Protein AF-0000000080181798 (afdb_homodimer)

Solvent-accessible surface area (backbone atoms only — not comparable to full-atom values): 26969 Å² total; per-residue (Å²): 112,66,68,59,41,30,53,43,13,28,50,15,7,36,54,10,22,51,52,22,46,53,48,36,58,69,64,39,41,64,47,48,50,52,30,44,51,50,39,53,52,48,51,52,51,36,46,74,71,65,51,63,73,79,65,82,65,72,80,55,85,72,70,76,31,74,64,53,54,46,46,54,42,33,52,48,19,26,52,51,13,32,53,46,27,52,53,45,54,55,47,51,72,70,58,66,90,62,58,50,45,64,49,30,42,52,48,26,52,50,45,40,40,24,59,40,50,56,31,34,73,72,57,58,74,65,55,62,70,40,60,54,81,88,45,44,65,60,52,51,47,53,48,50,48,42,25,51,51,35,40,52,40,47,54,49,23,54,55,44,16,58,58,30,21,74,74,60,35,61,69,54,9,42,49,51,18,52,49,49,36,53,53,50,51,50,52,51,53,68,71,47,84,84,85,85,50,72,46,63,58,39,58,47,97,89,63,46,39,74,40,72,37,53,57,28,66,53,54,41,50,45,41,52,45,51,51,51,29,52,48,45,25,33,53,34,26,14,62,52,28,11,63,54,48,36,51,54,57,54,51,49,53,52,53,54,52,55,55,55,67,73,98,113,66,69,59,42,28,53,42,12,28,51,14,7,36,54,9,22,51,51,22,47,54,49,36,58,70,63,39,42,65,47,49,50,53,30,45,53,49,39,54,52,49,52,53,51,36,48,73,71,66,51,63,74,78,63,83,67,73,78,55,87,72,69,75,30,76,64,51,51,45,46,54,42,34,52,51,19,27,51,51,13,32,53,48,27,50,51,46,54,56,47,51,72,69,58,66,90,60,59,49,46,64,48,30,42,52,49,27,52,49,45,41,40,25,60,40,50,55,32,36,71,73,56,57,73,66,54,64,69,41,60,54,81,88,45,44,65,59,52,52,49,53,47,49,48,41,24,52,51,34,40,52,40,48,55,50,23,54,56,44,15,59,58,30,20,76,73,59,35,61,70,53,10,42,49,51,19,51,48,50,35,51,52,51,50,51,52,49,53,70,72,46,84,84,83,87,50,72,47,62,57,39,58,46,98,86,64,46,41,74,40,73,36,50,57,29,65,53,54,41,50,46,41,52,45,53,52,50,29,51,47,46,24,32,54,35,26,14,61,51,27,12,63,55,47,37,52,54,55,53,50,48,53,51,54,52,50,56,54,56,69,72,98

Radius of gyration: 26.3 Å; Cα contacts (8 Å, |Δi|>4): 593; chains: 2; bounding box: 59×84×54 Å

Structure (mmCIF, N/CA/C/O backbone):
data_AF-0000000080181798-model_v1
#
loop_
_entity.id
_entity.type
_entity.pdbx_description
1 polymer 'Uncharacterized protein'
#
loop_
_atom_site.group_PDB
_atom_site.id
_atom_site.type_symbol
_atom_site.label_atom_id
_atom_site.label_alt_id
_atom_site.label_comp_id
_atom_site.label_asym_id
_atom_site.label_entity_id
_atom_site.label_seq_id
_atom_site.pdbx_PDB_ins_code
_atom_site.Cartn_x
_atom_site.Cartn_y
_atom_site.Cartn_z
_atom_site.occupancy
_atom_site.B_iso_or_equiv
_atom_site.auth_seq_id
_atom_site.auth_comp_id
_atom_site.auth_asym_id
_atom_site.auth_atom_id
_atom_site.pdbx_PDB_model_num
ATOM 1 N N . MET A 1 1 ? -26.859 19.219 13.906 1 88.38 1 MET A N 1
ATOM 2 C CA . MET A 1 1 ? -25.578 19.219 13.211 1 88.38 1 MET A CA 1
ATOM 3 C C . MET A 1 1 ? -25.109 17.797 12.906 1 88.38 1 MET A C 1
ATOM 5 O O . MET A 1 1 ? -24.797 17.484 11.766 1 88.38 1 MET A O 1
ATOM 9 N N . GLU A 1 2 ? -25.359 16.828 13.797 1 89.69 2 GLU A N 1
ATOM 10 C CA . GLU A 1 2 ? -24.859 15.461 13.648 1 89.69 2 GLU A CA 1
ATOM 11 C C . GLU A 1 2 ? -25.609 14.727 12.539 1 89.69 2 GLU A C 1
ATOM 13 O O . GLU A 1 2 ? -24.984 14.062 11.703 1 89.69 2 GLU A O 1
ATOM 18 N N . LYS A 1 3 ? -26.859 14.867 12.516 1 92.56 3 LYS A N 1
ATOM 19 C CA . LYS A 1 3 ? -27.641 14.203 11.477 1 92.56 3 LYS A CA 1
ATOM 20 C C . LYS A 1 3 ? -27.266 14.711 10.086 1 92.56 3 LYS A C 1
ATOM 22 O O . LYS A 1 3 ? -27.234 13.938 9.125 1 92.56 3 LYS A O 1
ATOM 27 N N . ARG A 1 4 ? -27.031 15.93 10.008 1 94.88 4 ARG A N 1
ATOM 28 C CA . ARG A 1 4 ? -26.656 16.531 8.734 1 94.88 4 ARG A CA 1
ATOM 29 C C . ARG A 1 4 ? -25.266 16.062 8.305 1 94.88 4 ARG A C 1
ATOM 31 O O . ARG A 1 4 ? -25 15.867 7.113 1 94.88 4 ARG A O 1
ATOM 38 N N . LEU A 1 5 ? -24.438 15.914 9.258 1 95.31 5 LEU A N 1
ATOM 39 C CA . LEU A 1 5 ? -23.109 15.398 8.953 1 95.31 5 LEU A CA 1
ATOM 40 C C . LEU A 1 5 ? -23.188 13.945 8.5 1 95.31 5 LEU A C 1
ATOM 42 O O . LEU A 1 5 ? -22.469 13.539 7.586 1 95.31 5 LEU A O 1
ATOM 46 N N . ILE A 1 6 ? -24.062 13.234 9.109 1 96.12 6 ILE A N 1
ATOM 47 C CA . ILE A 1 6 ? -24.219 11.836 8.742 1 96.12 6 ILE A CA 1
ATOM 48 C C . ILE A 1 6 ? -24.766 11.734 7.316 1 96.12 6 ILE A C 1
ATOM 50 O O . ILE A 1 6 ? -24.344 10.875 6.539 1 96.12 6 ILE A O 1
ATOM 54 N N . ALA A 1 7 ? -25.688 12.586 6.973 1 97 7 ALA A N 1
ATOM 55 C CA . ALA A 1 7 ? -26.203 12.617 5.609 1 97 7 ALA A CA 1
ATOM 56 C C . ALA A 1 7 ? -25.094 12.906 4.602 1 97 7 ALA A C 1
ATOM 58 O O . ALA A 1 7 ? -25.094 12.344 3.504 1 97 7 ALA A O 1
ATOM 59 N N . ARG A 1 8 ? -24.219 13.758 4.965 1 97.25 8 ARG A N 1
ATOM 60 C CA . ARG A 1 8 ? -23.078 14.062 4.102 1 97.25 8 ARG A CA 1
ATOM 61 C C . ARG A 1 8 ? -22.125 12.883 4.016 1 97.25 8 ARG A C 1
ATOM 63 O O . ARG A 1 8 ? -21.484 12.664 2.982 1 97.25 8 ARG A O 1
ATOM 70 N N . GLY A 1 9 ? -22 12.18 5.098 1 98.12 9 GLY A N 1
ATOM 71 C CA . GLY A 1 9 ? -21.234 10.945 5.066 1 98.12 9 GLY A CA 1
ATOM 72 C C . GLY A 1 9 ? -21.828 9.898 4.148 1 98.12 9 GLY A C 1
ATOM 73 O O . GLY A 1 9 ? -21.094 9.211 3.422 1 98.12 9 GLY A O 1
ATOM 74 N N . LEU A 1 10 ? -23.125 9.812 4.199 1 97.94 10 LEU A N 1
ATOM 75 C CA . LEU A 1 10 ? -23.812 8.898 3.305 1 97.94 10 LEU A CA 1
ATOM 76 C C . LEU A 1 10 ? -23.547 9.25 1.845 1 97.94 10 LEU A C 1
ATOM 78 O O . LEU A 1 10 ? -23.297 8.367 1.023 1 97.94 10 LEU A O 1
ATOM 82 N N . LEU A 1 11 ? -23.609 10.5 1.577 1 98 11 LEU A N 1
ATOM 83 C CA . LEU A 1 11 ? -23.359 10.961 0.218 1 98 11 LEU A CA 1
ATOM 84 C C . LEU A 1 11 ? -21.922 10.648 -0.201 1 98 11 LEU A C 1
ATOM 86 O O . LEU A 1 11 ? -21.688 10.156 -1.31 1 98 11 LEU A O 1
ATOM 90 N N . ALA A 1 12 ? -21 10.922 0.672 1 98.62 12 ALA A N 1
ATOM 91 C CA . ALA A 1 12 ? -19.594 10.625 0.392 1 98.62 12 ALA A CA 1
ATOM 92 C C . ALA A 1 12 ? -19.391 9.133 0.162 1 98.62 12 ALA A C 1
ATOM 94 O O . ALA A 1 12 ? -18.641 8.734 -0.739 1 98.62 12 ALA A O 1
ATOM 95 N N . GLY A 1 13 ? -20.047 8.375 0.962 1 98.5 13 GLY A N 1
ATOM 96 C CA . GLY A 1 13 ? -19.984 6.93 0.798 1 98.5 13 GLY A CA 1
ATOM 97 C C . GLY A 1 13 ? -20.562 6.453 -0.518 1 98.5 13 GLY A C 1
ATOM 98 O O . GLY A 1 13 ? -20.016 5.559 -1.16 1 98.5 13 GLY A O 1
ATOM 99 N N . ALA A 1 14 ? -21.656 7.051 -0.91 1 98.06 14 ALA A N 1
ATOM 100 C CA . ALA A 1 14 ? -22.281 6.703 -2.182 1 98.06 14 ALA A CA 1
ATOM 101 C C . ALA A 1 14 ? -21.375 7.039 -3.355 1 98.06 14 ALA A C 1
ATOM 103 O O . ALA A 1 14 ? -21.188 6.219 -4.258 1 98.06 14 ALA A O 1
ATOM 104 N N . VAL A 1 15 ? -20.812 8.195 -3.338 1 98.31 15 VAL A N 1
ATOM 105 C CA . VAL A 1 15 ? -19.891 8.617 -4.398 1 98.31 15 VAL A CA 1
ATOM 106 C C . VAL A 1 15 ? -18.688 7.695 -4.434 1 98.31 15 VAL A C 1
ATOM 108 O O . VAL A 1 15 ? -18.266 7.258 -5.504 1 98.31 15 VAL A O 1
ATOM 111 N N . GLY A 1 16 ? -18.172 7.41 -3.254 1 98.56 16 GLY A N 1
ATOM 112 C CA . GLY A 1 16 ? -17.047 6.504 -3.172 1 98.56 16 GLY A CA 1
ATOM 113 C C . GLY A 1 16 ? -17.359 5.117 -3.701 1 98.56 16 GLY A C 1
ATOM 114 O O . GLY A 1 16 ? -16.531 4.516 -4.398 1 98.56 16 GLY A O 1
ATOM 115 N N . ALA A 1 17 ? -18.484 4.664 -3.361 1 97.88 17 ALA A N 1
ATOM 116 C CA . ALA A 1 17 ? -18.891 3.336 -3.809 1 97.88 17 ALA A CA 1
ATOM 117 C C . ALA A 1 17 ? -19.031 3.285 -5.328 1 97.88 17 ALA A C 1
ATOM 119 O O . ALA A 1 17 ? -18.609 2.318 -5.961 1 97.88 17 ALA A O 1
ATOM 120 N N . VAL A 1 18 ? -19.625 4.262 -5.906 1 97.62 18 VAL A N 1
ATOM 121 C CA . VAL A 1 18 ? -19.812 4.309 -7.352 1 97.62 18 VAL A CA 1
ATOM 122 C C . VAL A 1 18 ? -18.453 4.359 -8.047 1 97.62 18 VAL A C 1
ATOM 124 O O . VAL A 1 18 ? -18.203 3.613 -9 1 97.62 18 VAL A O 1
ATOM 127 N N . LEU A 1 19 ? -17.547 5.172 -7.574 1 97.69 19 LEU A N 1
ATOM 128 C CA . LEU A 1 19 ? -16.234 5.289 -8.188 1 97.69 19 LEU A CA 1
ATOM 129 C C . LEU A 1 19 ? -15.445 3.994 -8.039 1 97.69 19 LEU A C 1
ATOM 131 O O . LEU A 1 19 ? -14.766 3.559 -8.969 1 97.69 19 LEU A O 1
ATOM 135 N N . ALA A 1 20 ? -15.516 3.436 -6.887 1 97.38 20 ALA A N 1
ATOM 136 C CA . ALA A 1 20 ? -14.836 2.162 -6.652 1 97.38 20 ALA A CA 1
ATOM 137 C C . ALA A 1 20 ? -15.398 1.068 -7.555 1 97.38 20 ALA A C 1
ATOM 139 O O . ALA A 1 20 ? -14.648 0.231 -8.062 1 97.38 20 ALA A O 1
ATOM 140 N N . PHE A 1 21 ? -16.672 1.105 -7.734 1 96 21 PHE A N 1
ATOM 141 C CA . PHE A 1 21 ? -17.328 0.133 -8.602 1 96 21 PHE A CA 1
ATOM 142 C C . PHE A 1 21 ? -16.891 0.3 -10.047 1 96 21 PHE A C 1
ATOM 144 O O . PHE A 1 21 ? -16.562 -0.682 -10.719 1 96 21 PHE A O 1
ATOM 151 N N . VAL A 1 22 ? -16.938 1.495 -10.5 1 96.38 22 VAL A N 1
ATOM 152 C CA . VAL A 1 22 ? -16.516 1.779 -11.867 1 96.38 22 VAL A CA 1
ATOM 153 C C . VAL A 1 22 ? -15.062 1.37 -12.055 1 96.38 22 VAL A C 1
ATOM 155 O O . VAL A 1 22 ? -14.703 0.75 -13.062 1 96.38 22 VAL A O 1
ATOM 158 N N . PHE A 1 23 ? -14.234 1.687 -11.109 1 96.06 23 PHE A N 1
ATOM 159 C CA . PHE A 1 23 ? -12.828 1.301 -11.156 1 96.06 23 PHE A CA 1
ATOM 160 C C . PHE A 1 23 ? -12.688 -0.215 -11.234 1 96.06 23 PHE A C 1
ATOM 162 O O . PHE A 1 23 ? -11.922 -0.733 -12.055 1 96.06 23 PHE A O 1
ATOM 169 N N . SER A 1 24 ? -13.391 -0.873 -10.352 1 95.06 24 SER A N 1
ATOM 170 C CA . SER A 1 24 ? -13.328 -2.33 -10.312 1 95.06 24 SER A CA 1
ATOM 171 C C . SER A 1 24 ? -13.812 -2.943 -11.617 1 95.06 24 SER A C 1
ATOM 173 O O . SER A 1 24 ? -13.219 -3.904 -12.117 1 95.06 24 SER A O 1
ATOM 175 N N . ARG A 1 25 ? -14.836 -2.424 -12.203 1 94 25 ARG A N 1
ATOM 176 C CA . ARG A 1 25 ? -15.391 -2.936 -13.453 1 94 25 ARG A CA 1
ATOM 177 C C . ARG A 1 25 ? -14.398 -2.76 -14.602 1 94 25 ARG A C 1
ATOM 179 O O . ARG A 1 25 ? -14.266 -3.641 -15.453 1 94 25 ARG A O 1
ATOM 186 N N . LEU A 1 26 ? -13.734 -1.708 -14.562 1 94.31 26 LEU A N 1
ATOM 187 C CA . LEU A 1 26 ? -12.82 -1.408 -15.664 1 94.31 26 LEU A CA 1
ATOM 188 C C . LEU A 1 26 ? -11.5 -2.154 -15.5 1 94.31 26 LEU A C 1
ATOM 190 O O . LEU A 1 26 ? -10.938 -2.656 -16.469 1 94.31 26 LEU A O 1
ATOM 194 N N . CYS A 1 27 ? -11.047 -2.256 -14.266 1 95.12 27 CYS A N 1
ATOM 195 C CA . CYS A 1 27 ? -9.688 -2.748 -14.062 1 95.12 27 CYS A CA 1
ATOM 196 C C . CYS A 1 27 ? -9.703 -4.188 -13.555 1 95.12 27 CYS A C 1
ATOM 198 O O . CYS A 1 27 ? -8.852 -4.992 -13.945 1 95.12 27 CYS A O 1
ATOM 200 N N . ALA A 1 28 ? -10.641 -4.57 -12.766 1 93.31 28 ALA A N 1
ATOM 201 C CA . ALA A 1 28 ? -10.609 -5.863 -12.094 1 93.31 28 ALA A CA 1
ATOM 202 C C . ALA A 1 28 ? -11.367 -6.918 -12.898 1 93.31 28 ALA A C 1
ATOM 204 O O . ALA A 1 28 ? -11.07 -8.109 -12.797 1 93.31 28 ALA A O 1
ATOM 205 N N . GLU A 1 29 ? -12.289 -6.562 -13.711 1 93.31 29 GLU A N 1
ATOM 206 C CA . GLU A 1 29 ? -13.148 -7.496 -14.43 1 93.31 29 GLU A CA 1
ATOM 207 C C . GLU A 1 29 ? -12.336 -8.414 -15.328 1 93.31 29 GLU A C 1
ATOM 209 O O . GLU A 1 29 ? -12.562 -9.633 -15.359 1 93.31 29 GLU A O 1
ATOM 214 N N . PRO A 1 30 ? -11.43 -7.84 -16.047 1 95.12 30 PRO A N 1
ATOM 215 C CA . PRO A 1 30 ? -10.641 -8.734 -16.891 1 95.12 30 PRO A CA 1
ATOM 216 C C . PRO A 1 30 ? -9.883 -9.789 -16.078 1 95.12 30 PRO A C 1
ATOM 218 O O . PRO A 1 30 ? -9.734 -10.93 -16.531 1 95.12 30 PRO A O 1
ATOM 221 N N . VAL A 1 31 ? -9.398 -9.453 -14.969 1 96.19 31 VAL A N 1
ATOM 222 C CA . VAL A 1 31 ? -8.68 -10.375 -14.102 1 96.19 31 VAL A CA 1
ATOM 223 C C . VAL A 1 31 ? -9.641 -11.414 -13.539 1 96.19 31 VAL A C 1
ATOM 225 O O . VAL A 1 31 ? -9.312 -12.602 -13.469 1 96.19 31 VAL A O 1
ATOM 228 N N . ILE A 1 32 ? -10.789 -10.953 -13.172 1 94.69 32 ILE A N 1
ATOM 229 C CA . ILE A 1 32 ? -11.836 -11.844 -12.688 1 94.69 32 ILE A CA 1
ATOM 230 C C . ILE A 1 32 ? -12.203 -12.852 -13.781 1 94.69 32 ILE A C 1
ATOM 232 O O . ILE A 1 32 ? -12.398 -14.039 -13.5 1 94.69 32 ILE A O 1
ATOM 236 N N . GLY A 1 33 ? -12.266 -12.406 -15.008 1 95.12 33 GLY A N 1
ATOM 237 C CA . GLY A 1 33 ? -12.539 -13.289 -16.141 1 95.12 33 GLY A CA 1
ATOM 238 C C . GLY A 1 33 ? -11.5 -14.383 -16.297 1 95.12 33 GLY A C 1
ATOM 239 O O . GLY A 1 33 ? -11.844 -15.531 -16.594 1 95.12 33 GLY A O 1
ATOM 240 N N . ARG A 1 34 ? -10.305 -14.07 -16.078 1 95.94 34 ARG A N 1
ATOM 241 C CA . ARG A 1 34 ? -9.234 -15.062 -16.172 1 95.94 34 ARG A CA 1
ATOM 242 C C . ARG A 1 34 ? -9.344 -16.094 -15.062 1 95.94 34 ARG A C 1
ATOM 244 O O . ARG A 1 34 ? -9.047 -17.266 -15.273 1 95.94 34 ARG A O 1
ATOM 251 N N . ALA A 1 35 ? -9.703 -15.656 -13.898 1 95.19 35 ALA A N 1
ATOM 252 C CA . ALA A 1 35 ? -9.898 -16.578 -12.789 1 95.19 35 ALA A CA 1
ATOM 253 C C . ALA A 1 35 ? -11.047 -17.547 -13.078 1 95.19 35 ALA A C 1
ATOM 255 O O . ALA A 1 35 ? -10.953 -18.734 -12.781 1 95.19 35 ALA A O 1
ATOM 256 N N . ILE A 1 36 ? -12.094 -17 -13.617 1 93.31 36 ILE A N 1
ATOM 257 C CA . ILE A 1 36 ? -13.258 -17.812 -13.953 1 93.31 36 ILE A CA 1
ATOM 258 C C . ILE A 1 36 ? -12.883 -18.828 -15.039 1 93.31 36 ILE A C 1
ATOM 260 O O . ILE A 1 36 ? -13.281 -20 -14.969 1 93.31 36 ILE A O 1
ATOM 264 N N . ALA A 1 37 ? -12.188 -18.391 -16.031 1 94.19 37 ALA A N 1
ATOM 265 C CA . ALA A 1 37 ? -11.719 -19.297 -17.078 1 94.19 37 ALA A CA 1
ATOM 266 C C . ALA A 1 37 ? -10.891 -20.438 -16.5 1 94.19 37 ALA A C 1
ATOM 268 O O . ALA A 1 37 ? -11.023 -21.594 -16.938 1 94.19 37 ALA A O 1
ATOM 269 N N . PHE A 1 38 ? -10.023 -20.141 -15.578 1 94.88 38 PHE A N 1
ATOM 270 C CA . PHE A 1 38 ? -9.258 -21.172 -14.875 1 94.88 38 PHE A CA 1
ATOM 271 C C . PHE A 1 38 ? -10.188 -22.156 -14.188 1 94.88 38 PHE A C 1
ATOM 273 O O . PHE A 1 38 ? -9.992 -23.375 -14.273 1 94.88 38 PHE A O 1
ATOM 280 N N . GLU A 1 39 ? -11.117 -21.609 -13.461 1 93 39 GLU A N 1
ATOM 281 C CA . GLU A 1 39 ? -12.062 -22.438 -12.727 1 93 39 GLU A CA 1
ATOM 282 C C . GLU A 1 39 ? -12.812 -23.391 -13.656 1 93 39 GLU A C 1
ATOM 284 O O . GLU A 1 39 ? -12.984 -24.578 -13.344 1 93 39 GLU A O 1
ATOM 289 N N . ASP A 1 40 ? -13.25 -22.859 -14.758 1 92.12 40 ASP A N 1
ATOM 290 C CA . ASP A 1 40 ? -13.969 -23.656 -15.75 1 92.12 40 ASP A CA 1
ATOM 291 C C . ASP A 1 40 ? -13.094 -24.797 -16.281 1 92.12 40 ASP A C 1
ATOM 293 O O . ASP A 1 40 ? -13.547 -25.938 -16.391 1 92.12 40 ASP A O 1
ATOM 297 N N . GLY A 1 41 ? -11.922 -24.438 -16.594 1 91.56 41 GLY A N 1
ATOM 298 C CA . GLY A 1 41 ? -10.992 -25.453 -17.078 1 91.56 41 GLY A CA 1
ATOM 299 C C . GLY A 1 41 ? -10.703 -26.531 -16.047 1 91.56 41 GLY A C 1
ATOM 300 O O . GLY A 1 41 ? -10.594 -27.719 -16.406 1 91.56 41 GLY A O 1
ATOM 301 N N . ARG A 1 42 ? -10.57 -26.172 -14.867 1 91 42 ARG A N 1
ATOM 302 C CA . ARG A 1 42 ? -10.289 -27.125 -13.797 1 91 42 ARG A CA 1
ATOM 303 C C . ARG A 1 42 ? -11.469 -28.062 -13.594 1 91 42 ARG A C 1
ATOM 305 O O . ARG A 1 42 ? -11.281 -29.266 -13.391 1 91 42 ARG A O 1
ATOM 312 N N . THR A 1 43 ? -12.617 -27.484 -13.547 1 89.69 43 THR A N 1
ATOM 313 C CA . THR A 1 43 ? -13.828 -28.297 -13.398 1 89.69 43 THR A CA 1
ATOM 314 C C . THR A 1 43 ? -13.922 -29.344 -14.492 1 89.69 43 THR A C 1
ATOM 316 O O . THR A 1 43 ? -14.258 -30.5 -14.219 1 89.69 43 THR A O 1
ATOM 319 N N . GLU A 1 44 ? -13.617 -28.984 -15.656 1 88.62 44 GLU A N 1
ATOM 320 C CA . GLU A 1 44 ? -13.633 -29.922 -16.781 1 88.62 44 GLU A CA 1
ATOM 321 C C . GLU A 1 44 ? -12.602 -31.031 -16.594 1 88.62 44 GLU A C 1
ATOM 323 O O . GLU A 1 44 ? -12.891 -32.188 -16.844 1 88.62 44 GLU A O 1
ATOM 328 N N . ALA A 1 45 ? -11.516 -30.656 -16.141 1 87.56 45 ALA A N 1
ATOM 329 C CA . ALA A 1 45 ? -10.453 -31.625 -15.906 1 87.56 45 ALA A CA 1
ATOM 330 C C . ALA A 1 45 ? -10.828 -32.594 -14.789 1 87.56 45 ALA A C 1
ATOM 332 O O . ALA A 1 45 ? -10.523 -33.781 -14.867 1 87.56 45 ALA A O 1
ATOM 333 N N . GLU A 1 46 ? -11.375 -32.125 -13.75 1 86.81 46 GLU A N 1
ATOM 334 C CA . GLU A 1 46 ? -11.805 -32.969 -12.633 1 86.81 46 GLU A CA 1
ATOM 335 C C . GLU A 1 46 ? -12.891 -33.938 -13.062 1 86.81 46 GLU A C 1
ATOM 337 O O . GLU A 1 46 ? -12.906 -35.094 -12.617 1 86.81 46 GLU A O 1
ATOM 342 N N . GLN A 1 47 ? -13.766 -33.469 -13.859 1 82.88 47 GLN A N 1
ATOM 343 C CA . GLN A 1 47 ? -14.828 -34.312 -14.375 1 82.88 47 GLN A CA 1
ATOM 344 C C . GLN A 1 47 ? -14.266 -35.438 -15.258 1 82.88 47 GLN A C 1
ATOM 346 O O . GLN A 1 47 ? -14.742 -36.562 -15.211 1 82.88 47 GLN A O 1
ATOM 351 N N . ALA A 1 48 ? -13.375 -35.156 -15.984 1 82.25 48 ALA A N 1
ATOM 352 C CA . ALA A 1 48 ? -12.742 -36.125 -16.859 1 82.25 48 ALA A CA 1
ATOM 353 C C . ALA A 1 48 ? -12.062 -37.219 -16.047 1 82.25 48 ALA A C 1
ATOM 355 O O . ALA A 1 48 ? -11.938 -38.375 -16.516 1 82.25 48 ALA A O 1
ATOM 356 N N . GLN A 1 49 ? -11.586 -36.906 -14.898 1 75.81 49 GLN A N 1
ATOM 357 C CA . GLN A 1 49 ? -10.938 -37.875 -14.031 1 75.81 49 GLN A CA 1
ATOM 358 C C . GLN A 1 49 ? -11.953 -38.594 -13.141 1 75.81 49 GLN A C 1
ATOM 360 O O . GLN A 1 49 ? -11.594 -39.469 -12.344 1 75.81 49 GLN A O 1
ATOM 365 N N . GLY A 1 50 ? -13.289 -38.375 -13.383 1 68.19 50 GLY A N 1
ATOM 366 C CA . GLY A 1 50 ? -14.336 -39 -12.594 1 68.19 50 GLY A CA 1
ATOM 367 C C . GLY A 1 50 ? -14.469 -38.406 -11.203 1 68.19 50 GLY A C 1
ATOM 368 O O . GLY A 1 50 ? -15.055 -39.031 -10.32 1 68.19 50 GLY A O 1
ATOM 369 N N . LEU A 1 51 ? -13.695 -37.469 -10.883 1 59.34 51 LEU A N 1
ATOM 370 C CA . LEU A 1 51 ? -13.734 -36.812 -9.578 1 59.34 51 LEU A CA 1
ATOM 371 C C . LEU A 1 51 ? -14.93 -35.875 -9.469 1 59.34 51 LEU A C 1
ATOM 373 O O . LEU A 1 51 ? -14.984 -34.875 -10.156 1 59.34 51 LEU A O 1
ATOM 377 N N . HIS A 1 52 ? -16.109 -36.531 -9.727 1 49.53 52 HIS A N 1
ATOM 378 C CA . HIS A 1 52 ? -17.344 -35.75 -9.805 1 49.53 52 HIS A CA 1
ATOM 379 C C . HIS A 1 52 ? -17.578 -34.969 -8.523 1 49.53 52 HIS A C 1
ATOM 381 O O . HIS A 1 52 ? -18.328 -35.406 -7.641 1 49.53 52 HIS A O 1
ATOM 387 N N . GLU A 1 53 ? -16.766 -34.5 -7.77 1 45.5 53 GLU A N 1
ATOM 388 C CA . GLU A 1 53 ? -17.422 -33.844 -6.648 1 45.5 53 GLU A CA 1
ATOM 389 C C . GLU A 1 53 ? -18.359 -32.719 -7.129 1 45.5 53 GLU A C 1
ATOM 391 O O . GLU A 1 53 ? -18.062 -32.031 -8.086 1 45.5 53 GLU A O 1
ATOM 396 N N . HIS A 1 54 ? -19.703 -33 -7.062 1 39.75 54 HIS A N 1
ATOM 397 C CA . HIS A 1 54 ? -20.844 -32.125 -7.289 1 39.75 54 HIS A CA 1
ATOM 398 C C . HIS A 1 54 ? -20.578 -30.734 -6.766 1 39.75 54 HIS A C 1
ATOM 400 O O . HIS A 1 54 ? -21.5 -30.016 -6.391 1 39.75 54 HIS A O 1
ATOM 406 N N . GLY A 1 55 ? -19.391 -30.375 -6.414 1 38.53 55 GLY A N 1
ATOM 407 C CA . GLY A 1 55 ? -19.484 -29.172 -5.594 1 38.53 55 GLY A CA 1
ATOM 408 C C . GLY A 1 55 ? -20.406 -28.109 -6.176 1 38.53 55 GLY A C 1
ATOM 409 O O . GLY A 1 55 ? -20.875 -28.25 -7.305 1 38.53 55 GLY A O 1
ATOM 410 N N . ALA A 1 56 ? -20.469 -26.891 -5.531 1 38.56 56 ALA A N 1
ATOM 411 C CA . ALA A 1 56 ? -21.344 -25.719 -5.453 1 38.56 56 ALA A CA 1
ATOM 412 C C . ALA A 1 56 ? -21.438 -25.016 -6.797 1 38.56 56 ALA A C 1
ATOM 414 O O . ALA A 1 56 ? -20.469 -24.406 -7.254 1 38.56 56 ALA A O 1
ATOM 415 N N . GLU A 1 57 ? -22 -25.641 -7.93 1 38.44 57 GLU A N 1
ATOM 416 C CA . GLU A 1 57 ? -22.562 -24.938 -9.078 1 38.44 57 GLU A CA 1
ATOM 417 C C . GLU A 1 57 ? -23.031 -23.531 -8.695 1 38.44 57 GLU A C 1
ATOM 419 O O . GLU A 1 57 ? -23.578 -22.812 -9.523 1 38.44 57 GLU A O 1
ATOM 424 N N . LEU A 1 58 ? -23.328 -23.469 -7.352 1 35.59 58 LEU A N 1
ATOM 425 C CA . LEU A 1 58 ? -24.203 -22.359 -6.961 1 35.59 58 LEU A CA 1
ATOM 426 C C . LEU A 1 58 ? -23.703 -21.047 -7.539 1 35.59 58 LEU A C 1
ATOM 428 O O . LEU A 1 58 ? -24.438 -20.062 -7.594 1 35.59 58 LEU A O 1
ATOM 432 N N . PHE A 1 59 ? -22.375 -20.766 -7.246 1 40.19 59 PHE A N 1
ATOM 433 C CA . PHE A 1 59 ? -22.109 -19.375 -7.598 1 40.19 59 PHE A CA 1
ATOM 434 C C . PHE A 1 59 ? -22.141 -19.188 -9.109 1 40.19 59 PHE A C 1
ATOM 436 O O . PHE A 1 59 ? -21.141 -19.391 -9.789 1 40.19 59 PHE A O 1
ATOM 443 N N . SER A 1 60 ? -22.906 -20.062 -9.914 1 35.06 60 SER A N 1
ATOM 444 C CA . SER A 1 60 ? -23.188 -19.797 -11.328 1 35.06 60 SER A CA 1
ATOM 445 C C . SER A 1 60 ? -22.891 -18.344 -11.68 1 35.06 60 SER A C 1
ATOM 447 O O . SER A 1 60 ? -22.938 -17.469 -10.82 1 35.06 60 SER A O 1
ATOM 449 N N . ARG A 1 61 ? -22.203 -18.078 -12.797 1 39.34 61 ARG A N 1
ATOM 450 C CA . ARG A 1 61 ? -21.594 -16.984 -13.547 1 39.34 61 ARG A CA 1
ATOM 451 C C . ARG A 1 61 ? -22.453 -15.719 -13.469 1 39.34 61 ARG A C 1
ATOM 453 O O . ARG A 1 61 ? -21.922 -14.609 -13.352 1 39.34 61 ARG A O 1
ATOM 460 N N . GLY A 1 62 ? -23.656 -15.922 -14.188 1 37.31 62 GLY A N 1
ATOM 461 C CA . GLY A 1 62 ? -24.516 -14.883 -14.75 1 37.31 62 GLY A CA 1
ATOM 462 C C . GLY A 1 62 ? -25.062 -13.938 -13.703 1 37.31 62 GLY A C 1
ATOM 463 O O . GLY A 1 62 ? -25.406 -12.789 -14.008 1 37.31 62 GLY A O 1
ATOM 464 N N . VAL A 1 63 ? -25.906 -14.492 -12.672 1 38.25 63 VAL A N 1
ATOM 465 C CA . VAL A 1 63 ? -26.953 -13.781 -11.961 1 38.25 63 VAL A CA 1
ATOM 466 C C . VAL A 1 63 ? -26.344 -12.648 -11.133 1 38.25 63 VAL A C 1
ATOM 468 O O . VAL A 1 63 ? -27.062 -11.945 -10.414 1 38.25 63 VAL A O 1
ATOM 471 N N . GLN A 1 64 ? -25.344 -12.875 -10.258 1 43.75 64 GLN A N 1
ATOM 472 C CA . GLN A 1 64 ? -25.219 -11.625 -9.508 1 43.75 64 GLN A CA 1
ATOM 473 C C . GLN A 1 64 ? -25.016 -10.438 -10.453 1 43.75 64 GLN A C 1
ATOM 475 O O . GLN A 1 64 ? -23.922 -10.266 -11.008 1 43.75 64 GLN A O 1
ATOM 480 N N . SER A 1 65 ? -25.938 -10.219 -11.227 1 46.97 65 SER A N 1
ATOM 481 C CA . SER A 1 65 ? -26.188 -9.148 -12.188 1 46.97 65 SER A CA 1
ATOM 482 C C . SER A 1 65 ? -25.422 -7.883 -11.812 1 46.97 65 SER A C 1
ATOM 484 O O . SER A 1 65 ? -25.156 -7.641 -10.641 1 46.97 65 SER A O 1
ATOM 486 N N . GLY A 1 66 ? -24.781 -7.328 -12.766 1 53.22 66 GLY A N 1
ATOM 487 C CA . GLY A 1 66 ? -24.172 -6.012 -12.719 1 53.22 66 GLY A CA 1
ATOM 488 C C . GLY A 1 66 ? -24.859 -5.066 -11.75 1 53.22 66 GLY A C 1
ATOM 489 O O . GLY A 1 66 ? -24.203 -4.422 -10.93 1 53.22 66 GLY A O 1
ATOM 490 N N . ALA A 1 67 ? -26.219 -5.27 -11.758 1 59 67 ALA A N 1
ATOM 491 C CA . ALA A 1 67 ? -27 -4.344 -10.945 1 59 67 ALA A CA 1
ATOM 492 C C . ALA A 1 67 ? -26.969 -4.746 -9.469 1 59 67 ALA A C 1
ATOM 494 O O . ALA A 1 67 ? -26.891 -3.891 -8.586 1 59 67 ALA A O 1
ATOM 495 N N . GLY A 1 68 ? -27 -6.137 -9.25 1 60.06 68 GLY A N 1
ATOM 496 C CA . GLY A 1 68 ? -26.969 -6.594 -7.871 1 60.06 68 GLY A CA 1
ATOM 497 C C . GLY A 1 68 ? -25.641 -6.309 -7.191 1 60.06 68 GLY A C 1
ATOM 498 O O . GLY A 1 68 ? -25.609 -5.816 -6.062 1 60.06 68 GLY A O 1
ATOM 499 N N . LEU A 1 69 ? -24.625 -6.652 -7.832 1 68.12 69 LEU A N 1
ATOM 500 C CA . LEU A 1 69 ? -23.297 -6.352 -7.312 1 68.12 69 LEU A CA 1
ATOM 501 C C . LEU A 1 69 ? -23.125 -4.848 -7.109 1 68.12 69 LEU A C 1
ATOM 503 O O . LEU A 1 69 ? -22.578 -4.414 -6.094 1 68.12 69 LEU A O 1
ATOM 507 N N . GLY A 1 70 ? -23.672 -4.219 -8.023 1 76.88 70 GLY A N 1
ATOM 508 C CA . GLY A 1 70 ? -23.625 -2.771 -7.895 1 76.88 70 GLY A CA 1
ATOM 509 C C . GLY A 1 70 ? -24.391 -2.252 -6.691 1 76.88 70 GLY A C 1
ATOM 510 O O . GLY A 1 70 ? -23.922 -1.354 -5.988 1 76.88 70 GLY A O 1
ATOM 511 N N . PHE A 1 71 ? -25.5 -2.887 -6.41 1 82.12 71 PHE A N 1
ATOM 512 C CA . PHE A 1 71 ? -26.312 -2.469 -5.273 1 82.12 71 PHE A CA 1
ATOM 513 C C . PHE A 1 71 ? -25.625 -2.812 -3.959 1 82.12 71 PHE A C 1
ATOM 515 O O . PHE A 1 71 ? -25.656 -2.021 -3.016 1 82.12 71 PHE A O 1
ATOM 522 N N . GLY A 1 72 ? -25.062 -3.982 -3.914 1 86.06 72 GLY A N 1
ATOM 523 C CA . GLY A 1 72 ? -24.328 -4.359 -2.721 1 86.06 72 GLY A CA 1
ATOM 524 C C . GLY A 1 72 ? -23.172 -3.424 -2.416 1 86.06 72 GLY A C 1
ATOM 525 O O . GLY A 1 72 ? -22.969 -3.027 -1.267 1 86.06 72 GLY A O 1
ATOM 526 N N . VAL A 1 73 ? -22.516 -3.07 -3.432 1 89.5 73 VAL A N 1
ATOM 527 C CA . VAL A 1 73 ? -21.391 -2.16 -3.289 1 89.5 73 VAL A CA 1
ATOM 528 C C . VAL A 1 73 ? -21.875 -0.792 -2.824 1 89.5 73 VAL A C 1
ATOM 530 O O . VAL A 1 73 ? -21.234 -0.144 -1.994 1 89.5 73 VAL A O 1
ATOM 533 N N . LEU A 1 74 ? -22.984 -0.44 -3.359 1 91.31 74 LEU A N 1
ATOM 534 C CA . LEU A 1 74 ? -23.547 0.849 -2.971 1 91.31 74 LEU A CA 1
ATOM 535 C C . LEU A 1 74 ? -23.938 0.849 -1.499 1 91.31 74 LEU A C 1
ATOM 537 O O . LEU A 1 74 ? -23.641 1.796 -0.769 1 91.31 74 LEU A O 1
ATOM 541 N N . ILE A 1 75 ? -24.578 -0.174 -1.066 1 93 75 ILE A N 1
ATOM 542 C CA . ILE A 1 75 ? -25 -0.278 0.326 1 93 75 ILE A CA 1
ATOM 543 C C . ILE A 1 75 ? -23.781 -0.284 1.238 1 93 75 ILE A C 1
ATOM 545 O O . ILE A 1 75 ? -23.781 0.36 2.291 1 93 75 ILE A O 1
ATOM 549 N N . PHE A 1 76 ? -22.859 -0.959 0.836 1 93.12 76 PHE A N 1
ATOM 550 C CA . PHE A 1 76 ? -21.625 -0.996 1.6 1 93.12 76 PHE A CA 1
ATOM 551 C C . PHE A 1 76 ? -21.016 0.396 1.707 1 93.12 76 PHE A C 1
ATOM 553 O O . PHE A 1 76 ? -20.594 0.814 2.789 1 93.12 76 PHE A O 1
ATOM 560 N N . GLY A 1 77 ? -20.922 1.051 0.604 1 96.06 77 GLY A N 1
ATOM 561 C CA . GLY A 1 77 ? -20.391 2.406 0.608 1 96.06 77 GLY A CA 1
ATOM 562 C C . GLY A 1 77 ? -21.172 3.35 1.497 1 96.06 77 GLY A C 1
ATOM 563 O O . GLY A 1 77 ? -20.594 4.164 2.215 1 96.06 77 GLY A O 1
ATOM 564 N N . LEU A 1 78 ? -22.453 3.227 1.427 1 96.31 78 LEU A N 1
ATOM 565 C CA . LEU A 1 78 ? -23.312 4.043 2.275 1 96.31 78 LEU A CA 1
ATOM 566 C C . LEU A 1 78 ? -23.047 3.766 3.75 1 96.31 78 LEU A C 1
ATOM 568 O O . LEU A 1 78 ? -22.922 4.695 4.551 1 96.31 78 LEU A O 1
ATOM 572 N N . ALA A 1 79 ? -22.953 2.498 4.055 1 96.75 79 ALA A N 1
ATOM 573 C CA . ALA A 1 79 ? -22.688 2.109 5.438 1 96.75 79 ALA A CA 1
ATOM 574 C C . ALA A 1 79 ? -21.344 2.645 5.91 1 96.75 79 ALA A C 1
ATOM 576 O O . ALA A 1 79 ? -21.234 3.207 7.004 1 96.75 79 ALA A O 1
ATOM 577 N N . MET A 1 80 ? -20.359 2.533 5.09 1 97.31 80 MET A N 1
ATOM 578 C CA . MET A 1 80 ? -19.031 3.014 5.449 1 97.31 80 MET A CA 1
ATOM 579 C C . MET A 1 80 ? -19.016 4.535 5.566 1 97.31 80 MET A C 1
ATOM 581 O O . MET A 1 80 ? -18.359 5.086 6.441 1 97.31 80 MET A O 1
ATOM 585 N N . GLY A 1 81 ? -19.703 5.152 4.645 1 98.31 81 GLY A N 1
ATOM 586 C CA . GLY A 1 81 ? -19.812 6.602 4.727 1 98.31 81 GLY A CA 1
ATOM 587 C C . GLY A 1 81 ? -20.484 7.074 6.004 1 98.31 81 GLY A C 1
ATOM 588 O O . GLY A 1 81 ? -20.047 8.055 6.613 1 98.31 81 GLY A O 1
ATOM 589 N N . ALA A 1 82 ? -21.547 6.387 6.375 1 97.62 82 ALA A N 1
ATOM 590 C CA . ALA A 1 82 ? -22.25 6.727 7.613 1 97.62 82 ALA A CA 1
ATOM 591 C C . ALA A 1 82 ? -21.344 6.527 8.828 1 97.62 82 ALA A C 1
ATOM 593 O O . ALA A 1 82 ? -21.266 7.395 9.695 1 97.62 82 ALA A O 1
ATOM 594 N N . LEU A 1 83 ? -20.719 5.43 8.867 1 97.38 83 LEU A N 1
ATOM 595 C CA . LEU A 1 83 ? -19.797 5.141 9.969 1 97.38 83 LEU A CA 1
ATOM 596 C C . LEU A 1 83 ? -18.656 6.156 10.008 1 97.38 83 LEU A C 1
ATOM 598 O O . LEU A 1 83 ? -18.219 6.566 11.086 1 97.38 83 LEU A O 1
ATOM 602 N N . PHE A 1 84 ? -18.234 6.559 8.883 1 98.44 84 PHE A N 1
ATOM 603 C CA . PHE A 1 84 ? -17.188 7.566 8.789 1 98.44 84 PHE A CA 1
ATOM 604 C C . PHE A 1 84 ? -17.641 8.891 9.383 1 98.44 84 PHE A C 1
ATOM 606 O O . PHE A 1 84 ? -16.906 9.539 10.117 1 98.44 84 PHE A O 1
ATOM 613 N N . ALA A 1 85 ? -18.797 9.258 9.039 1 98.12 85 ALA A N 1
ATOM 614 C CA . ALA A 1 85 ? -19.359 10.508 9.555 1 98.12 85 ALA A CA 1
ATOM 615 C C . ALA A 1 85 ? -19.484 10.469 11.078 1 98.12 85 ALA A C 1
ATOM 617 O O . ALA A 1 85 ? -19.172 11.445 11.758 1 98.12 85 ALA A O 1
ATOM 618 N N . VAL A 1 86 ? -19.906 9.352 11.555 1 97.12 86 VAL A N 1
ATOM 619 C CA . VAL A 1 86 ? -20.016 9.203 13 1 97.12 86 VAL A CA 1
ATOM 620 C C . VAL A 1 86 ? -18.641 9.32 13.641 1 97.12 86 VAL A C 1
ATOM 622 O O . VAL A 1 86 ? -18.469 10.039 14.625 1 97.12 86 VAL A O 1
ATOM 625 N N . ALA A 1 87 ? -17.688 8.633 13.102 1 97.06 87 ALA A N 1
ATOM 626 C CA . ALA A 1 87 ? -16.328 8.719 13.609 1 97.06 87 ALA A CA 1
ATOM 627 C C . ALA A 1 87 ? -15.805 10.156 13.547 1 97.06 87 ALA A C 1
ATOM 629 O O . ALA A 1 87 ? -15.102 10.602 14.453 1 97.06 87 ALA A O 1
ATOM 630 N N . PHE A 1 88 ? -16.172 10.836 12.539 1 97.38 88 PHE A N 1
ATOM 631 C CA . PHE A 1 88 ? -15.75 12.227 12.383 1 97.38 88 PHE A CA 1
ATOM 632 C C . PHE A 1 88 ? -16.359 13.102 13.484 1 97.38 88 PHE A C 1
ATOM 634 O O . PHE A 1 88 ? -15.656 13.93 14.078 1 97.38 88 PHE A O 1
ATOM 641 N N . VAL A 1 89 ? -17.609 12.914 13.734 1 95.31 89 VAL A N 1
ATOM 642 C CA . VAL A 1 89 ? -18.297 13.703 14.758 1 95.31 89 VAL A CA 1
ATOM 643 C C . VAL A 1 89 ? -17.625 13.492 16.109 1 95.31 89 VAL A C 1
ATOM 645 O O . VAL A 1 89 ? -17.359 14.453 16.844 1 95.31 89 VAL A O 1
ATOM 648 N N . VAL A 1 90 ? -17.297 12.281 16.391 1 93.88 90 VAL A N 1
ATOM 649 C CA . VAL A 1 90 ? -16.672 11.953 17.656 1 93.88 90 VAL A CA 1
ATOM 650 C C . VAL A 1 90 ? -15.266 12.555 17.719 1 93.88 90 VAL A C 1
ATOM 652 O O . VAL A 1 90 ? -14.891 13.188 18.703 1 93.88 90 VAL A O 1
ATOM 655 N N . ALA A 1 91 ? -14.539 12.383 16.641 1 93.75 91 ALA A N 1
ATOM 656 C CA . ALA A 1 91 ? -13.172 12.883 16.594 1 93.75 91 ALA A CA 1
ATOM 657 C C . ALA A 1 91 ? -13.141 14.414 16.656 1 93.75 91 ALA A C 1
ATOM 659 O O . ALA A 1 91 ? -12.281 15 17.312 1 93.75 91 ALA A O 1
ATOM 660 N N . TYR A 1 92 ? -14.023 15 15.938 1 92.31 92 TYR A N 1
ATOM 661 C CA . TYR A 1 92 ? -14.094 16.453 15.883 1 92.31 92 TYR A CA 1
ATOM 662 C C . TYR A 1 92 ? -14.43 17.031 17.25 1 92.31 92 TYR A C 1
ATOM 664 O O . TYR A 1 92 ? -13.891 18.078 17.641 1 92.31 92 TYR A O 1
ATOM 672 N N . GLY A 1 93 ? -15.273 16.422 17.953 1 89.94 93 GLY A N 1
ATOM 673 C CA . GLY A 1 93 ? -15.617 16.875 19.297 1 89.94 93 GLY A CA 1
ATOM 674 C C . GLY A 1 93 ? -14.461 16.781 20.266 1 89.94 93 GLY A C 1
ATOM 675 O O . GLY A 1 93 ? -14.352 17.594 21.188 1 89.94 93 GLY A O 1
ATOM 676 N N . ARG A 1 94 ? -13.547 15.875 19.969 1 87.06 94 ARG A N 1
ATOM 677 C CA . ARG A 1 94 ? -12.43 15.641 20.875 1 87.06 94 ARG A CA 1
ATOM 678 C C . ARG A 1 94 ? -11.211 16.453 20.469 1 87.06 94 ARG A C 1
ATOM 680 O O . ARG A 1 94 ? -10.32 16.688 21.281 1 87.06 94 ARG A O 1
ATOM 687 N N . ALA A 1 95 ? -11.055 16.766 19.188 1 83.25 95 ALA A N 1
ATOM 688 C CA . ALA A 1 95 ? -9.836 17.375 18.641 1 83.25 95 ALA A CA 1
ATOM 689 C C . ALA A 1 95 ? -9.789 18.875 18.922 1 83.25 95 ALA A C 1
ATOM 691 O O . ALA A 1 95 ? -8.711 19.469 18.922 1 83.25 95 ALA A O 1
ATOM 692 N N . GLY A 1 96 ? -10.789 19.5 19.391 1 75.69 96 GLY A N 1
ATOM 693 C CA . GLY A 1 96 ? -10.773 20.906 19.734 1 75.69 96 GLY A CA 1
ATOM 694 C C . GLY A 1 96 ? -10.719 21.812 18.516 1 75.69 96 GLY A C 1
ATOM 695 O O . GLY A 1 96 ? -11.664 21.859 17.719 1 75.69 96 GLY A O 1
ATOM 696 N N . ASN A 1 97 ? -9.414 22.312 18.141 1 82.44 97 ASN A N 1
ATOM 697 C CA . ASN A 1 97 ? -9.219 23.375 17.141 1 82.44 97 ASN A CA 1
ATOM 698 C C . ASN A 1 97 ? -8.656 22.812 15.844 1 82.44 97 ASN A C 1
ATOM 700 O O . ASN A 1 97 ? -7.723 23.375 15.273 1 82.44 97 ASN A O 1
ATOM 704 N N . VAL A 1 98 ? -9.258 21.719 15.406 1 87.25 98 VAL A N 1
ATOM 705 C CA . VAL A 1 98 ? -8.742 21.156 14.172 1 87.25 98 VAL A CA 1
ATOM 706 C C . VAL A 1 98 ? -9.695 21.484 13.016 1 87.25 98 VAL A C 1
ATOM 708 O O . VAL A 1 98 ? -10.914 21.469 13.188 1 87.25 98 VAL A O 1
ATOM 711 N N . ALA A 1 99 ? -9.062 21.812 11.883 1 92.62 99 ALA A N 1
ATOM 712 C CA . ALA A 1 99 ? -9.859 22.109 10.695 1 92.62 99 ALA A CA 1
ATOM 713 C C . ALA A 1 99 ? -10.516 20.844 10.156 1 92.62 99 ALA A C 1
ATOM 715 O O . ALA A 1 99 ? -9.914 19.766 10.18 1 92.62 99 ALA A O 1
ATOM 716 N N . PRO A 1 100 ? -11.711 20.953 9.68 1 93.62 100 PRO A N 1
ATOM 717 C CA . PRO A 1 100 ? -12.484 19.781 9.242 1 93.62 100 PRO A CA 1
ATOM 718 C C . PRO A 1 100 ? -11.812 19.031 8.094 1 93.62 100 PRO A C 1
ATOM 720 O O . PRO A 1 100 ? -11.844 17.797 8.047 1 93.62 100 PRO A O 1
ATOM 723 N N . ARG A 1 101 ? -11.219 19.719 7.191 1 94.75 101 ARG A N 1
ATOM 724 C CA . ARG A 1 101 ? -10.695 19.078 5.984 1 94.75 101 ARG A CA 1
ATOM 725 C C . ARG A 1 101 ? -9.516 18.172 6.312 1 94.75 101 ARG A C 1
ATOM 727 O O . ARG A 1 101 ? -9.531 16.984 5.98 1 94.75 101 ARG A O 1
ATOM 734 N N . PRO A 1 102 ? -8.523 18.688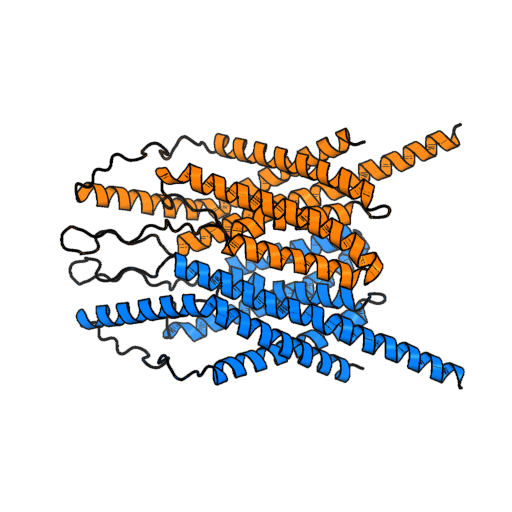 7.062 1 93.62 102 PRO A N 1
ATOM 735 C CA . PRO A 1 102 ? -7.438 17.781 7.43 1 93.62 102 PRO A CA 1
ATOM 736 C C . PRO A 1 102 ? -7.898 16.641 8.336 1 93.62 102 PRO A C 1
ATOM 738 O O . PRO A 1 102 ? -7.355 15.539 8.273 1 93.62 102 PRO A O 1
ATOM 741 N N . LEU A 1 103 ? -8.812 16.938 9.172 1 95.94 103 LEU A N 1
ATOM 742 C CA . LEU A 1 103 ? -9.328 15.883 10.031 1 95.94 103 LEU A CA 1
ATOM 743 C C . LEU A 1 103 ? -9.984 14.781 9.211 1 95.94 103 LEU A C 1
ATOM 745 O O . LEU A 1 103 ? -9.758 13.594 9.461 1 95.94 103 LEU A O 1
ATOM 749 N N . SER A 1 104 ? -10.82 15.203 8.273 1 97.94 104 SER A N 1
ATOM 750 C CA . SER A 1 104 ? -11.477 14.234 7.406 1 97.94 104 SER A CA 1
ATOM 751 C C . SER A 1 104 ? -10.461 13.383 6.656 1 97.94 104 SER A C 1
ATOM 753 O O . SER A 1 104 ? -10.594 12.156 6.59 1 97.94 104 SER A O 1
ATOM 755 N N . ALA A 1 105 ? -9.477 14.016 6.113 1 96.62 105 ALA A N 1
ATOM 756 C CA . ALA A 1 105 ? -8.453 13.305 5.344 1 96.62 105 ALA A CA 1
ATOM 757 C C . ALA A 1 105 ? -7.695 12.32 6.223 1 96.62 105 ALA A C 1
ATOM 759 O O . ALA A 1 105 ? -7.469 11.172 5.828 1 96.62 105 ALA A O 1
ATOM 760 N N . SER A 1 106 ? -7.273 12.758 7.418 1 96.06 106 SER A N 1
ATOM 761 C CA . SER A 1 106 ? -6.523 11.891 8.32 1 96.06 106 SER A CA 1
ATOM 762 C C . SER A 1 106 ? -7.387 1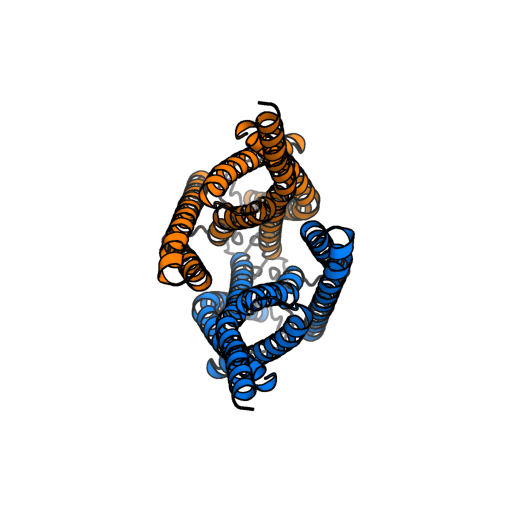0.734 8.82 1 96.06 106 SER A C 1
ATOM 764 O O . SER A 1 106 ? -6.902 9.617 8.977 1 96.06 106 SER A O 1
ATOM 766 N N . LEU A 1 107 ? -8.633 11.039 9.07 1 97.75 107 LEU A N 1
ATOM 767 C CA . LEU A 1 107 ? -9.547 10.008 9.539 1 97.75 107 LEU A CA 1
ATOM 768 C C . LEU A 1 107 ? -9.773 8.953 8.461 1 97.75 107 LEU A C 1
ATOM 770 O O . LEU A 1 107 ? -9.805 7.758 8.758 1 97.75 107 LEU A O 1
ATOM 774 N N . ALA A 1 108 ? -9.969 9.398 7.262 1 98.62 108 ALA A N 1
ATOM 775 C CA . ALA A 1 108 ? -10.148 8.461 6.156 1 98.62 108 ALA A CA 1
ATOM 776 C C . ALA A 1 108 ? -8.906 7.594 5.965 1 98.62 108 ALA A C 1
ATOM 778 O O . ALA A 1 108 ? -9.016 6.391 5.707 1 98.62 108 ALA A O 1
ATOM 779 N N . ALA A 1 109 ? -7.73 8.195 6.07 1 97.81 109 ALA A N 1
ATOM 780 C CA . ALA A 1 109 ? -6.48 7.449 5.977 1 97.81 109 ALA A CA 1
ATOM 781 C C . ALA A 1 109 ? -6.383 6.406 7.086 1 97.81 109 ALA A C 1
ATOM 783 O O . ALA A 1 109 ? -6.027 5.254 6.836 1 97.81 109 ALA A O 1
ATOM 784 N N . GLY A 1 110 ? -6.672 6.836 8.297 1 97.88 110 GLY A N 1
ATOM 785 C CA . GLY A 1 110 ? -6.66 5.914 9.422 1 97.88 110 GLY A CA 1
ATOM 786 C C . GLY A 1 110 ? -7.664 4.785 9.273 1 97.88 110 GLY A C 1
ATOM 787 O O . GLY A 1 110 ? -7.363 3.633 9.594 1 97.88 110 GLY A O 1
ATOM 788 N N . ALA A 1 111 ? -8.844 5.191 8.812 1 98.25 111 ALA A N 1
ATOM 789 C CA . ALA A 1 111 ? -9.883 4.188 8.617 1 98.25 111 ALA A CA 1
ATOM 790 C C . ALA A 1 111 ? -9.477 3.184 7.539 1 98.25 111 ALA A C 1
ATOM 792 O O . ALA A 1 111 ? -9.695 1.979 7.691 1 98.25 111 ALA A O 1
ATOM 793 N N . PHE A 1 112 ? -8.969 3.678 6.449 1 98.62 112 PHE A N 1
ATOM 794 C CA . PHE A 1 112 ? -8.484 2.787 5.402 1 98.62 112 PHE A CA 1
ATOM 795 C C . PHE A 1 112 ? -7.473 1.793 5.965 1 98.62 112 PHE A C 1
ATOM 797 O O . PHE A 1 112 ? -7.543 0.598 5.672 1 98.62 112 PHE A O 1
ATOM 804 N N . VAL A 1 113 ? -6.484 2.27 6.781 1 98.62 113 VAL A N 1
ATOM 805 C CA . VAL A 1 113 ? -5.434 1.429 7.344 1 98.62 113 VAL A CA 1
ATOM 806 C C . VAL A 1 113 ? -6.047 0.396 8.289 1 98.62 113 VAL A C 1
ATOM 808 O O . VAL A 1 113 ? -5.816 -0.806 8.133 1 98.62 113 VAL A O 1
ATOM 811 N N . ALA A 1 114 ? -6.867 0.826 9.172 1 98.56 114 ALA A N 1
ATOM 812 C CA . ALA A 1 114 ? -7.355 -0.033 10.25 1 98.56 114 ALA A CA 1
ATOM 813 C C . ALA A 1 114 ? -8.43 -0.991 9.742 1 98.56 114 ALA A C 1
ATOM 815 O O . ALA A 1 114 ? -8.492 -2.146 10.164 1 98.56 114 ALA A O 1
ATOM 816 N N . VAL A 1 115 ? -9.25 -0.498 8.836 1 98.12 115 VAL A N 1
ATOM 817 C CA . VAL A 1 115 ? -10.414 -1.274 8.43 1 98.12 115 VAL A CA 1
ATOM 818 C C . VAL A 1 115 ? -10.047 -2.186 7.258 1 98.12 115 VAL A C 1
ATOM 820 O O . VAL A 1 115 ? -10.609 -3.271 7.109 1 98.12 115 VAL A O 1
ATOM 823 N N . TYR A 1 116 ? -9.07 -1.738 6.488 1 98.25 116 TYR A N 1
ATOM 824 C CA . TYR A 1 116 ? -8.891 -2.518 5.27 1 98.25 116 TYR A CA 1
ATOM 825 C C . TYR A 1 116 ? -7.438 -2.941 5.102 1 98.25 116 TYR A C 1
ATOM 827 O O . TYR A 1 116 ? -7.141 -4.133 4.98 1 98.25 116 TYR A O 1
ATOM 835 N N . LEU A 1 117 ? -6.484 -2.047 5.148 1 98.56 117 LEU A N 1
ATOM 836 C CA . LEU A 1 117 ? -5.105 -2.34 4.781 1 98.56 117 LEU A CA 1
ATOM 837 C C . LEU A 1 117 ? -4.516 -3.412 5.691 1 98.56 117 LEU A C 1
ATOM 839 O O . LEU A 1 117 ? -3.947 -4.395 5.211 1 98.56 117 LEU A O 1
ATOM 843 N N . VAL A 1 118 ? -4.645 -3.225 6.984 1 98.62 118 VAL A N 1
ATOM 844 C CA . VAL A 1 118 ? -4.043 -4.148 7.941 1 98.62 118 VAL A CA 1
ATOM 845 C C . VAL A 1 118 ? -4.719 -5.516 7.832 1 98.62 118 VAL A C 1
ATOM 847 O O . VAL A 1 118 ? -4.043 -6.539 7.695 1 98.62 118 VAL A O 1
ATOM 850 N N . PRO A 1 119 ? -6.027 -5.609 7.82 1 98.38 119 PRO A N 1
ATOM 851 C CA . PRO A 1 119 ? -6.664 -6.91 7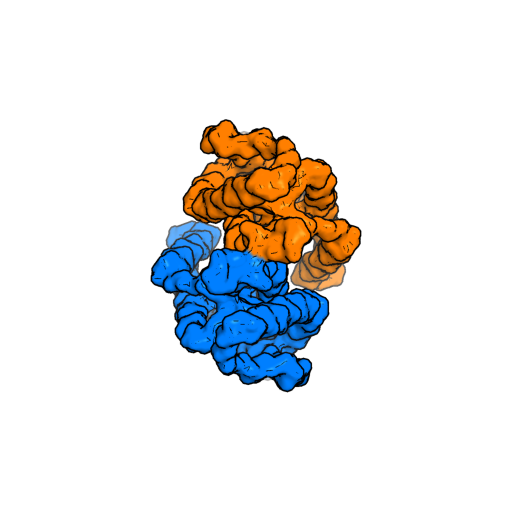.598 1 98.38 119 PRO A CA 1
ATOM 852 C C . PRO A 1 119 ? -6.309 -7.52 6.242 1 98.38 119 PRO A C 1
ATOM 854 O O . PRO A 1 119 ? -6.184 -8.742 6.121 1 98.38 119 PRO A O 1
ATOM 857 N N . PHE A 1 120 ? -6.18 -6.715 5.25 1 97.88 120 PHE A N 1
ATOM 858 C CA . PHE A 1 120 ? -5.812 -7.152 3.908 1 97.88 120 PHE A CA 1
ATOM 859 C C . PHE A 1 120 ? -4.461 -7.859 3.922 1 97.88 120 PHE A C 1
ATOM 861 O O . PHE A 1 120 ? -4.266 -8.852 3.217 1 97.88 120 PHE A O 1
ATOM 868 N N . VAL A 1 121 ? -3.523 -7.316 4.684 1 97.94 121 VAL A N 1
ATOM 869 C CA . VAL A 1 121 ? -2.18 -7.883 4.738 1 97.94 121 VAL A CA 1
ATOM 870 C C . VAL A 1 121 ? -2.24 -9.312 5.281 1 97.94 121 VAL A C 1
ATOM 872 O O . VAL A 1 121 ? -1.547 -10.203 4.781 1 97.94 121 VAL A O 1
ATOM 875 N N . LYS A 1 122 ? -3.035 -9.539 6.254 1 97.12 122 LYS A N 1
ATOM 876 C CA . LYS A 1 122 ? -3.143 -10.867 6.852 1 97.12 122 LYS A CA 1
ATOM 877 C C . LYS A 1 122 ? -4.043 -11.773 6.016 1 97.12 122 LYS A C 1
ATOM 879 O O . LYS A 1 122 ? -3.719 -12.945 5.793 1 97.12 122 LYS A O 1
ATOM 884 N N . TYR A 1 123 ? -5.191 -11.242 5.605 1 96.94 123 TYR A N 1
ATOM 885 C CA . TYR A 1 123 ? -6.191 -12.016 4.875 1 96.94 123 TYR A CA 1
ATOM 886 C C . TYR A 1 123 ? -6.59 -11.312 3.584 1 96.94 123 TYR A C 1
ATOM 888 O O . TYR A 1 123 ? -7.684 -10.742 3.49 1 96.94 123 TYR A O 1
ATOM 896 N N . PRO A 1 124 ? -5.723 -11.375 2.586 1 96.38 124 PRO A N 1
ATOM 897 C CA . PRO A 1 124 ? -6.094 -10.75 1.313 1 96.38 124 PRO A CA 1
ATOM 898 C C . PRO A 1 124 ? -7.27 -11.445 0.633 1 96.38 124 PRO A C 1
ATOM 900 O O . PRO A 1 124 ? -7.508 -12.633 0.87 1 96.38 124 PRO A O 1
ATOM 903 N N . PRO A 1 125 ? -8.008 -10.695 -0.164 1 94.56 125 PRO A N 1
ATOM 904 C CA . PRO A 1 125 ? -9.133 -11.305 -0.866 1 94.56 125 PRO A CA 1
ATOM 905 C C . PRO A 1 125 ? -8.695 -12.312 -1.926 1 94.56 125 PRO A C 1
ATOM 907 O O . PRO A 1 125 ? -7.602 -12.203 -2.477 1 94.56 125 PRO A O 1
ATOM 910 N N . ASN A 1 126 ? -9.57 -13.227 -2.182 1 94.69 126 ASN A N 1
ATOM 911 C CA . ASN A 1 126 ? -9.336 -14.266 -3.178 1 94.69 126 ASN A CA 1
ATOM 912 C C . ASN A 1 126 ? -10.227 -14.078 -4.398 1 94.69 126 ASN A C 1
ATOM 914 O O . ASN A 1 126 ? -11.406 -13.75 -4.266 1 94.69 126 ASN A O 1
ATOM 918 N N . PRO A 1 127 ? -9.625 -14.195 -5.539 1 93.88 127 PRO A N 1
ATOM 919 C CA . PRO A 1 127 ? -10.469 -14.234 -6.734 1 93.88 127 PRO A CA 1
ATOM 920 C C . PRO A 1 127 ? -11.344 -15.492 -6.793 1 93.88 127 PRO A C 1
ATOM 922 O O . PRO A 1 127 ? -11.172 -16.406 -5.984 1 93.88 127 PRO A O 1
ATOM 925 N N . PRO A 1 128 ? -12.234 -15.352 -7.754 1 88.56 128 PRO A N 1
ATOM 926 C CA . PRO A 1 128 ? -12.961 -16.609 -7.98 1 88.56 128 PRO A CA 1
ATOM 927 C C . PRO A 1 128 ? -12.023 -17.781 -8.242 1 88.56 128 PRO A C 1
ATOM 929 O O . PRO A 1 128 ? -10.922 -17.609 -8.766 1 88.56 128 PRO A O 1
ATOM 932 N N . ALA A 1 129 ? -12.43 -18.984 -7.883 1 87.88 129 ALA A N 1
ATOM 933 C CA . ALA A 1 129 ? -11.688 -20.234 -8.07 1 87.88 129 ALA A CA 1
ATOM 934 C C . ALA A 1 129 ? -10.742 -20.5 -6.898 1 87.88 129 ALA A C 1
ATOM 936 O O . ALA A 1 129 ? -10.211 -21.594 -6.762 1 87.88 129 ALA A O 1
ATOM 937 N N . VAL A 1 130 ? -10.469 -19.406 -6.156 1 88.06 130 VAL A N 1
ATOM 938 C CA . VAL A 1 130 ? -9.602 -19.578 -4.992 1 88.06 130 VAL A CA 1
ATOM 939 C C . VAL A 1 130 ? -10.438 -19.578 -3.719 1 88.06 130 VAL A C 1
ATOM 941 O O . VAL A 1 130 ? -11.164 -18.625 -3.439 1 88.06 130 VAL A O 1
ATOM 944 N N . GLY A 1 131 ? -10.289 -20.641 -2.934 1 82.5 131 GLY A N 1
ATOM 945 C CA . GLY A 1 131 ? -11.062 -20.797 -1.713 1 82.5 131 GLY A CA 1
ATOM 946 C C . GLY A 1 131 ? -12.039 -21.969 -1.777 1 82.5 131 GLY A C 1
ATOM 947 O O . GLY A 1 131 ? -12.469 -22.359 -2.861 1 82.5 131 GLY A O 1
ATOM 948 N N . GLN A 1 132 ? -12.297 -22.469 -0.577 1 81.62 132 GLN A N 1
ATOM 949 C CA . GLN A 1 132 ? -13.219 -23.594 -0.452 1 81.62 132 GLN A CA 1
ATOM 950 C C . GLN A 1 132 ? -14.531 -23.156 0.195 1 81.62 132 GLN A C 1
ATOM 952 O O . GLN A 1 132 ? -14.531 -22.328 1.109 1 81.62 132 GLN A O 1
ATOM 957 N N . SER A 1 133 ? -15.539 -23.656 -0.32 1 80.44 133 SER A N 1
ATOM 958 C CA . SER A 1 133 ? -16.859 -23.312 0.182 1 80.44 133 SER A CA 1
ATOM 959 C C . SER A 1 133 ? -17.047 -23.734 1.635 1 80.44 133 SER A C 1
ATOM 961 O O . SER A 1 133 ? -17.703 -23.062 2.416 1 80.44 133 SER A O 1
ATOM 963 N N . ASP A 1 134 ? -16.422 -24.734 1.991 1 81.88 134 ASP A N 1
ATOM 964 C CA . ASP A 1 134 ? -16.609 -25.297 3.322 1 81.88 134 ASP A CA 1
ATOM 965 C C . ASP A 1 134 ? -15.93 -24.438 4.387 1 81.88 134 ASP A C 1
ATOM 967 O O . ASP A 1 134 ? -16.266 -24.516 5.57 1 81.88 134 ASP A O 1
ATOM 971 N N . THR A 1 135 ? -15.008 -23.609 3.92 1 84.75 135 THR A N 1
ATOM 972 C CA . THR A 1 135 ? -14.234 -22.844 4.895 1 84.75 135 THR A CA 1
ATOM 973 C C . THR A 1 135 ? -14.625 -21.375 4.855 1 84.75 135 THR A C 1
ATOM 975 O O . THR A 1 135 ? -14.039 -20.547 5.566 1 84.75 135 THR A O 1
ATOM 978 N N . ILE A 1 136 ? -15.57 -21.078 4.125 1 83.88 136 ILE A N 1
ATOM 979 C CA . ILE A 1 136 ? -15.914 -19.688 3.883 1 83.88 136 ILE A CA 1
ATOM 980 C C . ILE A 1 136 ? -16.312 -19.016 5.195 1 83.88 136 ILE A C 1
ATOM 982 O O . ILE A 1 136 ? -15.93 -17.875 5.469 1 83.88 136 ILE A O 1
ATOM 986 N N . ALA A 1 137 ? -17.109 -19.656 5.977 1 86.56 137 ALA A N 1
ATOM 987 C CA . ALA A 1 137 ? -17.578 -19.094 7.234 1 86.56 137 ALA A CA 1
ATOM 988 C C . ALA A 1 137 ? -16.422 -18.828 8.188 1 86.56 137 ALA A C 1
ATOM 990 O O . ALA A 1 137 ? -16.359 -17.75 8.805 1 86.56 137 ALA A O 1
ATOM 991 N N . GLU A 1 138 ? -15.617 -19.781 8.281 1 89.81 138 GLU A N 1
ATOM 992 C CA . GLU A 1 138 ? -14.461 -19.656 9.164 1 89.81 138 GLU A CA 1
ATOM 993 C C . GLU A 1 138 ? -13.531 -18.531 8.695 1 89.81 138 GLU A C 1
ATOM 995 O O . GLU A 1 138 ? -13.055 -17.734 9.5 1 89.81 138 GLU A O 1
ATOM 1000 N N . ARG A 1 139 ? -13.273 -18.469 7.422 1 91.38 139 ARG A N 1
ATOM 1001 C CA . ARG A 1 139 ? -12.398 -17.438 6.871 1 91.38 139 ARG A CA 1
ATOM 1002 C C . ARG A 1 139 ? -12.992 -16.047 7.082 1 91.38 139 ARG A C 1
ATOM 1004 O O . ARG A 1 139 ? -12.281 -15.117 7.449 1 91.38 139 ARG A O 1
ATOM 1011 N N . THR A 1 140 ? -14.234 -15.93 6.84 1 92.31 140 THR A N 1
ATOM 1012 C CA . THR A 1 140 ? -14.922 -14.656 7.051 1 92.31 140 THR A CA 1
ATOM 1013 C C . THR A 1 140 ? -14.875 -14.258 8.523 1 92.31 140 THR A C 1
ATOM 1015 O O . THR A 1 140 ? -14.695 -13.086 8.852 1 92.31 140 THR A O 1
ATOM 1018 N N . GLY A 1 141 ? -15.07 -15.234 9.359 1 94.56 141 GLY A N 1
ATOM 1019 C CA . GLY A 1 141 ? -14.977 -14.977 10.789 1 94.56 141 GLY A CA 1
ATOM 1020 C C . GLY A 1 141 ? -13.625 -14.438 11.211 1 94.56 141 GLY A C 1
ATOM 1021 O O . GLY A 1 141 ? -13.539 -13.43 11.922 1 94.56 141 GLY A O 1
ATOM 1022 N N . TRP A 1 142 ? -12.602 -15.078 10.781 1 95.25 142 TRP A N 1
ATOM 1023 C CA . TRP A 1 142 ? -11.258 -14.641 11.125 1 95.25 142 TRP A CA 1
ATOM 1024 C C . TRP A 1 142 ? -10.969 -13.258 10.547 1 95.25 142 TRP A C 1
ATOM 1026 O O . TRP A 1 142 ? -10.297 -12.438 11.172 1 95.25 142 TRP A O 1
ATOM 1036 N N . TYR A 1 143 ? -11.492 -13.039 9.359 1 96.5 143 TYR A N 1
ATOM 1037 C CA . TYR A 1 143 ? -11.344 -11.719 8.758 1 96.5 143 TYR A CA 1
ATOM 1038 C C . TYR A 1 143 ? -12 -10.656 9.625 1 96.5 143 TYR A C 1
ATOM 1040 O O . TYR A 1 143 ? -11.414 -9.602 9.883 1 96.5 143 TYR A O 1
ATOM 1048 N N . LEU A 1 144 ? -13.18 -10.906 10.062 1 97.19 144 LEU A N 1
ATOM 1049 C CA . LEU A 1 144 ? -13.906 -9.961 10.898 1 97.19 144 LEU A CA 1
ATOM 1050 C C . LEU A 1 144 ? -13.195 -9.758 12.234 1 97.19 144 LEU A C 1
ATOM 1052 O O . LEU A 1 144 ? -13.18 -8.648 12.766 1 97.19 144 LEU A O 1
ATOM 1056 N N . VAL A 1 145 ? -12.664 -10.82 12.719 1 97.88 145 VAL A N 1
ATOM 1057 C CA . VAL A 1 145 ? -11.875 -10.703 13.938 1 97.88 145 VAL A CA 1
ATOM 1058 C C . VAL A 1 145 ? -10.695 -9.766 13.711 1 97.88 145 VAL A C 1
ATOM 1060 O O . VAL A 1 145 ? -10.438 -8.875 14.523 1 97.88 145 VAL A O 1
ATOM 10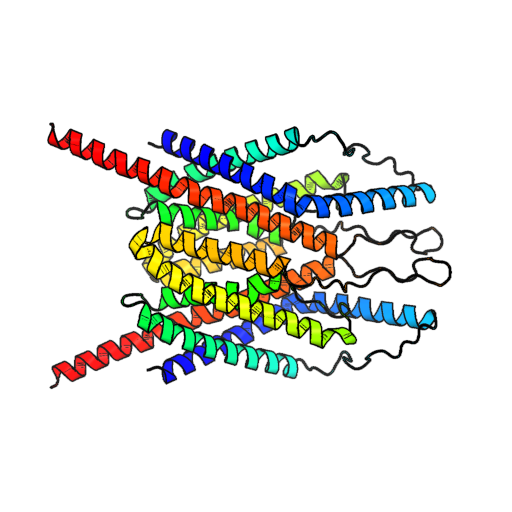63 N N . MET A 1 146 ? -10.008 -9.961 12.602 1 98.12 146 MET A N 1
ATOM 1064 C CA . MET A 1 146 ? -8.852 -9.125 12.289 1 98.12 146 MET A CA 1
ATOM 1065 C C . MET A 1 146 ? -9.258 -7.664 12.148 1 98.12 146 MET A C 1
ATOM 1067 O O . MET A 1 146 ? -8.57 -6.77 12.641 1 98.12 146 MET A O 1
ATOM 1071 N N . VAL A 1 147 ? -10.367 -7.402 11.508 1 97.94 147 VAL A N 1
ATOM 1072 C CA . VAL A 1 147 ? -10.867 -6.043 11.344 1 97.94 147 VAL A CA 1
ATOM 1073 C C . VAL A 1 147 ? -11.195 -5.441 12.711 1 97.94 147 VAL A C 1
ATOM 1075 O O . VAL A 1 147 ? -10.766 -4.332 13.023 1 97.94 147 VAL A O 1
ATOM 1078 N N . GLY A 1 148 ? -11.977 -6.242 13.5 1 98.44 148 GLY A N 1
ATOM 1079 C CA . GLY A 1 148 ? -12.367 -5.766 14.82 1 98.44 148 GLY A CA 1
ATOM 1080 C C . GLY A 1 148 ? -11.18 -5.43 15.703 1 98.44 148 GLY A C 1
ATOM 1081 O O . GLY A 1 148 ? -11.133 -4.359 16.312 1 98.44 148 GLY A O 1
ATOM 1082 N N . VAL A 1 149 ? -10.258 -6.309 15.734 1 98.69 149 VAL A N 1
ATOM 1083 C CA . VAL A 1 149 ? -9.078 -6.109 16.578 1 98.69 149 VAL A CA 1
ATOM 1084 C C . VAL A 1 149 ? -8.273 -4.922 16.062 1 98.69 149 VAL A C 1
ATOM 1086 O O . VAL A 1 149 ? -7.797 -4.102 16.859 1 98.69 149 VAL A O 1
ATOM 1089 N N . SER A 1 150 ? -8.117 -4.836 14.75 1 98.75 150 SER A N 1
ATOM 1090 C CA . SER A 1 150 ? -7.371 -3.729 14.164 1 98.75 150 SER A CA 1
ATOM 1091 C C . SER A 1 150 ? -8.016 -2.387 14.5 1 98.75 150 SER A C 1
ATOM 1093 O O . SER A 1 150 ? -7.316 -1.434 14.859 1 98.75 150 SER A O 1
ATOM 1095 N N . VAL A 1 151 ? -9.258 -2.277 14.391 1 98.38 151 VAL A N 1
ATOM 1096 C CA . VAL A 1 151 ? -9.977 -1.043 14.695 1 98.38 151 VAL A CA 1
ATOM 1097 C C . VAL A 1 151 ? -9.82 -0.708 16.188 1 98.38 151 VAL A C 1
ATOM 1099 O O . VAL A 1 151 ? -9.562 0.443 16.547 1 98.38 151 VAL A O 1
ATOM 1102 N N . LEU A 1 152 ? -9.977 -1.711 17.031 1 98.56 152 LEU A N 1
ATOM 1103 C CA . LEU A 1 152 ? -9.812 -1.497 18.469 1 98.56 152 LEU A CA 1
ATOM 1104 C C . LEU A 1 152 ? -8.406 -1.008 18.797 1 98.56 152 LEU A C 1
ATOM 1106 O O . LEU A 1 152 ? -8.234 -0.09 19.594 1 98.56 152 LEU A O 1
ATOM 1110 N N . LEU A 1 153 ? -7.453 -1.622 18.172 1 98.81 153 LEU A N 1
ATOM 1111 C CA . LEU A 1 153 ? -6.07 -1.203 18.375 1 98.81 153 LEU A CA 1
ATOM 1112 C C . LEU A 1 153 ? -5.859 0.226 17.891 1 98.81 153 LEU A C 1
ATOM 1114 O O . LEU A 1 153 ? -5.098 0.987 18.484 1 98.81 153 LEU A O 1
ATOM 1118 N N . ALA A 1 154 ? -6.508 0.575 16.797 1 98.44 154 ALA A N 1
ATOM 1119 C CA . ALA A 1 154 ? -6.383 1.933 16.266 1 98.44 154 ALA A CA 1
ATOM 1120 C C . ALA A 1 154 ? -6.969 2.953 17.234 1 98.44 154 ALA A C 1
ATOM 1122 O O . ALA A 1 154 ? -6.371 4 17.484 1 98.44 154 ALA A O 1
ATOM 1123 N N . VAL A 1 155 ? -8.102 2.67 17.766 1 97.06 155 VAL A N 1
ATOM 1124 C CA . VAL A 1 155 ? -8.734 3.547 18.734 1 97.06 155 VAL A CA 1
ATOM 1125 C C . VAL A 1 155 ? -7.836 3.674 19.969 1 97.06 155 VAL A C 1
ATOM 1127 O O . VAL A 1 155 ? -7.617 4.777 20.484 1 97.06 155 VAL A O 1
ATOM 1130 N N . ALA A 1 156 ? -7.316 2.561 20.438 1 98.06 156 ALA A N 1
ATOM 1131 C CA . ALA A 1 156 ? -6.406 2.568 21.578 1 98.06 156 ALA A CA 1
ATOM 1132 C C . ALA A 1 156 ? -5.164 3.402 21.281 1 98.06 156 ALA A C 1
ATOM 1134 O O . ALA A 1 156 ? -4.672 4.125 22.156 1 98.06 156 ALA A O 1
ATOM 1135 N N . ALA A 1 157 ? -4.688 3.258 20.094 1 98 157 ALA A N 1
ATOM 1136 C CA . ALA A 1 157 ? -3.494 4.004 19.703 1 98 157 ALA A CA 1
ATOM 1137 C C . ALA A 1 157 ? -3.758 5.508 19.703 1 98 157 ALA A C 1
ATOM 1139 O O . ALA A 1 157 ? -2.902 6.289 20.125 1 98 157 ALA A O 1
ATOM 1140 N N . VAL A 1 158 ? -4.875 5.918 19.266 1 94.94 158 VAL A N 1
ATOM 1141 C CA . VAL A 1 158 ? -5.227 7.332 19.25 1 94.94 158 VAL A CA 1
ATOM 1142 C C . VAL A 1 158 ? -5.316 7.848 20.688 1 94.94 158 VAL A C 1
ATOM 1144 O O . VAL A 1 158 ? -4.82 8.93 21 1 94.94 158 VAL A O 1
ATOM 1147 N N . SER A 1 159 ? -5.969 7.078 21.531 1 94.5 159 SER A N 1
ATOM 1148 C CA . SER A 1 159 ? -6.062 7.449 22.938 1 94.5 159 SER A CA 1
ATOM 1149 C C . SER A 1 159 ? -4.684 7.523 23.578 1 94.5 159 SER A C 1
ATOM 1151 O O . SER A 1 159 ? -4.398 8.445 24.344 1 94.5 159 SER A O 1
ATOM 1153 N N . LEU A 1 160 ? -3.871 6.566 23.234 1 96.12 160 LEU A N 1
ATOM 1154 C CA . LEU A 1 160 ? -2.512 6.531 23.766 1 96.12 160 LEU A CA 1
ATOM 1155 C C . LEU A 1 160 ? -1.702 7.723 23.266 1 96.12 160 LEU A C 1
ATOM 1157 O O . LEU A 1 160 ? -0.882 8.273 24 1 96.12 160 LEU A O 1
ATOM 1161 N N . ALA A 1 161 ? -1.911 8.047 22.047 1 95.81 161 ALA A N 1
ATOM 1162 C CA . ALA A 1 161 ? -1.201 9.188 21.469 1 95.81 161 ALA A CA 1
ATOM 1163 C C . ALA A 1 161 ? -1.487 10.469 22.234 1 95.81 161 ALA A C 1
ATOM 1165 O O . ALA A 1 161 ? -0.586 11.281 22.453 1 95.81 161 ALA A O 1
ATOM 1166 N N . ARG A 1 162 ? -2.668 10.68 22.625 1 91.88 162 ARG A N 1
ATOM 1167 C CA . ARG A 1 162 ? -3.039 11.859 23.391 1 91.88 162 ARG A CA 1
ATOM 1168 C C . ARG A 1 162 ? -2.295 11.906 24.719 1 91.88 162 ARG A C 1
ATOM 1170 O O . ARG A 1 162 ? -1.765 12.953 25.109 1 91.88 162 ARG A O 1
ATOM 1177 N N . ARG A 1 163 ? -2.232 10.773 25.359 1 94.38 163 ARG A N 1
ATOM 1178 C CA . ARG A 1 163 ? -1.547 10.688 26.641 1 94.38 163 ARG A CA 1
ATOM 1179 C C . ARG A 1 163 ? -0.043 10.883 26.469 1 94.38 163 ARG A C 1
ATOM 1181 O O . ARG A 1 163 ? 0.591 11.586 27.266 1 94.38 163 ARG A O 1
ATOM 1188 N N . LEU A 1 164 ? 0.467 10.289 25.422 1 96.06 164 LEU A N 1
ATOM 1189 C CA . LEU A 1 164 ? 1.909 10.305 25.219 1 96.06 164 LEU A CA 1
ATOM 1190 C C . LEU A 1 164 ? 2.363 11.672 24.703 1 96.06 164 LEU A C 1
ATOM 1192 O O . LEU A 1 164 ? 3.52 12.055 24.891 1 96.06 164 LEU A O 1
ATOM 1196 N N . THR A 1 165 ? 1.479 12.273 24.031 1 93.69 165 THR A N 1
ATOM 1197 C CA . THR A 1 165 ? 1.79 13.617 23.531 1 93.69 165 THR A CA 1
ATOM 1198 C C . THR A 1 165 ? 2.061 14.562 24.703 1 93.69 165 THR A C 1
ATOM 1200 O O . THR A 1 165 ? 2.936 15.43 24.625 1 93.69 165 THR A O 1
ATOM 1203 N N . ASN A 1 166 ? 1.34 14.43 25.797 1 92.56 166 ASN A N 1
ATOM 1204 C CA . ASN A 1 166 ? 1.526 15.25 26.984 1 92.56 166 ASN A CA 1
ATOM 1205 C C . ASN A 1 166 ? 2.875 14.977 27.641 1 92.56 166 ASN A C 1
ATOM 1207 O O . ASN A 1 166 ? 3.496 15.883 28.203 1 92.56 166 ASN A O 1
ATOM 1211 N N . ARG A 1 167 ? 3.266 13.781 27.484 1 92.69 167 ARG A N 1
ATOM 1212 C CA . ARG A 1 167 ? 4.48 13.383 28.188 1 92.69 167 ARG A CA 1
ATOM 1213 C C . ARG A 1 167 ? 5.711 13.594 27.312 1 92.69 167 ARG A C 1
ATOM 1215 O O . ARG A 1 167 ? 6.758 14.023 27.797 1 92.69 167 ARG A O 1
ATOM 1222 N N . PHE A 1 168 ? 5.617 13.242 25.984 1 94.38 168 PHE A N 1
ATOM 1223 C CA . PHE A 1 168 ? 6.801 13.164 25.141 1 94.38 168 PHE A CA 1
ATOM 1224 C C . PHE A 1 168 ? 6.727 14.18 24.016 1 94.38 168 PHE A C 1
ATOM 1226 O O . PHE A 1 168 ? 7.645 14.281 23.203 1 94.38 168 PHE A O 1
ATOM 1233 N N . GLY A 1 169 ? 5.672 15 23.969 1 92.62 169 GLY A N 1
ATOM 1234 C CA . GLY A 1 169 ? 5.469 15.906 22.844 1 92.62 169 GLY A CA 1
ATOM 1235 C C . GLY A 1 169 ? 4.676 15.281 21.719 1 92.62 169 GLY A C 1
ATOM 1236 O O . GLY A 1 169 ? 4.578 14.055 21.609 1 92.62 169 GLY A O 1
ATOM 1237 N N . ALA A 1 170 ? 4.16 16.047 20.859 1 90.81 170 ALA A N 1
ATOM 1238 C CA . ALA A 1 170 ? 3.227 15.617 19.828 1 90.81 170 ALA A CA 1
ATOM 1239 C C . ALA A 1 170 ? 3.9 14.664 18.844 1 90.81 170 ALA A C 1
ATOM 1241 O O . ALA A 1 170 ? 3.359 13.602 18.531 1 90.81 170 ALA A O 1
ATOM 1242 N N . TRP A 1 171 ? 5.078 15.031 18.422 1 91.25 171 TRP A N 1
ATOM 1243 C CA . TRP A 1 171 ? 5.785 14.242 17.422 1 91.25 171 TRP A CA 1
ATOM 1244 C C . TRP A 1 171 ? 6.117 12.852 17.953 1 91.25 171 TRP A C 1
ATOM 1246 O O . TRP A 1 171 ? 5.719 11.844 17.375 1 91.25 171 TRP A O 1
ATOM 1256 N N . ASN A 1 172 ? 6.77 12.812 19.094 1 94.25 172 ASN A N 1
ATOM 1257 C CA . ASN A 1 172 ? 7.199 11.547 19.672 1 94.25 172 ASN A CA 1
ATOM 1258 C C . ASN A 1 172 ? 6.012 10.727 20.172 1 94.25 172 ASN A C 1
ATOM 1260 O O . ASN A 1 172 ? 5.996 9.5 20.047 1 94.25 172 ASN A O 1
ATOM 1264 N N . GLY A 1 173 ? 5.094 11.461 20.75 1 95.94 173 GLY A N 1
ATOM 1265 C CA . GLY A 1 173 ? 3.914 10.773 21.234 1 95.94 173 GLY A CA 1
ATOM 1266 C C . GLY A 1 173 ? 3.133 10.07 20.141 1 95.94 173 GLY A C 1
ATOM 1267 O O . GLY A 1 173 ? 2.758 8.906 20.281 1 95.94 173 GLY A O 1
ATOM 1268 N N . ARG A 1 174 ? 2.898 10.75 19.094 1 94.75 174 ARG A N 1
ATOM 1269 C CA . ARG A 1 174 ? 2.152 10.18 17.969 1 94.75 174 ARG A CA 1
ATOM 1270 C C . ARG A 1 174 ? 2.92 9.031 17.328 1 94.75 174 ARG A C 1
ATOM 1272 O O . ARG A 1 174 ? 2.328 8.023 16.938 1 94.75 174 ARG A O 1
ATOM 1279 N N . LEU A 1 175 ? 4.207 9.156 17.234 1 96.12 175 LEU A N 1
ATOM 1280 C CA . LEU A 1 175 ? 5.031 8.117 16.625 1 96.12 175 LEU A CA 1
ATOM 1281 C C . LEU A 1 175 ? 5.039 6.863 17.5 1 96.12 175 LEU A C 1
ATOM 1283 O O . LEU A 1 175 ? 4.98 5.742 16.984 1 96.12 175 LEU A O 1
ATOM 1287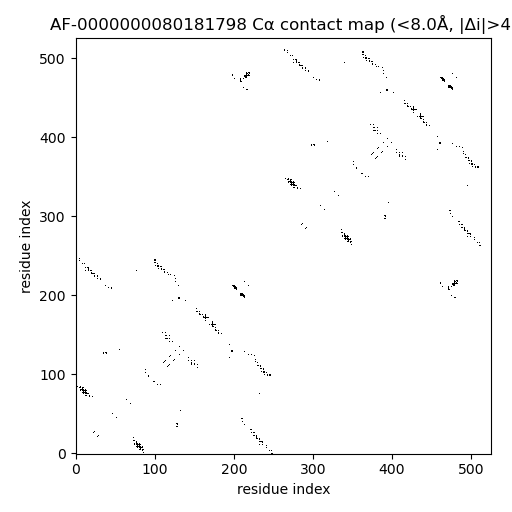 N N . LEU A 1 176 ? 5.148 7.074 18.766 1 96.81 176 LEU A N 1
ATOM 1288 C CA . LEU A 1 176 ? 5.137 5.949 19.703 1 96.81 176 LEU A CA 1
ATOM 1289 C C . LEU A 1 176 ? 3.807 5.207 19.625 1 96.81 176 LEU A C 1
ATOM 1291 O O . LEU A 1 176 ? 3.777 3.975 19.641 1 96.81 176 LEU A O 1
ATOM 1295 N N . ALA A 1 177 ? 2.754 5.977 19.562 1 97.94 177 ALA A N 1
ATOM 1296 C CA . ALA A 1 177 ? 1.432 5.363 19.469 1 97.94 177 ALA A CA 1
ATOM 1297 C C . ALA A 1 177 ? 1.272 4.602 18.156 1 97.94 177 ALA A C 1
ATOM 1299 O O . ALA A 1 177 ? 0.77 3.475 18.156 1 97.94 177 ALA A O 1
ATOM 1300 N N . ALA A 1 178 ? 1.655 5.207 17.094 1 97.44 178 ALA A N 1
ATOM 1301 C CA . ALA A 1 178 ? 1.603 4.551 15.789 1 97.44 178 ALA A CA 1
ATOM 1302 C C . ALA A 1 178 ? 2.461 3.289 15.773 1 97.44 178 ALA A C 1
ATOM 1304 O O . ALA A 1 178 ? 2.053 2.258 15.234 1 97.44 178 ALA A O 1
ATOM 1305 N N . GLY A 1 179 ? 3.656 3.389 16.344 1 97.75 179 GLY A N 1
ATOM 1306 C CA . GLY A 1 179 ? 4.516 2.223 16.469 1 97.75 179 GLY A CA 1
ATOM 1307 C C . GLY A 1 179 ? 3.885 1.11 17.281 1 97.75 179 GLY A C 1
ATOM 1308 O O . GLY A 1 179 ? 3.998 -0.066 16.938 1 97.75 179 GLY A O 1
ATOM 1309 N N . GLY A 1 180 ? 3.297 1.522 18.375 1 98.31 180 GLY A N 1
ATOM 1310 C CA . GLY A 1 180 ? 2.58 0.542 19.188 1 98.31 180 GLY A CA 1
ATOM 1311 C C . GLY A 1 180 ? 1.49 -0.177 18.406 1 98.31 180 GLY A C 1
ATOM 1312 O O . GLY A 1 180 ? 1.335 -1.395 18.531 1 98.31 180 GLY A O 1
ATOM 1313 N N . TYR A 1 181 ? 0.721 0.532 17.625 1 98.69 181 TYR A N 1
ATOM 1314 C CA . TYR A 1 181 ? -0.313 -0.06 16.781 1 98.69 181 TYR A CA 1
ATOM 1315 C C . TYR A 1 181 ? 0.283 -1.083 15.82 1 98.69 181 TYR A C 1
ATOM 1317 O O . TYR A 1 181 ? -0.233 -2.195 15.695 1 98.69 181 TYR A O 1
ATOM 1325 N N . VAL A 1 182 ? 1.365 -0.709 15.18 1 98.25 182 VAL A N 1
ATOM 1326 C CA . VAL A 1 182 ? 1.993 -1.571 14.18 1 98.25 182 VAL A CA 1
ATOM 1327 C C . VAL A 1 182 ? 2.5 -2.848 14.844 1 98.25 182 VAL A C 1
ATOM 1329 O O . VAL A 1 182 ? 2.271 -3.951 14.344 1 98.25 182 VAL A O 1
ATOM 1332 N N . VAL A 1 183 ? 3.166 -2.723 15.977 1 98.06 183 VAL A N 1
ATOM 1333 C CA . VAL A 1 183 ? 3.732 -3.865 16.688 1 98.06 183 VAL A CA 1
ATOM 1334 C C . VAL A 1 183 ? 2.613 -4.797 17.141 1 98.06 183 VAL A C 1
ATOM 1336 O O . VAL A 1 183 ? 2.693 -6.016 16.938 1 98.06 183 VAL A O 1
ATOM 1339 N N . MET A 1 184 ? 1.584 -4.215 17.656 1 98.75 184 MET A N 1
ATOM 1340 C CA . MET A 1 184 ? 0.483 -5.035 18.141 1 98.75 184 MET A CA 1
ATOM 1341 C C . MET A 1 184 ? -0.27 -5.688 17 1 98.75 184 MET A C 1
ATOM 1343 O O . MET A 1 184 ? -0.696 -6.84 17.094 1 98.75 184 MET A O 1
ATOM 1347 N N . ALA A 1 185 ? -0.491 -4.926 15.93 1 98.5 185 ALA A N 1
ATOM 1348 C CA . ALA A 1 185 ? -1.13 -5.508 14.75 1 98.5 185 ALA A CA 1
ATOM 1349 C C . ALA A 1 185 ? -0.32 -6.684 14.211 1 98.5 185 ALA A C 1
ATOM 1351 O O . ALA A 1 185 ? -0.883 -7.719 13.844 1 98.5 185 ALA A O 1
ATOM 1352 N N . ALA A 1 186 ? 0.989 -6.555 14.188 1 97.56 186 ALA A N 1
ATOM 1353 C CA . ALA A 1 186 ? 1.862 -7.629 13.727 1 97.56 186 ALA A CA 1
ATOM 1354 C C . ALA A 1 186 ? 1.745 -8.852 14.633 1 97.56 186 ALA A C 1
ATOM 1356 O O . ALA A 1 186 ? 1.701 -9.984 14.156 1 97.56 186 ALA A O 1
ATOM 1357 N N . LEU A 1 187 ? 1.736 -8.594 15.906 1 98.06 187 LEU A N 1
ATOM 1358 C CA . LEU A 1 187 ? 1.596 -9.68 16.859 1 98.06 187 LEU A CA 1
ATOM 1359 C C . LEU A 1 187 ? 0.283 -10.43 16.641 1 98.06 187 LEU A C 1
ATOM 1361 O O . LEU A 1 187 ? 0.255 -11.656 16.672 1 98.06 187 LEU A O 1
ATOM 1365 N N . VAL A 1 188 ? -0.782 -9.695 16.391 1 98.31 188 VAL A N 1
ATOM 1366 C CA . VAL A 1 188 ? -2.088 -10.305 16.141 1 98.31 188 VAL A CA 1
ATOM 1367 C C . VAL A 1 188 ? -2.045 -11.133 14.867 1 98.31 188 VAL A C 1
ATOM 1369 O O . VAL A 1 188 ? -2.596 -12.234 14.812 1 98.31 188 VAL A O 1
ATOM 1372 N N . MET A 1 189 ? -1.416 -10.664 13.867 1 97.25 189 MET A N 1
ATOM 1373 C CA . MET A 1 189 ? -1.312 -11.367 12.594 1 97.25 189 MET A CA 1
ATOM 1374 C C . MET A 1 189 ? -0.592 -12.703 12.758 1 97.25 189 MET A C 1
ATOM 1376 O O . MET A 1 189 ? -0.954 -13.695 12.125 1 97.25 189 MET A O 1
ATOM 1380 N N . VAL A 1 190 ? 0.434 -12.695 13.633 1 95.31 190 VAL A N 1
ATOM 1381 C CA . VAL A 1 190 ? 1.206 -13.914 13.867 1 95.31 190 VAL A CA 1
ATOM 1382 C C . VAL A 1 190 ? 0.364 -14.922 14.648 1 95.31 190 VAL A C 1
ATOM 1384 O O . VAL A 1 190 ? 0.476 -16.125 14.438 1 95.31 190 VAL A O 1
ATOM 1387 N N . LEU A 1 191 ? -0.5 -14.461 15.453 1 96.81 191 LEU A N 1
ATOM 1388 C CA . LEU A 1 191 ? -1.285 -15.328 16.328 1 96.81 191 LEU A CA 1
ATOM 1389 C C . LEU A 1 191 ? -2.482 -15.906 15.586 1 96.81 191 LEU A C 1
ATOM 1391 O O . LEU A 1 191 ? -2.945 -17 15.914 1 96.81 191 LEU A O 1
ATOM 1395 N N . LEU A 1 192 ? -3.01 -15.203 14.602 1 96.94 192 LEU A N 1
ATOM 1396 C CA . LEU A 1 192 ? -4.172 -15.672 13.852 1 96.94 192 LEU A CA 1
ATOM 1397 C C . LEU A 1 192 ? -3.785 -16.781 12.883 1 96.94 192 LEU A C 1
ATOM 1399 O O . LEU A 1 192 ? -2.666 -16.797 12.367 1 96.94 192 LEU A O 1
ATOM 1403 N N . PRO A 1 193 ? -4.68 -17.672 12.602 1 94.69 193 PRO A N 1
ATOM 1404 C CA . PRO A 1 193 ? -4.352 -18.812 11.727 1 94.69 193 PRO A CA 1
ATOM 1405 C C . PRO A 1 193 ? -4.121 -18.391 10.281 1 94.69 193 PRO A C 1
ATOM 1407 O O . PRO A 1 193 ? -4.703 -17.406 9.82 1 94.69 193 PRO A O 1
ATOM 1410 N N . THR A 1 194 ? -3.285 -19.109 9.664 1 91 194 THR A N 1
ATOM 1411 C CA . THR A 1 194 ? -3.031 -18.891 8.242 1 91 194 THR A CA 1
ATOM 1412 C C . THR A 1 194 ? -4.012 -19.703 7.391 1 91 194 THR A C 1
ATOM 1414 O O . THR A 1 194 ? -4.371 -20.812 7.746 1 91 194 THR A O 1
ATOM 1417 N N . VAL A 1 195 ? -4.422 -19.094 6.32 1 86.31 195 VAL A N 1
ATOM 1418 C CA . VAL A 1 195 ? -5.332 -19.734 5.379 1 86.31 195 VAL A CA 1
ATOM 1419 C C . VAL A 1 195 ? -4.652 -19.875 4.02 1 86.31 195 VAL A C 1
ATOM 1421 O O . VAL A 1 195 ? -4.195 -18.891 3.441 1 86.31 195 VAL A O 1
ATOM 1424 N N . ASP A 1 196 ? -4.453 -21.062 3.605 1 86.56 196 ASP A N 1
ATOM 1425 C CA . ASP A 1 196 ? -3.879 -21.344 2.293 1 86.56 196 ASP A CA 1
ATOM 1426 C C . ASP A 1 196 ? -4.816 -22.219 1.46 1 86.56 196 ASP A C 1
ATOM 1428 O O . ASP A 1 196 ? -4.895 -23.438 1.67 1 86.56 196 ASP A O 1
ATOM 1432 N N . GLU A 1 197 ? -5.441 -21.578 0.536 1 89.94 197 GLU A N 1
ATOM 1433 C CA . GLU A 1 197 ? -6.426 -22.328 -0.233 1 89.94 197 GLU A CA 1
ATOM 1434 C C . GLU A 1 197 ? -6.23 -22.125 -1.733 1 89.94 197 GLU A C 1
ATOM 1436 O O . GLU A 1 197 ? -7.172 -22.281 -2.514 1 89.94 197 GLU A O 1
ATOM 1441 N N . THR A 1 198 ? -5.078 -21.656 -2.092 1 94.19 198 THR A N 1
ATOM 1442 C CA . THR A 1 198 ? -4.773 -21.516 -3.51 1 94.19 198 THR A CA 1
ATOM 1443 C C . THR A 1 198 ? -4.723 -22.891 -4.188 1 94.19 198 THR A C 1
ATOM 1445 O O . THR A 1 198 ? -4.02 -23.797 -3.721 1 94.19 198 THR A O 1
ATOM 1448 N N . PRO A 1 199 ? -5.441 -23.047 -5.211 1 93.81 199 PRO A N 1
ATOM 1449 C CA . PRO A 1 199 ? -5.484 -24.359 -5.863 1 93.81 199 PRO A CA 1
ATOM 1450 C C . PRO A 1 199 ? -4.109 -24.828 -6.328 1 93.81 199 PRO A C 1
ATOM 1452 O O . PRO A 1 199 ? -3.396 -24.094 -7.012 1 93.81 199 PRO A O 1
ATOM 1455 N N . GLN A 1 200 ? -3.797 -25.984 -5.961 1 92.75 200 GLN A N 1
ATOM 1456 C CA . GLN A 1 200 ? -2.576 -26.656 -6.402 1 92.75 200 GLN A CA 1
ATOM 1457 C C . GLN A 1 200 ? -2.809 -27.438 -7.691 1 92.75 200 GLN A C 1
ATOM 1459 O O . GLN A 1 200 ? -3.955 -27.656 -8.094 1 92.75 200 GLN A O 1
ATOM 1464 N N . PRO A 1 201 ? -1.763 -27.797 -8.352 1 93.56 201 PRO A N 1
ATOM 1465 C CA . PRO A 1 201 ? -1.96 -28.594 -9.555 1 93.56 201 PRO A CA 1
ATOM 1466 C C . PRO A 1 201 ? -2.748 -29.875 -9.289 1 93.56 201 PRO A C 1
ATOM 1468 O O . PRO A 1 201 ? -2.578 -30.516 -8.242 1 93.56 201 PRO A O 1
ATOM 1471 N N . LEU A 1 202 ? -3.584 -30.172 -10.211 1 91.56 202 LEU A N 1
ATOM 1472 C CA . LEU A 1 202 ? -4.332 -31.422 -10.141 1 91.56 202 LEU A CA 1
ATOM 1473 C C . LEU A 1 202 ? -3.506 -32.594 -10.688 1 91.56 202 LEU A C 1
ATOM 1475 O O . LEU A 1 202 ? -2.902 -32.469 -11.758 1 91.56 202 LEU A O 1
ATOM 1479 N N . ARG A 1 203 ? -3.486 -33.625 -9.906 1 90.5 203 ARG A N 1
ATOM 1480 C CA . ARG A 1 203 ? -2.744 -34.812 -10.32 1 90.5 203 ARG A CA 1
ATOM 1481 C C . ARG A 1 203 ? -3.686 -36 -10.555 1 90.5 203 ARG A C 1
ATOM 1483 O O . ARG A 1 203 ? -4.652 -36.156 -9.812 1 90.5 203 ARG A O 1
ATOM 1490 N N . ASP A 1 204 ? -3.422 -36.719 -11.625 1 86.44 204 ASP A N 1
ATOM 1491 C CA . ASP A 1 204 ? -4.227 -37.906 -11.906 1 86.44 204 ASP A CA 1
ATOM 1492 C C . ASP A 1 204 ? -3.729 -39.125 -11.109 1 86.44 204 ASP A C 1
ATOM 1494 O O . ASP A 1 204 ? -2.881 -38.969 -10.227 1 86.44 204 ASP A O 1
ATOM 1498 N N . ALA A 1 205 ? -4.363 -40.281 -11.375 1 85.81 205 ALA A N 1
ATOM 1499 C CA . ALA A 1 205 ? -4.07 -41.5 -10.633 1 85.81 205 ALA A CA 1
ATOM 1500 C C . ALA A 1 205 ? -2.615 -41.938 -10.82 1 85.81 205 ALA A C 1
ATOM 1502 O O . ALA A 1 205 ? -2.023 -42.531 -9.93 1 85.81 205 ALA A O 1
ATOM 1503 N N . SER A 1 206 ? -1.971 -41.562 -11.961 1 84.69 206 SER A N 1
ATOM 1504 C CA . SER A 1 206 ? -0.586 -41.906 -12.25 1 84.69 206 SER A CA 1
ATOM 1505 C C . SER A 1 206 ? 0.386 -40.938 -11.609 1 84.69 206 SER A C 1
ATOM 1507 O O . SER A 1 206 ? 1.599 -41.156 -11.617 1 84.69 206 SER A O 1
ATOM 1509 N N . GLY A 1 207 ? -0.155 -39.812 -11.016 1 85.94 207 GLY A N 1
ATOM 1510 C CA . GLY A 1 207 ? 0.688 -38.781 -10.414 1 85.94 207 GLY A CA 1
ATOM 1511 C C . GLY A 1 207 ? 1.033 -37.656 -11.367 1 85.94 207 GLY A C 1
ATOM 1512 O O . GLY A 1 207 ? 1.639 -36.656 -10.969 1 85.94 207 GLY A O 1
ATOM 1513 N N . ALA A 1 208 ? 0.607 -37.812 -12.625 1 86.25 208 ALA A N 1
ATOM 1514 C CA . ALA A 1 208 ? 0.862 -36.812 -13.641 1 86.25 208 ALA A CA 1
ATOM 1515 C C . ALA A 1 208 ? -0.041 -35.594 -13.438 1 86.25 208 ALA A C 1
ATOM 1517 O O . ALA A 1 208 ? -1.198 -35.719 -13.031 1 86.25 208 ALA A O 1
ATOM 1518 N N . ILE A 1 209 ? 0.463 -34.5 -13.68 1 91 209 ILE A N 1
ATOM 1519 C CA . ILE A 1 209 ? -0.32 -33.281 -13.531 1 91 209 ILE A CA 1
ATOM 1520 C C . ILE A 1 209 ? -1.294 -33.156 -14.703 1 91 209 ILE A C 1
ATOM 1522 O O . ILE A 1 209 ? -0.877 -33.062 -15.859 1 91 209 ILE A O 1
ATOM 1526 N N . SER A 1 210 ? -2.559 -33.125 -14.422 1 90 210 SER A N 1
ATOM 1527 C CA . SER A 1 210 ? -3.59 -33.031 -15.453 1 90 210 SER A CA 1
ATOM 1528 C C . SER A 1 210 ? -4.059 -31.609 -15.664 1 90 210 SER A C 1
ATOM 1530 O O . SER A 1 210 ? -4.574 -31.266 -16.734 1 90 210 SER A O 1
ATOM 1532 N N . TYR A 1 211 ? -3.91 -30.781 -14.695 1 92.69 211 TYR A N 1
ATOM 1533 C CA . TYR A 1 211 ? -4.297 -29.375 -14.758 1 92.69 211 TYR A CA 1
ATOM 1534 C C . TYR A 1 211 ? -3.389 -28.516 -13.891 1 92.69 211 TYR A C 1
ATOM 1536 O O . TYR A 1 211 ? -3.039 -28.906 -12.773 1 92.69 211 TYR A O 1
ATOM 1544 N N . PRO A 1 212 ? -2.992 -27.375 -14.336 1 94.62 212 PRO A N 1
ATOM 1545 C CA . PRO A 1 212 ? -2.045 -26.547 -13.586 1 94.62 212 PRO A CA 1
ATOM 1546 C C . PRO A 1 212 ? -2.666 -25.922 -12.336 1 94.62 212 PRO A C 1
ATOM 1548 O O . PRO A 1 212 ? -3.891 -25.922 -12.188 1 94.62 212 PRO A O 1
ATOM 1551 N N . GLY A 1 213 ? -1.816 -25.5 -11.438 1 94.94 213 GLY A N 1
ATOM 1552 C CA . GLY A 1 213 ? -2.279 -24.703 -10.312 1 94.94 213 GLY A CA 1
ATOM 1553 C C . GLY A 1 213 ? -2.742 -23.312 -10.711 1 94.94 213 GLY A C 1
ATOM 1554 O O . GLY A 1 213 ? -2.615 -22.922 -11.867 1 94.94 213 GLY A O 1
ATOM 1555 N N . PHE A 1 214 ? -3.316 -22.688 -9.719 1 96.44 214 PHE A N 1
ATOM 1556 C CA . PHE A 1 214 ? -3.844 -21.344 -9.992 1 96.44 214 PHE A CA 1
ATOM 1557 C C . PHE A 1 214 ? -2.74 -20.422 -10.484 1 96.44 214 PHE A C 1
ATOM 1559 O O . PHE A 1 214 ? -1.649 -20.391 -9.914 1 96.44 214 PHE A O 1
ATOM 1566 N N . PRO A 1 215 ? -2.959 -19.578 -11.445 1 96.56 215 PRO A N 1
ATOM 1567 C CA . PRO A 1 215 ? -1.921 -18.734 -12.031 1 96.56 215 PRO A CA 1
ATOM 1568 C C . PRO A 1 215 ? -1.44 -17.641 -11.078 1 96.56 215 PRO A C 1
ATOM 1570 O O . PRO A 1 215 ? -2.252 -16.891 -10.539 1 96.56 215 PRO A O 1
ATOM 1573 N N . ALA A 1 216 ? -0.176 -17.531 -10.953 1 96.88 216 ALA A N 1
ATOM 1574 C CA . ALA A 1 216 ? 0.458 -16.625 -9.992 1 96.88 216 ALA A CA 1
ATOM 1575 C C . ALA A 1 216 ? 0.093 -15.172 -10.281 1 96.88 216 ALA A C 1
ATOM 1577 O O . ALA A 1 216 ? -0.283 -14.43 -9.375 1 96.88 216 ALA A O 1
ATOM 1578 N N . ASP A 1 217 ? 0.12 -14.742 -11.531 1 96.75 217 ASP A N 1
ATOM 1579 C CA . ASP A 1 217 ? -0.116 -13.352 -11.914 1 96.75 217 ASP A CA 1
ATOM 1580 C C . ASP A 1 217 ? -1.567 -12.945 -11.656 1 96.75 217 ASP A C 1
ATOM 1582 O O . ASP A 1 217 ? -1.848 -11.797 -11.305 1 96.75 217 ASP A O 1
ATOM 1586 N N . VAL A 1 218 ? -2.463 -13.875 -11.859 1 97.12 218 VAL A N 1
ATOM 1587 C CA . VAL A 1 218 ? -3.879 -13.586 -11.664 1 97.12 218 VAL A CA 1
ATOM 1588 C C . VAL A 1 218 ? -4.152 -13.305 -10.195 1 97.12 218 VAL A C 1
ATOM 1590 O O . VAL A 1 218 ? -4.875 -12.359 -9.859 1 97.12 218 VAL A O 1
ATOM 1593 N N . LEU A 1 219 ? -3.59 -14.133 -9.367 1 97.38 219 LEU A N 1
ATOM 1594 C CA . LEU A 1 219 ? -3.758 -13.922 -7.934 1 97.38 219 LEU A CA 1
ATOM 1595 C C . LEU A 1 219 ? -3.215 -12.555 -7.52 1 97.38 219 LEU A C 1
ATOM 1597 O O . LEU A 1 219 ? -3.902 -11.789 -6.84 1 97.38 219 LEU A O 1
ATOM 1601 N N . TYR A 1 220 ? -2.02 -12.258 -7.914 1 97.5 220 TYR A N 1
ATOM 1602 C CA . TYR A 1 220 ? -1.359 -11.016 -7.551 1 97.5 220 TYR A CA 1
ATOM 1603 C C . TYR A 1 220 ? -2.145 -9.812 -8.062 1 97.5 220 TYR A C 1
ATOM 1605 O O . TYR A 1 220 ? -2.398 -8.859 -7.316 1 97.5 220 TYR A O 1
ATOM 1613 N N . GLU A 1 221 ? -2.48 -9.82 -9.289 1 97.44 221 GLU A N 1
ATOM 1614 C CA . GLU A 1 221 ? -3.188 -8.703 -9.906 1 97.44 221 GLU A CA 1
ATOM 1615 C C . GLU A 1 221 ? -4.535 -8.461 -9.227 1 97.44 221 GLU A C 1
ATOM 1617 O O . GLU A 1 221 ? -4.918 -7.312 -9 1 97.44 221 GLU A O 1
ATOM 1622 N N . PHE A 1 222 ? -5.238 -9.578 -9.008 1 97.88 222 PHE A N 1
ATOM 1623 C CA . PHE A 1 222 ? -6.531 -9.445 -8.344 1 97.88 222 PHE A CA 1
ATOM 1624 C C . PHE A 1 222 ? -6.383 -8.758 -6.992 1 97.88 222 PHE A C 1
ATOM 1626 O O . PHE A 1 222 ? -7.148 -7.852 -6.664 1 97.88 222 PHE A O 1
ATOM 1633 N N . ARG A 1 223 ? -5.434 -9.18 -6.203 1 97.88 223 ARG A N 1
ATOM 1634 C CA . ARG A 1 223 ? -5.234 -8.625 -4.867 1 97.88 223 ARG A CA 1
ATOM 1635 C C . ARG A 1 223 ? -4.77 -7.176 -4.941 1 97.88 223 ARG A C 1
ATOM 1637 O O . ARG A 1 223 ? -5.191 -6.34 -4.137 1 97.88 223 ARG A O 1
ATOM 1644 N N . LEU A 1 224 ? -3.922 -6.852 -5.875 1 98 224 LEU A N 1
ATOM 1645 C CA . LEU A 1 224 ? -3.484 -5.473 -6.078 1 98 224 LEU A CA 1
ATOM 1646 C C . LEU A 1 224 ? -4.664 -4.574 -6.438 1 98 224 LEU A C 1
ATOM 1648 O O . LEU A 1 224 ? -4.82 -3.492 -5.867 1 98 224 LEU A O 1
ATOM 1652 N N . LEU A 1 225 ? -5.484 -5.004 -7.301 1 97.38 225 LEU A N 1
ATOM 1653 C CA . LEU A 1 225 ? -6.617 -4.211 -7.758 1 97.38 225 LEU A CA 1
ATOM 1654 C C . LEU A 1 225 ? -7.68 -4.102 -6.668 1 97.38 225 LEU A C 1
ATOM 1656 O O . LEU A 1 225 ? -8.359 -3.078 -6.562 1 97.38 225 LEU A O 1
ATOM 1660 N N . SER A 1 226 ? -7.812 -5.172 -5.91 1 97.38 226 SER A N 1
ATOM 1661 C CA . SER A 1 226 ? -8.719 -5.109 -4.766 1 97.38 226 SER A CA 1
ATOM 1662 C C . SER A 1 226 ? -8.273 -4.035 -3.777 1 97.38 226 SER A C 1
ATOM 1664 O O . SER A 1 226 ? -9.109 -3.277 -3.268 1 97.38 226 SER A O 1
ATOM 1666 N N . LEU A 1 227 ? -7.023 -4.008 -3.545 1 98 227 LEU A N 1
ATOM 1667 C CA . LEU A 1 227 ? -6.473 -2.982 -2.666 1 98 227 LEU A CA 1
ATOM 1668 C C . LEU A 1 227 ? -6.707 -1.591 -3.242 1 98 227 LEU A C 1
ATOM 1670 O O . LEU A 1 227 ? -7.121 -0.678 -2.523 1 98 227 LEU A O 1
ATOM 1674 N N . ALA A 1 228 ? -6.465 -1.431 -4.512 1 97.88 228 ALA A N 1
ATOM 1675 C CA . ALA A 1 228 ? -6.656 -0.149 -5.188 1 97.88 228 ALA A CA 1
ATOM 1676 C C . ALA A 1 228 ? -8.117 0.288 -5.125 1 97.88 228 ALA A C 1
ATOM 1678 O O . ALA A 1 228 ? -8.414 1.474 -4.957 1 97.88 228 ALA A O 1
ATOM 1679 N N . THR A 1 229 ? -8.984 -0.629 -5.277 1 97.38 229 THR A N 1
ATOM 1680 C CA . THR A 1 229 ? -10.414 -0.337 -5.234 1 97.38 229 THR A CA 1
ATOM 1681 C C . THR A 1 229 ? -10.812 0.229 -3.873 1 97.38 229 THR A C 1
ATOM 1683 O O . THR A 1 229 ? -11.547 1.213 -3.793 1 97.38 229 THR A O 1
ATOM 1686 N N . GLN A 1 230 ? -10.312 -0.4 -2.898 1 97.81 230 GLN A N 1
ATOM 1687 C CA . GLN A 1 230 ? -10.609 0.078 -1.554 1 97.81 230 GLN A CA 1
ATOM 1688 C C . GLN A 1 230 ? -9.969 1.438 -1.295 1 97.81 230 GLN A C 1
ATOM 1690 O O . GLN A 1 230 ? -10.539 2.275 -0.591 1 97.81 230 GLN A O 1
ATOM 1695 N N . LEU A 1 231 ? -8.789 1.612 -1.812 1 98.19 231 LEU A N 1
ATOM 1696 C CA . LEU A 1 231 ? -8.156 2.92 -1.695 1 98.19 231 LEU A CA 1
ATOM 1697 C C . LEU A 1 231 ? -9.016 4.004 -2.332 1 98.19 231 LEU A C 1
ATOM 1699 O O . LEU A 1 231 ? -9.18 5.086 -1.765 1 98.19 231 LEU A O 1
ATOM 1703 N N . VAL A 1 232 ? -9.555 3.736 -3.471 1 97.94 232 VAL A N 1
ATOM 1704 C CA . VAL A 1 232 ? -10.438 4.676 -4.156 1 97.94 232 VAL A CA 1
ATOM 1705 C C . VAL A 1 232 ? -11.633 5.008 -3.262 1 97.94 232 VAL A C 1
ATOM 1707 O O . VAL A 1 232 ? -12.008 6.176 -3.121 1 97.94 232 VAL A O 1
ATOM 1710 N N . LEU A 1 233 ? -12.203 4.035 -2.674 1 98.25 233 LEU A N 1
ATOM 1711 C CA . LEU A 1 233 ? -13.367 4.223 -1.819 1 98.25 233 LEU A CA 1
ATOM 1712 C C . LEU A 1 233 ? -13.055 5.164 -0.664 1 98.25 233 LEU A C 1
ATOM 1714 O O . LEU A 1 233 ? -13.719 6.188 -0.49 1 98.25 233 LEU A O 1
ATOM 1718 N N . TRP A 1 234 ? -12.055 4.883 0.042 1 98.44 234 TRP A N 1
ATOM 1719 C CA . TRP A 1 234 ? -11.773 5.613 1.273 1 98.44 234 TRP A CA 1
ATOM 1720 C C . TRP A 1 234 ? -11.242 7.012 0.967 1 98.44 234 TRP A C 1
ATOM 1722 O O . TRP A 1 234 ? -11.547 7.969 1.68 1 98.44 234 TRP A O 1
ATOM 1732 N N . VAL A 1 235 ? -10.367 7.098 -0.06 1 98.25 235 VAL A N 1
ATOM 1733 C CA . VAL A 1 235 ? -9.891 8.414 -0.467 1 98.25 235 VAL A CA 1
ATOM 1734 C C . VAL A 1 235 ? -11.078 9.297 -0.861 1 98.25 235 VAL A C 1
ATOM 1736 O O . VAL A 1 235 ? -11.141 10.461 -0.478 1 98.25 235 VAL A O 1
ATOM 1739 N N . THR A 1 236 ? -12 8.719 -1.566 1 98.5 236 THR A N 1
ATOM 1740 C CA . THR A 1 236 ? -13.172 9.469 -2.006 1 98.5 236 THR A CA 1
ATOM 1741 C C . THR A 1 236 ? -14.031 9.883 -0.814 1 98.5 236 THR A C 1
ATOM 1743 O O . THR A 1 236 ? -14.469 11.031 -0.726 1 98.5 236 THR A O 1
ATOM 1746 N N . ILE A 1 237 ? -14.242 8.992 0.093 1 98.56 237 ILE A N 1
ATOM 1747 C CA . ILE A 1 237 ? -15.031 9.312 1.278 1 98.56 237 ILE A CA 1
ATOM 1748 C C . ILE A 1 237 ? -14.406 10.5 2.01 1 98.56 237 ILE A C 1
ATOM 1750 O O . ILE A 1 237 ? -15.094 11.469 2.338 1 98.56 237 ILE A O 1
ATOM 1754 N N . GLY A 1 238 ? -13.148 10.422 2.213 1 98.5 238 GLY A N 1
ATOM 1755 C CA . GLY A 1 238 ? -12.469 11.484 2.934 1 98.5 238 GLY A CA 1
ATOM 1756 C C . GLY A 1 238 ? -12.5 12.82 2.213 1 98.5 238 GLY A C 1
ATOM 1757 O O . GLY A 1 238 ? -12.727 13.859 2.834 1 98.5 238 GLY A O 1
ATOM 1758 N N . LEU A 1 239 ? -12.281 12.82 0.923 1 97.94 239 LEU A N 1
ATOM 1759 C CA . LEU A 1 239 ? -12.125 14.047 0.153 1 97.94 239 LEU A CA 1
ATOM 1760 C C . LEU A 1 239 ? -13.484 14.68 -0.15 1 97.94 239 LEU A C 1
ATOM 1762 O O . LEU A 1 239 ? -13.594 15.898 -0.25 1 97.94 239 LEU A O 1
ATOM 1766 N N . VAL A 1 240 ? -14.5 13.875 -0.34 1 98.06 240 VAL A N 1
ATOM 1767 C CA . VAL A 1 240 ? -15.836 14.398 -0.616 1 98.06 240 VAL A CA 1
ATOM 1768 C C . VAL A 1 240 ? -16.469 14.906 0.678 1 98.06 240 VAL A C 1
ATOM 1770 O O . VAL A 1 240 ? -17.094 15.969 0.697 1 98.06 240 VAL A O 1
ATOM 1773 N N . PHE A 1 241 ? -16.281 14.242 1.756 1 98.44 241 PHE A N 1
ATOM 1774 C CA . PHE A 1 241 ? -16.859 14.609 3.043 1 98.44 241 PHE A CA 1
ATOM 1775 C C . PHE A 1 241 ? -16.25 15.898 3.564 1 98.44 241 PHE A C 1
ATOM 1777 O O . PHE A 1 241 ? -16.938 16.703 4.195 1 98.44 241 PHE A O 1
ATOM 1784 N N . ALA A 1 242 ? -15.016 16.094 3.252 1 96.62 242 ALA A N 1
ATOM 1785 C CA . ALA A 1 242 ? -14.234 17.172 3.846 1 96.62 242 ALA A CA 1
ATOM 1786 C C . ALA A 1 242 ? -14.867 18.531 3.562 1 96.62 242 ALA A C 1
ATOM 1788 O O . ALA A 1 242 ? -15.266 19.234 4.488 1 96.62 242 ALA A O 1
ATOM 1789 N N . PRO A 1 243 ? -14.992 18.969 2.328 1 95.12 243 PRO A N 1
ATOM 1790 C CA . PRO A 1 243 ? -15.602 20.281 2.07 1 95.12 243 PRO A CA 1
ATOM 1791 C C . PRO A 1 243 ? -17.062 20.344 2.5 1 95.12 243 PRO A C 1
ATOM 1793 O O . PRO A 1 243 ? -17.547 21.406 2.891 1 95.12 243 PRO A O 1
ATOM 1796 N N . LEU A 1 244 ? -17.766 19.234 2.449 1 96.25 244 LEU A N 1
ATOM 1797 C CA . LEU A 1 244 ? -19.156 19.203 2.854 1 96.25 244 LEU A CA 1
ATOM 1798 C C . LEU A 1 244 ? -19.297 19.453 4.352 1 96.25 244 LEU A C 1
ATOM 1800 O O . LEU A 1 244 ? -20.188 20.188 4.785 1 96.25 244 LEU A O 1
ATOM 1804 N N . ALA A 1 245 ? -18.5 18.812 5.07 1 95.25 245 ALA A N 1
ATOM 1805 C CA . ALA A 1 245 ? -18.484 19.016 6.52 1 95.25 245 ALA A CA 1
ATOM 1806 C C . ALA A 1 245 ? -18.078 20.438 6.879 1 95.25 245 ALA A C 1
ATOM 1808 O O . ALA A 1 245 ? -18.656 21.062 7.766 1 95.25 245 ALA A O 1
ATOM 1809 N N . GLU A 1 246 ? -17.062 20.891 6.207 1 94.44 246 GLU A N 1
ATOM 1810 C CA . GLU A 1 246 ? -16.562 22.234 6.469 1 94.44 246 GLU A CA 1
ATOM 1811 C C . GLU A 1 246 ? -17.656 23.281 6.258 1 94.44 246 GLU A C 1
ATOM 1813 O O . GLU A 1 246 ? -17.844 24.172 7.09 1 94.44 246 GLU A O 1
ATOM 1818 N N . ARG A 1 247 ? -18.328 23.188 5.203 1 93.69 247 ARG A N 1
ATOM 1819 C CA . ARG A 1 247 ? -19.406 24.125 4.887 1 93.69 247 ARG A CA 1
ATOM 1820 C C . ARG A 1 247 ? -20.484 24.109 5.961 1 93.69 247 ARG A C 1
ATOM 1822 O O . ARG A 1 247 ? -21.016 25.156 6.344 1 93.69 247 ARG A O 1
ATOM 1829 N N . LEU A 1 248 ? -20.812 22.969 6.387 1 91.62 248 LEU A N 1
ATOM 1830 C CA . LEU A 1 248 ? -21.844 22.812 7.398 1 91.62 248 LEU A CA 1
ATOM 1831 C C . LEU A 1 248 ? -21.391 23.391 8.734 1 91.62 248 LEU A C 1
ATOM 1833 O O . LEU A 1 248 ? -22.172 24.078 9.414 1 91.62 248 LEU A O 1
ATOM 1837 N N . ILE A 1 249 ? -20.234 23.156 9.102 1 90.44 249 ILE A N 1
ATOM 1838 C CA . ILE A 1 249 ? -19.688 23.578 10.383 1 90.44 249 ILE A CA 1
ATOM 1839 C C . ILE A 1 249 ? -19.5 25.094 10.383 1 90.44 249 ILE A C 1
ATOM 1841 O O . ILE A 1 249 ? -19.828 25.781 11.359 1 90.44 249 ILE A O 1
ATOM 1845 N N . GLU A 1 250 ? -18.938 25.594 9.32 1 87.75 250 GLU A N 1
ATOM 1846 C CA . GLU A 1 250 ? -18.734 27.031 9.203 1 87.75 250 GLU A CA 1
ATOM 1847 C C . GLU A 1 250 ? -20.062 27.781 9.102 1 87.75 250 GLU A C 1
ATOM 1849 O O . GLU A 1 250 ? -20.188 28.906 9.578 1 87.75 250 GLU A O 1
ATOM 1854 N N . GLY A 1 251 ? -20.969 27.234 8.391 1 83.44 251 GLY A N 1
ATOM 1855 C CA . GLY A 1 251 ? -22.281 27.859 8.289 1 83.44 251 GLY A CA 1
ATOM 1856 C C . GLY A 1 251 ? -22.984 27.984 9.625 1 83.44 251 GLY A C 1
ATOM 1857 O O . GLY A 1 251 ? -23.641 29 9.898 1 83.44 251 GLY A O 1
ATOM 1858 N N . LYS A 1 252 ? -22.859 27.141 10.43 1 75.94 252 LYS A N 1
ATOM 1859 C CA . LYS A 1 252 ? -23.453 27.188 11.766 1 75.94 252 LYS A CA 1
ATOM 1860 C C . LYS A 1 252 ? -22.766 28.25 12.633 1 75.94 252 LYS A C 1
ATOM 1862 O O . LYS A 1 252 ? -23.422 28.922 13.43 1 75.94 252 LYS A O 1
ATOM 1867 N N . ALA A 1 253 ? -21.578 28.359 12.422 1 73.5 253 ALA A N 1
ATOM 1868 C CA . ALA A 1 253 ? -20.844 29.359 13.18 1 73.5 253 ALA A CA 1
ATOM 1869 C C . ALA A 1 253 ? -21.297 30.766 12.812 1 73.5 253 ALA A C 1
ATOM 1871 O O . ALA A 1 253 ? -21.422 31.625 13.688 1 73.5 253 ALA A O 1
ATOM 1872 N N . VAL A 1 254 ? -21.625 30.953 11.633 1 74.31 254 VAL A N 1
ATOM 1873 C CA . VAL A 1 254 ? -22.062 32.25 11.156 1 74.31 254 VAL A CA 1
ATOM 1874 C C . VAL A 1 254 ? -23.5 32.531 11.633 1 74.31 254 VAL A C 1
ATOM 1876 O O . VAL A 1 254 ? -23.812 33.625 12.062 1 74.31 254 VAL A O 1
ATOM 1879 N N . SER A 1 255 ? -24.281 31.484 11.562 1 70 255 SER A N 1
ATOM 1880 C CA . SER A 1 255 ? -25.656 31.641 11.992 1 70 255 SER A CA 1
ATOM 1881 C C . SER A 1 255 ? -25.75 31.891 13.5 1 70 255 SER A C 1
ATOM 1883 O O . SER A 1 255 ? -26.547 32.688 13.953 1 70 255 SER A O 1
ATOM 1885 N N . GLY A 1 256 ? -24.891 31.25 14.18 1 68.44 256 GLY A N 1
ATOM 1886 C CA . GLY A 1 256 ? -24.844 31.5 15.617 1 68.44 256 GLY A CA 1
ATOM 1887 C C . GLY A 1 256 ? -24.375 32.906 15.969 1 68.44 256 GLY A C 1
ATOM 1888 O O . GLY A 1 256 ? -24.906 33.5 16.891 1 68.44 256 GLY A O 1
ATOM 1889 N N . ARG A 1 257 ? -23.516 33.438 15.305 1 70.06 257 ARG A N 1
ATOM 1890 C CA . ARG A 1 257 ? -23.016 34.781 15.523 1 70.06 257 ARG A CA 1
ATOM 1891 C C . ARG A 1 257 ? -24.062 35.812 15.148 1 70.06 257 ARG A C 1
ATOM 1893 O O . ARG A 1 257 ? -24.234 36.812 15.852 1 70.06 257 ARG A O 1
ATOM 1900 N N . ALA A 1 258 ? -24.828 35.656 14.172 1 75.69 258 ALA A N 1
ATOM 1901 C CA . ALA A 1 258 ? -25.875 36.594 13.719 1 75.69 258 ALA A CA 1
ATOM 1902 C C . ALA A 1 258 ? -27.016 36.656 14.719 1 75.69 258 ALA A C 1
ATOM 1904 O O . ALA A 1 258 ? -27.562 37.75 14.969 1 75.69 258 ALA A O 1
ATOM 1905 N N . SER A 1 259 ? -27.312 35.531 15.273 1 74.75 259 SER A N 1
ATOM 1906 C CA . SER A 1 259 ? -28.391 35.5 16.25 1 74.75 259 SER A CA 1
ATOM 1907 C C . SER A 1 259 ? -27.984 36.188 17.547 1 74.75 259 SER A C 1
ATOM 1909 O O . SER A 1 259 ? -28.812 36.781 18.219 1 74.75 259 SER A O 1
ATOM 1911 N N . SER A 1 260 ? -26.719 36.125 17.828 1 75.44 260 SER A N 1
ATOM 1912 C CA . SER A 1 260 ? -26.219 36.75 19.047 1 75.44 260 SER A CA 1
ATOM 1913 C C . SER A 1 260 ? -26.141 38.25 18.906 1 75.44 260 SER A C 1
ATOM 1915 O O . SER A 1 260 ? -26.328 39 19.875 1 75.44 260 SER A O 1
ATOM 1917 N N . ILE A 1 261 ? -25.906 38.688 17.812 1 75.12 261 ILE A N 1
ATOM 1918 C CA . ILE A 1 261 ? -25.859 40.125 17.562 1 75.12 261 ILE A CA 1
ATOM 1919 C C . ILE A 1 261 ? -27.266 40.719 17.516 1 75.12 261 ILE A C 1
ATOM 1921 O O . ILE A 1 261 ? -27.5 41.844 17.969 1 75.12 261 ILE A O 1
ATOM 1925 N N . ALA A 1 262 ? -28.234 39.969 17.172 1 74 262 ALA A N 1
ATOM 1926 C CA . ALA A 1 262 ? -29.609 40.438 17.062 1 74 262 ALA A CA 1
ATOM 1927 C C . ALA A 1 262 ? -30.312 40.406 18.422 1 74 262 ALA A C 1
ATOM 1929 O O . ALA A 1 262 ? -31.328 41.062 18.625 1 74 262 ALA A O 1
ATOM 1930 N N . ALA A 1 263 ? -29.781 39.781 19.344 1 65.06 263 ALA A N 1
ATOM 1931 C CA . ALA A 1 263 ? -30.375 39.75 20.672 1 65.06 263 ALA A CA 1
ATOM 1932 C C . ALA A 1 263 ? -29.766 40.812 21.578 1 65.06 263 ALA A C 1
ATOM 1934 O O . ALA A 1 263 ? -28.594 41.156 21.406 1 65.06 263 ALA A O 1
ATOM 1935 N N . MET B 1 1 ? 26.219 24.109 6.719 1 88.25 1 MET B N 1
ATOM 1936 C CA . MET B 1 1 ? 24.953 23.516 7.129 1 88.25 1 MET B CA 1
ATOM 1937 C C . MET B 1 1 ? 24.562 22.375 6.199 1 88.25 1 MET B C 1
ATOM 1939 O O . MET B 1 1 ? 24.281 21.266 6.656 1 88.25 1 MET B O 1
ATOM 1943 N N . GLU B 1 2 ? 24.812 22.469 4.891 1 89.56 2 GLU B N 1
ATOM 1944 C CA . GLU B 1 2 ? 24.391 21.484 3.9 1 89.56 2 GLU B CA 1
ATOM 1945 C C . GLU B 1 2 ? 25.188 20.188 4.035 1 89.56 2 GLU B C 1
ATOM 1947 O O . GLU B 1 2 ? 24.609 19.094 4.02 1 89.56 2 GLU B O 1
ATOM 1952 N N . LYS B 1 3 ? 26.438 20.312 4.199 1 92.44 3 LYS B N 1
ATOM 1953 C CA . LYS B 1 3 ? 27.266 19.109 4.34 1 92.44 3 LYS B CA 1
ATOM 1954 C C . LYS B 1 3 ? 26.891 18.328 5.594 1 92.44 3 LYS B C 1
ATOM 1956 O O . LYS B 1 3 ? 26.922 17.094 5.594 1 92.44 3 LYS B O 1
ATOM 1961 N N . ARG B 1 4 ? 26.609 19.016 6.59 1 94.75 4 ARG B N 1
ATOM 1962 C CA . ARG B 1 4 ? 26.234 18.359 7.844 1 94.75 4 ARG B CA 1
ATOM 1963 C C . ARG B 1 4 ? 24.875 17.688 7.719 1 94.75 4 ARG B C 1
ATOM 1965 O O . ARG B 1 4 ? 24.656 16.609 8.297 1 94.75 4 ARG B O 1
ATOM 1972 N N . LEU B 1 5 ? 24.031 18.312 6.996 1 95.19 5 LEU B N 1
ATOM 1973 C CA . LEU B 1 5 ? 22.734 17.688 6.75 1 95.19 5 LEU B CA 1
ATOM 1974 C C . LEU B 1 5 ? 22.891 16.438 5.902 1 95.19 5 LEU B C 1
ATOM 1976 O O . LEU B 1 5 ? 22.203 15.43 6.145 1 95.19 5 LEU B O 1
ATOM 1980 N N . ILE B 1 6 ? 23.781 16.516 4.992 1 95.94 6 ILE B N 1
ATOM 1981 C CA . ILE B 1 6 ? 24.016 15.359 4.129 1 95.94 6 ILE B CA 1
ATOM 1982 C C . ILE B 1 6 ? 24.594 14.211 4.953 1 95.94 6 ILE B C 1
ATOM 1984 O O . ILE B 1 6 ? 24.219 13.047 4.762 1 95.94 6 ILE B O 1
ATOM 1988 N N . ALA B 1 7 ? 25.469 14.508 5.844 1 96.81 7 ALA B N 1
ATOM 1989 C CA . ALA B 1 7 ? 26.016 13.492 6.73 1 96.81 7 ALA B CA 1
ATOM 1990 C C . ALA B 1 7 ? 24.922 12.828 7.559 1 96.81 7 ALA B C 1
ATOM 1992 O O . ALA B 1 7 ? 24.969 11.625 7.809 1 96.81 7 ALA B O 1
ATOM 1993 N N . ARG B 1 8 ? 24 13.602 7.988 1 97.12 8 ARG B N 1
ATOM 1994 C CA . ARG B 1 8 ? 22.875 13.07 8.75 1 97.12 8 ARG B CA 1
ATOM 1995 C C . ARG B 1 8 ? 21.969 12.227 7.859 1 97.12 8 ARG B C 1
ATOM 1997 O O . ARG B 1 8 ? 21.359 11.258 8.32 1 97.12 8 ARG B O 1
ATOM 2004 N N . GLY B 1 9 ? 21.844 12.633 6.629 1 98.06 9 GLY B N 1
ATOM 2005 C CA . GLY B 1 9 ? 21.125 11.805 5.668 1 98.06 9 GLY B CA 1
ATOM 2006 C C . GLY B 1 9 ? 21.797 10.461 5.434 1 98.06 9 GLY B C 1
ATOM 2007 O O . GLY B 1 9 ? 21.109 9.438 5.34 1 98.06 9 GLY B O 1
ATOM 2008 N N . LEU B 1 10 ? 23.078 10.492 5.355 1 97.94 10 LEU B N 1
ATOM 2009 C CA . LEU B 1 10 ? 23.844 9.258 5.211 1 97.94 10 LEU B CA 1
ATOM 2010 C C . LEU B 1 10 ? 23.594 8.328 6.395 1 97.94 10 LEU B C 1
ATOM 2012 O O . LEU B 1 10 ? 23.391 7.121 6.215 1 97.94 10 LEU B O 1
ATOM 2016 N N . LEU B 1 11 ? 23.609 8.898 7.543 1 97.94 11 LEU B N 1
ATOM 2017 C CA . LEU B 1 11 ? 23.359 8.109 8.75 1 97.94 11 LEU B CA 1
ATOM 2018 C C . LEU B 1 11 ? 21.953 7.523 8.734 1 97.94 11 LEU B C 1
ATOM 2020 O O . LEU B 1 11 ? 21.766 6.344 9.039 1 97.94 11 LEU B O 1
ATOM 2024 N N . ALA B 1 12 ? 21 8.344 8.391 1 98.62 12 ALA B N 1
ATOM 2025 C CA . ALA B 1 12 ? 19.609 7.875 8.305 1 98.62 12 ALA B CA 1
ATOM 2026 C C . ALA B 1 12 ? 19.469 6.754 7.277 1 98.62 12 ALA B C 1
ATOM 2028 O O . ALA B 1 12 ? 18.766 5.77 7.516 1 98.62 12 ALA B O 1
ATOM 2029 N N . GLY B 1 13 ? 20.141 6.938 6.199 1 98.5 13 GLY B N 1
ATOM 2030 C CA . GLY B 1 13 ? 20.141 5.906 5.176 1 98.5 13 GLY B CA 1
ATOM 2031 C C . GLY B 1 13 ? 20.781 4.605 5.637 1 98.5 13 GLY B C 1
ATOM 2032 O O . GLY B 1 13 ? 20.281 3.523 5.332 1 98.5 13 GLY B O 1
ATOM 2033 N N . ALA B 1 14 ? 21.844 4.719 6.367 1 98.06 14 ALA B N 1
ATOM 2034 C CA . ALA B 1 14 ? 22.516 3.535 6.898 1 98.06 14 ALA B CA 1
ATOM 2035 C C . ALA B 1 14 ? 21.625 2.787 7.879 1 98.06 14 ALA B C 1
ATOM 2037 O O . ALA B 1 14 ? 21.484 1.564 7.797 1 98.06 14 ALA B O 1
ATOM 2038 N N . VAL B 1 15 ? 21 3.502 8.758 1 98.31 15 VAL B N 1
ATOM 2039 C CA . VAL B 1 15 ? 20.094 2.896 9.734 1 98.31 15 VAL B CA 1
ATOM 2040 C C . VAL B 1 15 ? 18.922 2.24 9.008 1 98.31 15 VAL B C 1
ATOM 2042 O O . VAL B 1 15 ? 18.547 1.112 9.328 1 98.31 15 VAL B O 1
ATOM 2045 N N . GLY B 1 16 ? 18.406 2.961 8.047 1 98.56 16 GLY B N 1
ATOM 2046 C CA . GLY B 1 16 ? 17.312 2.41 7.262 1 98.56 16 GLY B CA 1
ATOM 2047 C C . GLY B 1 16 ? 17.688 1.145 6.512 1 98.56 16 GLY B C 1
ATOM 2048 O O . GLY B 1 16 ? 16.922 0.189 6.465 1 98.56 16 GLY B O 1
ATOM 2049 N N . ALA B 1 17 ? 18.844 1.18 5.973 1 97.88 17 ALA B N 1
ATOM 2050 C CA . ALA B 1 17 ? 19.312 0.019 5.227 1 97.88 17 ALA B CA 1
ATOM 2051 C C . ALA B 1 17 ? 19.484 -1.192 6.137 1 97.88 17 ALA B C 1
ATOM 2053 O O . ALA B 1 17 ? 19.109 -2.311 5.77 1 97.88 17 ALA B O 1
ATOM 2054 N N . VAL B 1 18 ? 20.047 -1.013 7.273 1 97.62 18 VAL B N 1
ATOM 2055 C CA . VAL B 1 18 ? 20.266 -2.102 8.219 1 97.62 18 VAL B CA 1
ATOM 2056 C C . VAL B 1 18 ? 18.922 -2.674 8.672 1 97.62 18 VAL B C 1
ATOM 2058 O O . VAL B 1 18 ? 18.734 -3.893 8.68 1 97.62 18 VAL B O 1
ATOM 2061 N N . LEU B 1 19 ? 17.984 -1.828 8.992 1 97.69 19 LEU B N 1
ATOM 2062 C CA . LEU B 1 19 ? 16.672 -2.291 9.438 1 97.69 19 LEU B CA 1
ATOM 2063 C C . LEU B 1 19 ? 15.938 -3.016 8.312 1 97.69 19 LEU B C 1
ATOM 2065 O O . LEU B 1 19 ? 15.297 -4.047 8.547 1 97.69 19 LEU B O 1
ATOM 2069 N N . ALA B 1 20 ? 15.992 -2.473 7.16 1 97.38 20 ALA B N 1
ATOM 2070 C CA . ALA B 1 20 ? 15.367 -3.113 6.008 1 97.38 20 ALA B CA 1
ATOM 2071 C C . ALA B 1 20 ? 16 -4.477 5.73 1 97.38 20 ALA B C 1
ATOM 2073 O O . ALA B 1 20 ? 15.297 -5.43 5.383 1 97.38 20 ALA B O 1
ATOM 2074 N N . PHE B 1 21 ? 17.281 -4.531 5.895 1 96.06 21 PHE B N 1
ATOM 2075 C CA . PHE B 1 21 ? 18 -5.785 5.688 1 96.06 21 PHE B CA 1
ATOM 2076 C C . PHE B 1 21 ? 17.578 -6.828 6.711 1 96.06 21 PHE B C 1
ATOM 2078 O O . PHE B 1 21 ? 17.297 -7.977 6.359 1 96.06 21 PHE B O 1
ATOM 2085 N N . VAL B 1 22 ? 17.594 -6.441 7.934 1 96.38 22 VAL B N 1
ATOM 2086 C CA . VAL B 1 22 ? 17.188 -7.348 9 1 96.38 22 VAL B CA 1
ATOM 2087 C C . VAL B 1 22 ? 15.75 -7.812 8.773 1 96.38 22 VAL B C 1
ATOM 2089 O O . VAL B 1 22 ? 15.445 -9 8.906 1 96.38 22 VAL B O 1
ATOM 2092 N N . PHE B 1 23 ? 14.883 -6.91 8.398 1 96.06 23 PHE B N 1
ATOM 2093 C CA . PHE B 1 23 ? 13.5 -7.25 8.102 1 96.06 23 PHE B CA 1
ATOM 2094 C C . PHE B 1 23 ? 13.422 -8.258 6.961 1 96.06 23 PHE B C 1
ATOM 2096 O O . PHE B 1 23 ? 12.703 -9.258 7.055 1 96.06 23 PHE B O 1
ATOM 2103 N N . SER B 1 24 ? 14.133 -7.953 5.922 1 95 24 SER B N 1
ATOM 2104 C CA . SER B 1 24 ? 14.133 -8.836 4.758 1 95 24 SER B CA 1
ATOM 2105 C C . SER B 1 24 ? 14.672 -10.219 5.109 1 95 24 SER B C 1
ATOM 2107 O O . SER B 1 24 ? 14.133 -11.234 4.66 1 95 24 SER B O 1
ATOM 2109 N N . ARG B 1 25 ? 15.695 -10.305 5.898 1 94 25 ARG B N 1
ATOM 2110 C CA . ARG B 1 25 ? 16.297 -11.57 6.297 1 94 25 ARG B CA 1
ATOM 2111 C C . ARG B 1 25 ? 15.32 -12.398 7.129 1 94 25 ARG B C 1
ATOM 2113 O O . ARG B 1 25 ? 15.25 -13.625 6.977 1 94 25 ARG B O 1
ATOM 2120 N N . LEU B 1 26 ? 14.602 -11.75 7.91 1 94.44 26 LEU B N 1
ATOM 2121 C CA . LEU B 1 26 ? 13.703 -12.461 8.812 1 94.44 26 LEU B CA 1
ATOM 2122 C C . LEU B 1 26 ? 12.414 -12.852 8.094 1 94.44 26 LEU B C 1
ATOM 2124 O O . LEU B 1 26 ? 11.891 -13.945 8.305 1 94.44 26 LEU B O 1
ATOM 2128 N N . CYS B 1 27 ? 11.938 -11.969 7.238 1 95.19 27 CYS B N 1
ATOM 2129 C CA . CYS B 1 27 ? 10.602 -12.172 6.699 1 95.19 27 CYS B CA 1
ATOM 2130 C C . CYS B 1 27 ? 10.656 -12.672 5.262 1 95.19 27 CYS B C 1
ATOM 2132 O O . CYS B 1 27 ? 9.859 -13.523 4.859 1 95.19 27 CYS B O 1
ATOM 2134 N N . ALA B 1 28 ? 11.586 -12.25 4.492 1 93.44 28 ALA B N 1
ATOM 2135 C CA . ALA B 1 28 ? 11.602 -12.531 3.061 1 93.44 28 ALA B CA 1
ATOM 2136 C C . ALA B 1 28 ? 12.414 -13.781 2.754 1 93.44 28 ALA B C 1
ATOM 2138 O O . ALA B 1 28 ? 12.164 -14.469 1.758 1 93.44 28 ALA B O 1
ATOM 2139 N N . GLU B 1 29 ? 13.336 -14.156 3.557 1 93.5 29 GLU B N 1
ATOM 2140 C CA . GLU B 1 29 ? 14.25 -15.258 3.295 1 93.5 29 GLU B CA 1
ATOM 2141 C C . GLU B 1 29 ? 13.5 -16.578 3.129 1 93.5 29 GLU B C 1
ATOM 2143 O O . GLU B 1 29 ? 13.773 -17.344 2.205 1 93.5 29 GLU B O 1
ATOM 2148 N N . PRO B 1 30 ? 12.586 -16.812 4.012 1 95.31 30 PRO B N 1
ATOM 2149 C CA . PRO B 1 30 ? 11.852 -18.062 3.826 1 95.31 30 PRO B CA 1
ATOM 2150 C C . PRO B 1 30 ? 11.125 -18.125 2.484 1 95.31 30 PRO B C 1
ATOM 2152 O O . PRO B 1 30 ? 11.039 -19.203 1.876 1 95.31 30 PRO B O 1
ATOM 2155 N N . VAL B 1 31 ? 10.617 -17.078 2.043 1 96.25 31 VAL B N 1
ATOM 2156 C CA . VAL B 1 31 ? 9.914 -17.016 0.764 1 96.25 31 VAL B CA 1
ATOM 2157 C C . VAL B 1 31 ? 10.914 -17.188 -0.38 1 96.25 31 VAL B C 1
ATOM 2159 O O . VAL B 1 31 ? 10.633 -17.891 -1.356 1 96.25 31 VAL B O 1
ATOM 2162 N N . ILE B 1 32 ? 12.023 -16.562 -0.231 1 94.75 32 ILE B N 1
ATOM 2163 C CA . ILE B 1 32 ? 13.102 -16.703 -1.205 1 94.75 32 ILE B CA 1
ATOM 2164 C C . ILE B 1 32 ? 13.531 -18.156 -1.299 1 94.75 32 ILE B C 1
ATOM 2166 O O . ILE B 1 32 ? 13.773 -18.672 -2.395 1 94.75 32 ILE B O 1
ATOM 2170 N N . GLY B 1 33 ? 13.594 -18.828 -0.179 1 95.25 33 GLY B N 1
ATOM 2171 C CA . GLY B 1 33 ? 13.93 -20.25 -0.154 1 95.25 33 GLY B CA 1
ATOM 2172 C C . GLY B 1 33 ? 12.945 -21.109 -0.924 1 95.25 33 GLY B C 1
ATOM 2173 O O . GLY B 1 33 ? 13.344 -22.031 -1.63 1 95.25 33 GLY B O 1
ATOM 2174 N N . ARG B 1 34 ? 11.727 -20.797 -0.839 1 96.06 34 ARG B N 1
ATOM 2175 C CA . ARG B 1 34 ? 10.703 -21.531 -1.571 1 96.06 34 ARG B CA 1
ATOM 2176 C C . ARG B 1 34 ? 10.836 -21.312 -3.074 1 96.06 34 ARG B C 1
ATOM 2178 O O . ARG B 1 34 ? 10.594 -22.219 -3.869 1 96.06 34 ARG B O 1
ATOM 2185 N N . ALA B 1 35 ? 11.156 -20.109 -3.455 1 95.31 35 ALA B N 1
ATOM 2186 C CA . ALA B 1 35 ? 11.375 -19.812 -4.867 1 95.31 35 ALA B CA 1
ATOM 2187 C C . ALA B 1 35 ? 12.562 -20.594 -5.414 1 95.31 35 ALA B C 1
ATOM 2189 O O . ALA B 1 35 ? 12.516 -21.109 -6.531 1 95.31 35 ALA B O 1
ATOM 2190 N N . ILE B 1 36 ? 13.594 -20.625 -4.641 1 93.56 36 ILE B N 1
ATOM 2191 C CA . ILE B 1 36 ? 14.797 -21.359 -5.035 1 93.56 36 ILE B CA 1
ATOM 2192 C C . ILE B 1 36 ? 14.492 -22.844 -5.152 1 93.56 36 ILE B C 1
ATOM 2194 O O . ILE B 1 36 ? 14.938 -23.5 -6.094 1 93.56 36 ILE B O 1
ATOM 2198 N N . ALA B 1 37 ? 13.797 -23.375 -4.203 1 94.31 37 ALA B N 1
ATOM 2199 C CA . ALA B 1 37 ? 13.391 -24.781 -4.254 1 94.31 37 ALA B CA 1
ATOM 2200 C C . ALA B 1 37 ? 12.602 -25.078 -5.527 1 94.31 37 ALA B C 1
ATOM 2202 O O . ALA B 1 37 ? 12.781 -26.125 -6.148 1 94.31 37 ALA B O 1
ATOM 2203 N N . PHE B 1 38 ? 11.695 -24.203 -5.891 1 94.88 38 PHE B N 1
ATOM 2204 C CA . PHE B 1 38 ? 10.969 -24.344 -7.145 1 94.88 38 PHE B CA 1
ATOM 2205 C C . PHE B 1 38 ? 11.922 -24.375 -8.328 1 94.88 38 PHE B C 1
ATOM 2207 O O . PHE B 1 38 ? 11.781 -25.219 -9.219 1 94.88 38 PHE B O 1
ATOM 2214 N N . GLU B 1 39 ? 12.805 -23.438 -8.344 1 93.06 39 GLU B N 1
ATOM 2215 C CA . GLU B 1 39 ? 13.773 -23.344 -9.43 1 93.06 39 GLU B CA 1
ATOM 2216 C C . GLU B 1 39 ? 14.586 -24.625 -9.57 1 93.06 39 GLU B C 1
ATOM 2218 O O . GLU B 1 39 ? 14.805 -25.109 -10.688 1 93.06 39 GLU B O 1
ATOM 2223 N N . ASP B 1 40 ? 15.016 -25.125 -8.461 1 92.25 40 ASP B N 1
ATOM 2224 C CA . ASP B 1 40 ? 15.789 -26.375 -8.445 1 92.25 40 ASP B CA 1
ATOM 2225 C C . ASP B 1 40 ? 14.977 -27.531 -9.008 1 92.25 40 ASP B C 1
ATOM 2227 O O . ASP B 1 40 ? 15.477 -28.312 -9.82 1 92.25 40 ASP B O 1
ATOM 2231 N N . GLY B 1 41 ? 13.789 -27.609 -8.555 1 91.75 41 GLY B N 1
ATOM 2232 C CA . GLY B 1 41 ? 12.922 -28.656 -9.062 1 91.75 41 GLY B CA 1
ATOM 2233 C C . GLY B 1 41 ? 12.656 -28.547 -10.555 1 91.75 41 GLY B C 1
ATOM 2234 O O . GLY B 1 41 ? 12.602 -29.562 -11.258 1 91.75 41 GLY B O 1
ATOM 2235 N N . ARG B 1 42 ? 12.484 -27.391 -11.016 1 91.12 42 ARG B N 1
ATOM 2236 C CA . ARG B 1 42 ? 12.227 -27.172 -12.438 1 91.12 42 ARG B CA 1
ATOM 2237 C C . ARG B 1 42 ? 13.438 -27.547 -13.281 1 91.12 42 ARG B C 1
ATOM 2239 O O . ARG B 1 42 ? 13.297 -28.156 -14.344 1 91.12 42 ARG B O 1
ATOM 2246 N N . THR B 1 43 ? 14.562 -27.109 -12.828 1 89.81 43 THR B N 1
ATOM 2247 C CA . THR B 1 43 ? 15.805 -27.438 -13.531 1 89.81 43 THR B CA 1
ATOM 2248 C C . THR B 1 43 ? 15.961 -28.953 -13.664 1 89.81 43 THR B C 1
ATOM 2250 O O . THR B 1 43 ? 16.344 -29.453 -14.727 1 89.81 43 THR B O 1
ATOM 2253 N N . GLU B 1 44 ? 15.672 -29.641 -12.664 1 88.88 44 GLU B N 1
ATOM 2254 C CA . GLU B 1 44 ? 15.742 -31.094 -12.68 1 88.88 44 GLU B CA 1
ATOM 2255 C C . GLU B 1 44 ? 14.758 -31.688 -13.688 1 88.88 44 GLU B C 1
ATOM 2257 O O . GLU B 1 44 ? 15.102 -32.625 -14.43 1 88.88 44 GLU B O 1
ATOM 2262 N N . ALA B 1 45 ? 13.648 -31.156 -13.703 1 87.69 45 ALA B N 1
ATOM 2263 C CA . ALA B 1 45 ? 12.617 -31.641 -14.625 1 87.69 45 ALA B CA 1
ATOM 2264 C C . ALA B 1 45 ? 13.008 -31.359 -16.078 1 87.69 45 ALA B C 1
ATOM 2266 O O . ALA B 1 45 ? 12.758 -32.188 -16.953 1 87.69 45 ALA B O 1
ATOM 2267 N N . GLU B 1 46 ? 13.516 -30.219 -16.344 1 87.19 46 GLU B N 1
ATOM 2268 C CA . GLU B 1 46 ? 13.961 -29.859 -17.688 1 87.19 46 GLU B CA 1
ATOM 2269 C C . GLU B 1 46 ? 15.094 -30.766 -18.156 1 87.19 46 GLU B C 1
ATOM 2271 O O . GLU B 1 46 ? 15.148 -31.125 -19.328 1 87.19 46 GLU B O 1
ATOM 2276 N N . GLN B 1 47 ? 15.969 -31.031 -17.281 1 83.25 47 GLN B N 1
ATOM 2277 C CA . GLN B 1 47 ? 17.078 -31.922 -17.594 1 83.25 47 GLN B CA 1
ATOM 2278 C C . GLN B 1 47 ? 16.578 -33.344 -17.922 1 83.25 47 GLN B C 1
ATOM 2280 O O . GLN B 1 47 ? 17.094 -34 -18.828 1 83.25 47 GLN B O 1
ATOM 2285 N N . ALA B 1 48 ? 15.695 -33.75 -17.266 1 82.56 48 ALA B N 1
ATOM 2286 C CA . ALA B 1 48 ? 15.117 -35.062 -17.484 1 82.56 48 ALA B CA 1
ATOM 2287 C C . ALA B 1 48 ? 14.469 -35.156 -18.875 1 82.56 48 ALA B C 1
ATOM 2289 O O . ALA B 1 48 ? 14.398 -36.25 -19.469 1 82.56 48 ALA B O 1
ATOM 2290 N N . GLN B 1 49 ? 13.961 -34.094 -19.359 1 76.19 49 GLN B N 1
ATOM 2291 C CA . GLN B 1 49 ? 13.328 -34.062 -20.672 1 76.19 49 GLN B CA 1
ATOM 2292 C C . GLN B 1 49 ? 14.359 -33.781 -21.766 1 76.19 49 GLN B C 1
ATOM 2294 O O . GLN B 1 49 ? 14.016 -33.688 -22.953 1 76.19 49 GLN B O 1
ATOM 2299 N N . GLY B 1 50 ? 15.688 -33.75 -21.406 1 68.56 50 GLY B N 1
ATOM 2300 C CA . GLY B 1 50 ? 16.75 -33.5 -22.375 1 68.56 50 GLY B CA 1
ATOM 2301 C C . GLY B 1 50 ? 16.828 -32.031 -22.797 1 68.56 50 GLY B C 1
ATOM 2302 O O . GLY B 1 50 ? 17.422 -31.719 -23.828 1 68.56 50 GLY B O 1
ATOM 2303 N N . LEU B 1 51 ? 15.992 -31.25 -22.266 1 59.75 51 LEU B N 1
ATOM 2304 C CA . LEU B 1 51 ? 15.984 -29.812 -22.594 1 59.75 51 LEU B CA 1
ATOM 2305 C C . LEU B 1 51 ? 17.141 -29.109 -21.906 1 59.75 51 LEU B C 1
ATOM 2307 O O . LEU B 1 51 ? 17.188 -29 -20.672 1 59.75 51 LEU B O 1
ATOM 2311 N N . HIS B 1 52 ? 18.359 -29.609 -22.234 1 50.06 52 HIS B N 1
ATOM 2312 C CA . HIS B 1 52 ? 19.562 -29.141 -21.578 1 50.06 52 HIS B CA 1
ATOM 2313 C C . HIS B 1 52 ? 19.734 -27.625 -21.734 1 50.06 52 HIS B C 1
ATOM 2315 O O . HIS B 1 52 ? 20.406 -27.172 -22.672 1 50.06 52 HIS B O 1
ATOM 2321 N N . GLU B 1 53 ? 18.906 -26.781 -21.828 1 45.72 53 GLU B N 1
ATOM 2322 C CA . GLU B 1 53 ? 19.516 -25.453 -22 1 45.72 53 GLU B CA 1
ATOM 2323 C C . GLU B 1 53 ? 20.406 -25.125 -20.812 1 45.72 53 GLU B C 1
ATOM 2325 O O . GLU B 1 53 ? 20.078 -25.422 -19.656 1 45.72 53 GLU B O 1
ATOM 2330 N N . HIS B 1 54 ? 21.766 -25.219 -21.031 1 39.69 54 HIS B N 1
ATOM 2331 C CA . HIS B 1 54 ? 22.875 -24.812 -20.172 1 39.69 54 HIS B CA 1
ATOM 2332 C C . HIS B 1 54 ? 22.562 -23.516 -19.438 1 39.69 54 HIS B C 1
ATOM 2334 O O . HIS B 1 54 ? 23.484 -22.797 -19.047 1 39.69 54 HIS B O 1
ATOM 2340 N N . GLY B 1 55 ? 21.391 -22.984 -19.531 1 39.53 55 GLY B N 1
ATOM 2341 C CA . GLY B 1 55 ? 21.5 -21.578 -19.172 1 39.53 55 GLY B CA 1
ATOM 2342 C C . GLY B 1 55 ? 22.312 -21.328 -17.922 1 39.53 55 GLY B C 1
ATOM 2343 O O . GLY B 1 55 ? 22.766 -22.281 -17.281 1 39.53 55 GLY B O 1
ATOM 2344 N N . ALA B 1 56 ? 22.062 -20.141 -17.188 1 39.44 56 ALA B N 1
ATOM 2345 C CA . ALA B 1 56 ? 22.781 -19.281 -16.25 1 39.44 56 ALA B CA 1
ATOM 2346 C C . ALA B 1 56 ? 22.969 -19.953 -14.898 1 39.44 56 ALA B C 1
ATOM 2348 O O . ALA B 1 56 ? 22.016 -20.062 -14.125 1 39.44 56 ALA B O 1
ATOM 2349 N N . GLU B 1 57 ? 23.656 -21.172 -14.75 1 38.62 57 GLU B N 1
ATOM 2350 C CA . GLU B 1 57 ? 24.266 -21.641 -13.508 1 38.62 57 GLU B CA 1
ATOM 2351 C C . GLU B 1 57 ? 24.672 -20.453 -12.625 1 38.62 57 GLU B C 1
ATOM 2353 O O . GLU B 1 57 ? 25.219 -20.641 -11.539 1 38.62 57 GLU B O 1
ATOM 2358 N N . LEU B 1 58 ? 24.938 -19.359 -13.367 1 35.75 58 LEU B N 1
ATOM 2359 C CA . LEU B 1 58 ? 25.75 -18.312 -12.75 1 35.75 58 LEU B CA 1
ATOM 2360 C C . LEU B 1 58 ? 25.219 -17.953 -11.367 1 35.75 58 LEU B C 1
ATOM 2362 O O . LEU B 1 58 ? 25.906 -17.297 -10.578 1 35.75 58 LEU B O 1
ATOM 2366 N N . PHE B 1 59 ? 23.875 -17.656 -11.359 1 40.31 59 PHE B N 1
ATOM 2367 C CA . PHE B 1 59 ? 23.531 -17.094 -10.062 1 40.31 59 PHE B CA 1
ATOM 2368 C C . PHE B 1 59 ? 23.625 -18.141 -8.961 1 40.31 59 PHE B C 1
ATOM 2370 O O . PHE B 1 59 ? 22.656 -18.875 -8.719 1 40.31 59 PHE B O 1
ATOM 2377 N N . SER B 1 60 ? 24.453 -19.297 -9.148 1 35.09 60 SER B N 1
ATOM 2378 C CA . SER B 1 60 ? 24.781 -20.219 -8.062 1 35.09 60 SER B CA 1
ATOM 2379 C C . SER B 1 60 ? 24.453 -19.609 -6.703 1 35.09 60 SER B C 1
ATOM 2381 O O . SER B 1 60 ? 24.406 -18.391 -6.555 1 35.09 60 SER B O 1
ATOM 2383 N N . ARG B 1 61 ? 23.953 -20.422 -5.738 1 39.75 61 ARG B N 1
ATOM 2384 C CA . ARG B 1 61 ? 23.375 -20.391 -4.398 1 39.75 61 ARG B CA 1
ATOM 2385 C C . ARG B 1 61 ? 24.125 -19.422 -3.494 1 39.75 61 ARG B C 1
ATOM 2387 O O . ARG B 1 61 ? 23.516 -18.703 -2.693 1 39.75 61 ARG B O 1
ATOM 2394 N N . GLY B 1 62 ? 25.438 -19.922 -3.207 1 37.59 62 GLY B N 1
ATOM 2395 C CA . GLY B 1 62 ? 26.312 -19.594 -2.088 1 37.59 62 GLY B CA 1
ATOM 2396 C C . GLY B 1 62 ? 26.719 -18.141 -2.043 1 37.59 62 GLY B C 1
ATOM 2397 O O . GLY B 1 62 ? 27.109 -17.641 -0.993 1 37.59 62 GLY B O 1
ATOM 2398 N N . VAL B 1 63 ? 27.438 -17.609 -3.158 1 38.41 63 VAL B N 1
ATOM 2399 C CA . VAL B 1 63 ? 28.359 -16.484 -3.082 1 38.41 63 VAL B CA 1
ATOM 2400 C C . VAL B 1 63 ? 27.625 -15.234 -2.615 1 38.41 63 VAL B C 1
ATOM 2402 O O . VAL B 1 63 ? 28.219 -14.18 -2.428 1 38.41 63 VAL B O 1
ATOM 2405 N N . GLN B 1 64 ? 26.547 -14.742 -3.299 1 43.5 64 GLN B N 1
ATOM 2406 C CA . GLN B 1 64 ? 26.281 -13.414 -2.746 1 43.5 64 GLN B CA 1
ATOM 2407 C C . GLN B 1 64 ? 26.062 -13.484 -1.238 1 43.5 64 GLN B C 1
ATOM 2409 O O . GLN B 1 64 ? 25 -13.922 -0.783 1 43.5 64 GLN B O 1
ATOM 2414 N N . SER B 1 65 ? 27 -13.922 -0.588 1 46.97 65 SER B N 1
ATOM 2415 C CA . SER B 1 65 ? 27.25 -14 0.85 1 46.97 65 SER B CA 1
ATOM 2416 C C . SER B 1 65 ? 26.438 -12.953 1.604 1 46.97 65 SER B C 1
ATOM 2418 O O . SER B 1 65 ? 26.125 -11.891 1.062 1 46.97 65 SER B O 1
ATOM 2420 N N . GLY B 1 66 ? 25.812 -13.367 2.613 1 53.47 66 GLY B N 1
ATOM 2421 C CA . GLY B 1 66 ? 25.141 -12.547 3.604 1 53.47 66 GLY B CA 1
ATOM 2422 C C . GLY B 1 66 ? 25.766 -11.172 3.768 1 53.47 66 GLY B C 1
ATOM 2423 O O . GLY B 1 66 ? 25.078 -10.156 3.758 1 53.47 66 GLY B O 1
ATOM 2424 N N . ALA B 1 67 ? 27.156 -11.258 3.639 1 59.41 67 ALA B N 1
ATOM 2425 C CA . ALA B 1 67 ? 27.875 -10.008 3.869 1 59.41 67 ALA B CA 1
ATOM 2426 C C . ALA B 1 67 ? 27.828 -9.109 2.633 1 59.41 67 ALA B C 1
ATOM 2428 O O . ALA B 1 67 ? 27.703 -7.887 2.748 1 59.41 67 ALA B O 1
ATOM 2429 N N . GLY B 1 68 ? 27.938 -9.812 1.418 1 60.22 68 GLY B N 1
ATOM 2430 C CA . GLY B 1 68 ? 27.875 -9.023 0.197 1 60.22 68 GLY B CA 1
ATOM 2431 C C . GLY B 1 68 ? 26.531 -8.375 -0.036 1 60.22 68 GLY B C 1
ATOM 2432 O O . GLY B 1 68 ? 26.453 -7.184 -0.362 1 60.22 68 GLY B O 1
ATOM 2433 N N . LEU B 1 69 ? 25.562 -9.125 0.08 1 68.62 69 LEU B N 1
ATOM 2434 C CA . LEU B 1 69 ? 24.203 -8.586 -0.031 1 68.62 69 LEU B CA 1
ATOM 2435 C C . LEU B 1 69 ? 23.969 -7.492 1.008 1 68.62 69 LEU B C 1
ATOM 2437 O O . LEU B 1 69 ? 23.375 -6.453 0.7 1 68.62 69 LEU B O 1
ATOM 2441 N N . GLY B 1 70 ? 24.516 -7.777 2.076 1 77.19 70 GLY B N 1
ATOM 2442 C CA . GLY B 1 70 ? 24.406 -6.777 3.127 1 77.19 70 GLY B CA 1
ATOM 2443 C C . GLY B 1 70 ? 25.125 -5.484 2.793 1 77.19 70 GLY B C 1
ATOM 2444 O O . GLY B 1 70 ? 24.594 -4.395 3.045 1 77.19 70 GLY B O 1
ATOM 2445 N N . PHE B 1 71 ? 26.25 -5.613 2.143 1 82.19 71 PHE B N 1
ATOM 2446 C CA . PHE B 1 71 ? 27.016 -4.434 1.772 1 82.19 71 PHE B CA 1
ATOM 2447 C C . PHE B 1 71 ? 26.328 -3.654 0.666 1 82.19 71 PHE B C 1
ATOM 2449 O O . PHE B 1 71 ? 26.297 -2.422 0.691 1 82.19 71 PHE B O 1
ATOM 2456 N N . GLY B 1 72 ? 25.812 -4.367 -0.286 1 86.06 72 GLY B N 1
ATOM 2457 C CA . GLY B 1 72 ? 25.062 -3.705 -1.342 1 86.06 72 GLY B CA 1
ATOM 2458 C C . GLY B 1 72 ? 23.859 -2.939 -0.828 1 86.06 72 GLY B C 1
ATOM 2459 O O . GLY B 1 72 ? 23.609 -1.803 -1.24 1 86.06 72 GLY B O 1
ATOM 2460 N N . VAL B 1 73 ? 23.219 -3.531 0.07 1 89.25 73 VAL B N 1
ATOM 2461 C CA . VAL B 1 73 ? 22.047 -2.904 0.668 1 89.25 73 VAL B CA 1
ATOM 2462 C C . VAL B 1 73 ? 22.469 -1.665 1.455 1 89.25 73 VAL B C 1
ATOM 2464 O O . VAL B 1 73 ? 21.766 -0.642 1.427 1 89.25 73 VAL B O 1
ATOM 2467 N N . LEU B 1 74 ? 23.547 -1.813 2.09 1 91.19 74 LEU B N 1
ATOM 2468 C CA . LEU B 1 74 ? 24.047 -0.681 2.865 1 91.19 74 LEU B CA 1
ATOM 2469 C C . LEU B 1 74 ? 24.406 0.485 1.954 1 91.19 74 LEU B C 1
ATOM 2471 O O . LEU B 1 74 ? 24.047 1.632 2.23 1 91.19 74 LEU B O 1
ATOM 2475 N N . ILE B 1 75 ? 25.094 0.216 0.888 1 92.81 75 ILE B N 1
ATOM 2476 C CA . ILE B 1 75 ? 25.5 1.256 -0.054 1 92.81 75 ILE B CA 1
ATOM 2477 C C . ILE B 1 75 ? 24.25 1.909 -0.657 1 92.81 75 ILE B C 1
ATOM 2479 O O . ILE B 1 75 ? 24.203 3.131 -0.813 1 92.81 75 ILE B O 1
ATOM 2483 N N . PHE B 1 76 ? 23.375 1.13 -0.941 1 92.94 76 PHE B N 1
ATOM 2484 C CA . PHE B 1 76 ? 22.125 1.647 -1.477 1 92.94 76 PHE B CA 1
ATOM 2485 C C . PHE B 1 76 ? 21.438 2.574 -0.473 1 92.94 76 PHE B C 1
ATOM 2487 O O . PHE B 1 76 ? 20.984 3.66 -0.833 1 92.94 76 PHE B O 1
ATOM 2494 N N . GLY B 1 77 ? 21.344 2.119 0.73 1 95.94 77 GLY B N 1
ATOM 2495 C CA . GLY B 1 77 ? 20.75 2.945 1.773 1 95.94 77 GLY B CA 1
ATOM 2496 C C . GLY B 1 77 ? 21.484 4.262 1.97 1 95.94 77 GLY B C 1
ATOM 2497 O O . GLY B 1 77 ? 20.844 5.305 2.145 1 95.94 77 GLY B O 1
ATOM 2498 N N . LEU B 1 78 ? 22.75 4.191 1.945 1 96.19 78 LEU B N 1
ATOM 2499 C CA . LEU B 1 78 ? 23.562 5.402 2.07 1 96.19 78 LEU B CA 1
ATOM 2500 C C . LEU B 1 78 ? 23.281 6.367 0.925 1 96.19 78 LEU B C 1
ATOM 2502 O O . LEU B 1 78 ? 23.094 7.566 1.148 1 96.19 78 LEU B O 1
ATOM 2506 N N . ALA B 1 79 ? 23.234 5.805 -0.252 1 96.56 79 ALA B N 1
ATOM 2507 C CA . ALA B 1 79 ? 22.969 6.629 -1.427 1 96.56 79 ALA B CA 1
ATOM 2508 C C . ALA B 1 79 ? 21.594 7.277 -1.334 1 96.56 79 ALA B C 1
ATOM 2510 O O . ALA B 1 79 ? 21.438 8.477 -1.58 1 96.56 79 ALA B O 1
ATOM 2511 N N . MET B 1 80 ? 20.625 6.52 -0.935 1 97.31 80 MET B N 1
ATOM 2512 C CA . MET B 1 80 ? 19.266 7.043 -0.812 1 97.31 80 MET B CA 1
ATOM 2513 C C . MET B 1 80 ? 19.188 8.086 0.302 1 97.31 80 MET B C 1
ATOM 2515 O O . MET B 1 80 ? 18.484 9.086 0.171 1 97.31 80 MET B O 1
ATOM 2519 N N . GLY B 1 81 ? 19.859 7.785 1.371 1 98.31 81 GLY B N 1
ATOM 2520 C CA . GLY B 1 81 ? 19.922 8.758 2.451 1 98.31 81 GLY B CA 1
ATOM 2521 C C . GLY B 1 81 ? 20.531 10.078 2.035 1 98.31 81 GLY B C 1
ATOM 2522 O O . GLY B 1 81 ? 20.047 11.148 2.406 1 98.31 81 GLY B O 1
ATOM 2523 N N . ALA B 1 82 ? 21.625 9.984 1.296 1 97.56 82 ALA B N 1
ATOM 2524 C CA . ALA B 1 82 ? 22.281 11.188 0.804 1 97.56 82 ALA B CA 1
ATOM 2525 C C . ALA B 1 82 ? 21.359 11.977 -0.129 1 97.56 82 ALA B C 1
ATOM 2527 O O . ALA B 1 82 ? 21.219 13.195 0.004 1 97.56 82 ALA B O 1
ATOM 2528 N N . LEU B 1 83 ? 20.766 11.297 -1.038 1 97.31 83 LEU B N 1
ATOM 2529 C CA . LEU B 1 83 ? 19.844 11.938 -1.971 1 97.31 83 LEU B CA 1
ATOM 2530 C C . LEU B 1 83 ? 18.656 12.555 -1.23 1 97.31 83 LEU B C 1
ATOM 2532 O O . LEU B 1 83 ? 18.188 13.633 -1.597 1 97.31 83 LEU B O 1
ATOM 2536 N N . PHE B 1 84 ? 18.25 11.898 -0.204 1 98.38 84 PHE B N 1
ATOM 2537 C CA . PHE B 1 84 ? 17.156 12.406 0.621 1 98.38 84 PHE B CA 1
ATOM 2538 C C . PHE B 1 84 ? 17.562 13.719 1.295 1 98.38 84 PHE B C 1
ATOM 2540 O O . PHE B 1 84 ? 16.766 14.664 1.327 1 98.38 84 PHE B O 1
ATOM 2547 N N . ALA B 1 85 ? 18.688 13.734 1.812 1 98.12 85 ALA B N 1
ATOM 2548 C CA . ALA B 1 85 ? 19.172 14.945 2.479 1 98.12 85 ALA B CA 1
ATOM 2549 C C . ALA B 1 85 ? 19.266 16.109 1.5 1 98.12 85 ALA B C 1
ATOM 2551 O O . ALA B 1 85 ? 18.922 17.234 1.837 1 98.12 85 ALA B O 1
ATOM 2552 N N . VAL B 1 86 ? 19.75 15.812 0.336 1 97.06 86 VAL B N 1
ATOM 2553 C CA . VAL B 1 86 ? 19.844 16.844 -0.683 1 97.06 86 VAL B CA 1
ATOM 2554 C C . VAL B 1 86 ? 18.438 17.359 -1.019 1 97.06 86 VAL B C 1
ATOM 2556 O O . VAL B 1 86 ? 18.219 18.578 -1.074 1 97.06 86 VAL B O 1
ATOM 2559 N N . ALA B 1 87 ? 17.547 16.469 -1.229 1 97 87 ALA B N 1
ATOM 2560 C CA . ALA B 1 87 ? 16.156 16.859 -1.509 1 97 87 ALA B CA 1
ATOM 2561 C C . ALA B 1 87 ? 15.578 17.688 -0.363 1 97 87 ALA B C 1
ATOM 2563 O O . ALA B 1 87 ? 14.836 18.641 -0.593 1 97 87 ALA B O 1
ATOM 2564 N N . PHE B 1 88 ? 15.93 17.344 0.807 1 97.31 88 PHE B N 1
ATOM 2565 C CA . PHE B 1 88 ? 15.453 18.062 1.977 1 97.31 88 PHE B CA 1
ATOM 2566 C C . PHE B 1 88 ? 15.992 19.5 1.984 1 97.31 88 PHE B C 1
ATOM 2568 O O . PHE B 1 88 ? 15.25 20.438 2.244 1 97.31 88 PHE B O 1
ATOM 2575 N N . VAL B 1 89 ? 17.234 19.625 1.705 1 95.12 89 VAL B N 1
ATOM 2576 C CA . VAL B 1 89 ? 17.875 20.938 1.698 1 95.12 89 VAL B CA 1
ATOM 2577 C C . VAL B 1 89 ? 17.188 21.844 0.667 1 95.12 89 VAL B C 1
ATOM 2579 O O . VAL B 1 89 ? 16.875 23 0.956 1 95.12 89 VAL B O 1
ATOM 2582 N N . VAL B 1 90 ? 16.922 21.297 -0.452 1 93.75 90 VAL B N 1
ATOM 2583 C CA . VAL B 1 90 ? 16.281 22.047 -1.519 1 93.75 90 VAL B CA 1
ATOM 2584 C C . VAL B 1 90 ? 14.844 22.406 -1.109 1 93.75 90 VAL B C 1
ATOM 2586 O O . VAL B 1 90 ? 14.43 23.562 -1.249 1 93.75 90 VAL B O 1
ATOM 2589 N N . ALA B 1 91 ? 14.148 21.438 -0.597 1 93.62 91 ALA B N 1
ATOM 2590 C CA . ALA B 1 91 ? 12.758 21.656 -0.2 1 93.62 91 ALA B CA 1
ATOM 2591 C C . ALA B 1 91 ? 12.664 22.641 0.954 1 93.62 91 ALA B C 1
ATOM 2593 O O . ALA B 1 91 ? 11.773 23.484 0.978 1 93.62 91 ALA B O 1
ATOM 2594 N N . TYR B 1 92 ? 13.539 22.484 1.876 1 92.12 92 TYR B N 1
ATOM 2595 C CA . TYR B 1 92 ? 13.547 23.359 3.047 1 92.12 92 TYR B CA 1
ATOM 2596 C C . TYR B 1 92 ? 13.828 24.797 2.65 1 92.12 92 TYR B C 1
ATOM 2598 O O . TYR B 1 92 ? 13.25 25.734 3.209 1 92.12 92 TYR B O 1
ATOM 2606 N N . GLY B 1 93 ? 14.688 25 1.748 1 89.75 93 GLY B N 1
ATOM 2607 C CA . GLY B 1 93 ? 14.984 26.344 1.259 1 89.75 93 GLY B CA 1
ATOM 2608 C C . GLY B 1 93 ? 13.812 27 0.562 1 89.75 93 GLY B C 1
ATOM 2609 O O . GLY B 1 93 ? 13.648 28.219 0.622 1 89.75 93 GLY B O 1
ATOM 2610 N N . ARG B 1 94 ? 12.945 26.156 0.019 1 86.81 94 ARG B N 1
ATOM 2611 C CA . ARG B 1 94 ? 11.82 26.688 -0.756 1 86.81 94 ARG B CA 1
ATOM 2612 C C . ARG B 1 94 ? 10.578 26.828 0.113 1 86.81 94 ARG B C 1
ATOM 2614 O O . ARG B 1 94 ? 9.656 27.578 -0.225 1 86.81 94 ARG B O 1
ATOM 2621 N N . ALA B 1 95 ? 10.422 26 1.148 1 83 95 ALA B N 1
ATOM 2622 C CA . ALA B 1 95 ? 9.188 25.891 1.933 1 83 95 ALA B CA 1
ATOM 2623 C C . ALA B 1 95 ? 9.078 27.047 2.93 1 83 95 ALA B C 1
ATOM 2625 O O . ALA B 1 95 ? 7.977 27.391 3.367 1 83 95 ALA B O 1
ATOM 2626 N N . GLY B 1 96 ? 10.055 27.844 3.156 1 75.31 96 GLY B N 1
ATOM 2627 C CA . GLY B 1 96 ? 9.977 28.984 4.051 1 75.31 96 GLY B CA 1
ATOM 2628 C C . GLY B 1 96 ? 9.906 28.594 5.516 1 75.31 96 GLY B C 1
ATOM 2629 O O . GLY B 1 96 ? 10.859 28.031 6.062 1 75.31 96 GLY B O 1
ATOM 2630 N N . ASN B 1 97 ? 8.594 28.578 6.109 1 82.06 97 ASN B N 1
ATOM 2631 C CA . ASN B 1 97 ? 8.359 28.453 7.547 1 82.06 97 ASN B CA 1
ATOM 2632 C C . ASN B 1 97 ? 7.844 27.062 7.91 1 82.06 97 ASN B C 1
ATOM 2634 O O . ASN B 1 97 ? 6.887 26.938 8.68 1 82.06 97 ASN B O 1
ATOM 2638 N N . VAL B 1 98 ? 8.492 26.062 7.355 1 87.06 98 VAL B N 1
ATOM 2639 C CA . VAL B 1 98 ? 8.031 24.719 7.676 1 87.06 98 VAL B CA 1
ATOM 2640 C C . VAL B 1 98 ? 8.984 24.062 8.672 1 87.06 98 VAL B C 1
ATOM 2642 O O . VAL B 1 98 ? 10.203 24.234 8.57 1 87.06 98 VAL B O 1
ATOM 2645 N N . ALA B 1 99 ? 8.359 23.375 9.625 1 92.5 99 ALA B N 1
ATOM 2646 C CA . ALA B 1 99 ? 9.164 22.656 10.609 1 92.5 99 ALA B CA 1
ATOM 2647 C C . ALA B 1 99 ? 9.891 21.469 9.977 1 92.5 99 ALA B C 1
ATOM 2649 O O . ALA B 1 99 ? 9.336 20.797 9.109 1 92.5 99 ALA B O 1
ATOM 2650 N N . PRO B 1 100 ? 11.094 21.219 10.383 1 93.56 100 PRO B N 1
ATOM 2651 C CA . PRO B 1 100 ? 11.922 20.172 9.766 1 93.56 100 PRO B CA 1
ATOM 2652 C C . PRO B 1 100 ? 11.305 18.781 9.883 1 93.56 100 PRO B C 1
ATOM 2654 O O . PRO B 1 100 ? 11.398 17.984 8.945 1 93.56 100 PRO B O 1
ATOM 2657 N N . ARG B 1 101 ? 10.703 18.5 10.977 1 94.62 101 ARG B N 1
ATOM 2658 C CA . ARG B 1 101 ? 10.234 17.141 11.227 1 94.62 101 ARG B CA 1
ATOM 2659 C C . ARG B 1 101 ? 9.086 16.781 10.289 1 94.62 101 ARG B C 1
ATOM 2661 O O . ARG B 1 101 ? 9.156 15.773 9.57 1 94.62 101 ARG B O 1
ATOM 2668 N N . PRO B 1 102 ? 8.055 17.641 10.203 1 93.56 102 PRO B N 1
ATOM 2669 C CA . PRO B 1 102 ? 7.004 17.297 9.234 1 93.56 102 PRO B CA 1
ATOM 2670 C C . PRO B 1 102 ? 7.496 17.328 7.793 1 93.56 102 PRO B C 1
ATOM 2672 O O . PRO B 1 102 ? 7.004 16.562 6.957 1 93.56 102 PRO B O 1
ATOM 2675 N N . LEU B 1 103 ? 8.375 18.203 7.516 1 95.88 103 LEU B N 1
ATOM 2676 C CA . LEU B 1 103 ? 8.922 18.234 6.16 1 95.88 103 LEU B CA 1
ATOM 2677 C C . LEU B 1 103 ? 9.641 16.938 5.828 1 95.88 103 LEU B C 1
ATOM 2679 O O . LEU B 1 103 ? 9.461 16.375 4.742 1 95.88 103 LEU B O 1
ATOM 2683 N N . SER B 1 104 ? 10.477 16.516 6.762 1 97.88 104 SER B N 1
ATOM 2684 C CA . SER B 1 104 ? 11.203 15.258 6.562 1 97.88 104 SER B CA 1
ATOM 2685 C C . SER B 1 104 ? 10.234 14.094 6.352 1 97.88 104 SER B C 1
ATOM 2687 O O . SER B 1 104 ? 10.422 13.289 5.438 1 97.88 104 SER B O 1
ATOM 2689 N N . ALA B 1 105 ? 9.242 14.023 7.152 1 96.56 105 ALA B N 1
ATOM 2690 C CA . ALA B 1 105 ? 8.266 12.938 7.062 1 96.56 105 ALA B CA 1
ATOM 2691 C C . ALA B 1 105 ? 7.527 12.977 5.727 1 96.56 105 ALA B C 1
ATOM 2693 O O . ALA B 1 105 ? 7.367 11.945 5.07 1 96.56 105 ALA B O 1
ATOM 2694 N N . SER B 1 106 ? 7.059 14.156 5.32 1 95.94 106 SER B N 1
ATOM 2695 C CA . SER B 1 106 ? 6.332 14.281 4.062 1 95.94 106 SER B CA 1
ATOM 2696 C C . SER B 1 106 ? 7.234 13.992 2.869 1 95.94 106 SER B C 1
ATOM 2698 O O . SER B 1 106 ? 6.797 13.398 1.885 1 95.94 106 SER B O 1
ATOM 2700 N N . LEU B 1 107 ? 8.453 14.438 2.973 1 97.75 107 LEU B N 1
ATOM 2701 C CA . LEU B 1 107 ? 9.414 14.195 1.896 1 97.75 107 LEU B CA 1
ATOM 2702 C C . LEU B 1 107 ? 9.703 12.703 1.751 1 97.75 107 LEU B C 1
ATOM 2704 O O . LEU B 1 107 ? 9.789 12.188 0.633 1 97.75 107 LEU B O 1
ATOM 2708 N N . ALA B 1 108 ? 9.898 12.055 2.859 1 98.62 108 ALA B N 1
ATOM 2709 C CA . ALA B 1 108 ? 10.148 10.617 2.82 1 98.62 108 ALA B CA 1
ATOM 2710 C C . ALA B 1 108 ? 8.953 9.867 2.236 1 98.62 108 ALA B C 1
ATOM 2712 O O . ALA B 1 108 ? 9.117 8.922 1.461 1 98.62 108 ALA B O 1
ATOM 2713 N N . ALA B 1 109 ? 7.75 10.273 2.615 1 97.81 109 ALA B N 1
ATOM 2714 C CA . ALA B 1 109 ? 6.539 9.68 2.062 1 97.81 109 ALA B CA 1
ATOM 2715 C C . ALA B 1 109 ? 6.461 9.891 0.554 1 97.81 109 ALA B C 1
ATOM 2717 O O . ALA B 1 109 ? 6.16 8.961 -0.196 1 97.81 109 ALA B O 1
ATOM 2718 N N . GLY B 1 110 ? 6.695 11.117 0.135 1 97.88 110 GLY B N 1
ATOM 2719 C CA . GLY B 1 110 ? 6.703 11.414 -1.289 1 97.88 110 GLY B CA 1
ATOM 2720 C C . GLY B 1 110 ? 7.758 10.641 -2.055 1 97.88 110 GLY B C 1
ATOM 2721 O O . GLY B 1 110 ? 7.504 10.164 -3.162 1 97.88 110 GLY B O 1
ATOM 2722 N N . ALA B 1 111 ? 8.93 10.586 -1.42 1 98.25 111 ALA B N 1
ATOM 2723 C CA . ALA B 1 111 ? 10.023 9.844 -2.053 1 98.25 111 ALA B CA 1
ATOM 2724 C C . ALA B 1 111 ? 9.688 8.367 -2.176 1 98.25 111 ALA B C 1
ATOM 2726 O O . ALA B 1 111 ? 9.953 7.742 -3.207 1 98.25 111 ALA B O 1
ATOM 2727 N N . PHE B 1 112 ? 9.172 7.801 -1.122 1 98.62 112 PHE B N 1
ATOM 2728 C CA . PHE B 1 112 ? 8.742 6.41 -1.174 1 98.62 112 PHE B CA 1
ATOM 2729 C C . PHE B 1 112 ? 7.77 6.184 -2.322 1 98.62 112 PHE B C 1
ATOM 2731 O O . PHE B 1 112 ? 7.898 5.211 -3.07 1 98.62 112 PHE B O 1
ATOM 2738 N N . VAL B 1 113 ? 6.75 7.074 -2.482 1 98.62 113 VAL B N 1
ATOM 2739 C CA . VAL B 1 113 ? 5.723 6.941 -3.512 1 98.62 113 VAL B CA 1
ATOM 2740 C C . VAL B 1 113 ? 6.359 7.062 -4.895 1 98.62 113 VAL B C 1
ATOM 2742 O O . VAL B 1 113 ? 6.188 6.184 -5.742 1 98.62 113 VAL B O 1
ATOM 2745 N N . ALA B 1 114 ? 7.141 8.055 -5.102 1 98.56 114 ALA B N 1
ATOM 2746 C CA . ALA B 1 114 ? 7.648 8.383 -6.434 1 98.56 114 ALA B CA 1
ATOM 2747 C C . ALA B 1 114 ? 8.766 7.43 -6.84 1 98.56 114 ALA B C 1
ATOM 2749 O O . ALA B 1 114 ? 8.875 7.047 -8.008 1 98.56 114 ALA B O 1
ATOM 2750 N N . VAL B 1 115 ? 9.578 7.066 -5.867 1 98.12 115 VAL B N 1
ATOM 2751 C CA . VAL B 1 115 ? 10.789 6.312 -6.191 1 98.12 115 VAL B CA 1
ATOM 2752 C C . VAL B 1 115 ? 10.484 4.816 -6.18 1 98.12 115 VAL B C 1
ATOM 2754 O O . VAL B 1 115 ? 11.094 4.043 -6.922 1 98.12 115 VAL B O 1
ATOM 2757 N N . TYR B 1 116 ? 9.5 4.449 -5.367 1 98.25 116 TYR B N 1
ATOM 2758 C CA . TYR B 1 116 ? 9.383 3.004 -5.215 1 98.25 116 TYR B CA 1
ATOM 2759 C C . TYR B 1 116 ? 7.949 2.549 -5.477 1 98.25 116 TYR B C 1
ATOM 2761 O O . TYR B 1 116 ? 7.707 1.699 -6.336 1 98.25 116 TYR B O 1
ATOM 2769 N N . LEU B 1 117 ? 6.961 3.105 -4.832 1 98.62 117 LEU B N 1
ATOM 2770 C CA . LEU B 1 117 ? 5.602 2.576 -4.863 1 98.62 117 LEU B CA 1
ATOM 2771 C C . LEU B 1 117 ? 5.047 2.592 -6.281 1 98.62 117 LEU B C 1
ATOM 2773 O O . LEU B 1 117 ? 4.531 1.58 -6.762 1 98.62 117 LEU B O 1
ATOM 2777 N N . VAL B 1 118 ? 5.141 3.723 -6.945 1 98.62 118 VAL B N 1
ATOM 2778 C CA . VAL B 1 118 ? 4.562 3.867 -8.273 1 98.62 118 VAL B CA 1
ATOM 2779 C C . VAL B 1 118 ? 5.297 2.957 -9.258 1 98.62 118 VAL B C 1
ATOM 2781 O O . VAL B 1 118 ? 4.668 2.184 -9.984 1 98.62 118 VAL B O 1
ATOM 2784 N N . PRO B 1 119 ? 6.613 2.939 -9.297 1 98.38 119 PRO B N 1
ATOM 2785 C CA . PRO B 1 119 ? 7.305 1.98 -10.156 1 98.38 119 PRO B CA 1
ATOM 2786 C C . PRO B 1 119 ? 7.004 0.529 -9.789 1 98.38 119 PRO B C 1
ATOM 2788 O O . PRO B 1 119 ? 6.934 -0.332 -10.672 1 98.38 119 PRO B O 1
ATOM 2791 N N . PHE B 1 120 ? 6.863 0.256 -8.539 1 97.88 120 PHE B N 1
ATOM 2792 C CA . PHE B 1 120 ? 6.539 -1.079 -8.047 1 97.88 120 PHE B CA 1
ATOM 2793 C C . PHE B 1 120 ? 5.219 -1.566 -8.633 1 97.88 120 PHE B C 1
ATOM 2795 O O . PHE B 1 120 ? 5.082 -2.746 -8.969 1 97.88 120 PHE B O 1
ATOM 2802 N N . VAL B 1 121 ? 4.25 -0.673 -8.719 1 97.94 121 VAL B N 1
ATOM 2803 C CA . VAL B 1 121 ? 2.932 -1.042 -9.219 1 97.94 121 VAL B CA 1
ATOM 2804 C C . VAL B 1 121 ? 3.045 -1.508 -10.672 1 97.94 121 VAL B C 1
ATOM 2806 O O . VAL B 1 121 ? 2.402 -2.482 -11.07 1 97.94 121 VAL B O 1
ATOM 2809 N N . LYS B 1 122 ? 3.824 -0.857 -11.438 1 97.19 122 LYS B N 1
ATOM 2810 C CA . LYS B 1 122 ? 3.979 -1.216 -12.852 1 97.19 122 LYS B CA 1
ATOM 2811 C C . LYS B 1 122 ? 4.934 -2.395 -13.016 1 97.19 122 LYS B C 1
ATOM 2813 O O . LYS B 1 122 ? 4.668 -3.311 -13.797 1 97.19 122 LYS B O 1
ATOM 2818 N N . TYR B 1 123 ? 6.066 -2.336 -12.312 1 96.94 123 TYR B N 1
ATOM 2819 C CA . TYR B 1 123 ? 7.113 -3.344 -12.438 1 96.94 123 TYR B CA 1
ATOM 2820 C C . TYR B 1 123 ? 7.504 -3.896 -11.07 1 96.94 123 TYR B C 1
ATOM 2822 O O . TYR B 1 123 ? 8.57 -3.566 -10.539 1 96.94 123 TYR B O 1
ATOM 2830 N N . PRO B 1 124 ? 6.66 -4.754 -10.516 1 96.38 124 PRO B N 1
ATOM 2831 C CA . PRO B 1 124 ? 7.023 -5.348 -9.227 1 96.38 124 PRO B CA 1
ATOM 2832 C C . PRO B 1 124 ? 8.242 -6.262 -9.32 1 96.38 124 PRO B C 1
ATOM 2834 O O . PRO B 1 124 ? 8.523 -6.809 -10.391 1 96.38 124 PRO B O 1
ATOM 2837 N N . PRO B 1 125 ? 8.961 -6.379 -8.219 1 94.56 125 PRO B N 1
ATOM 2838 C CA . PRO B 1 125 ? 10.133 -7.258 -8.234 1 94.56 125 PRO B CA 1
ATOM 2839 C C . PRO B 1 125 ? 9.766 -8.734 -8.359 1 94.56 125 PRO B C 1
ATOM 2841 O O . PRO B 1 125 ? 8.672 -9.141 -7.945 1 94.56 125 PRO B O 1
ATOM 2844 N N . ASN B 1 126 ? 10.68 -9.461 -8.898 1 94.75 126 ASN B N 1
ATOM 2845 C CA . ASN B 1 126 ? 10.516 -10.898 -9.086 1 94.75 126 ASN B CA 1
ATOM 2846 C C . ASN B 1 126 ? 11.43 -11.695 -8.156 1 94.75 126 ASN B C 1
ATOM 2848 O O . ASN B 1 126 ? 12.586 -11.328 -7.953 1 94.75 126 ASN B O 1
ATOM 2852 N N . PRO B 1 127 ? 10.852 -12.688 -7.547 1 94 127 PRO B N 1
ATOM 2853 C CA . PRO B 1 127 ? 11.719 -13.602 -6.816 1 94 127 PRO B CA 1
ATOM 2854 C C . PRO B 1 127 ? 12.648 -14.398 -7.734 1 94 127 PRO B C 1
ATOM 2856 O O . PRO B 1 127 ? 12.5 -14.344 -8.961 1 94 127 PRO B O 1
ATOM 2859 N N . PRO B 1 128 ? 13.555 -15.031 -7.012 1 88.62 128 PRO B N 1
ATOM 2860 C CA . PRO B 1 128 ? 14.336 -15.961 -7.832 1 88.62 128 PRO B CA 1
ATOM 2861 C C . PRO B 1 128 ? 13.461 -16.938 -8.609 1 88.62 128 PRO B C 1
ATOM 2863 O O . PRO B 1 128 ? 12.359 -17.266 -8.172 1 88.62 128 PRO B O 1
ATOM 2866 N N . ALA B 1 129 ? 13.906 -17.391 -9.758 1 87.88 129 ALA B N 1
ATOM 2867 C CA . ALA B 1 129 ? 13.227 -18.344 -10.633 1 87.88 129 ALA B CA 1
ATOM 2868 C C . ALA B 1 129 ? 12.281 -17.641 -11.594 1 87.88 129 ALA B C 1
ATOM 2870 O O . ALA B 1 129 ? 11.797 -18.234 -12.555 1 87.88 129 ALA B O 1
ATOM 2871 N N . VAL B 1 130 ? 11.945 -16.391 -11.203 1 88.06 130 VAL B N 1
ATOM 2872 C CA . VAL B 1 130 ? 11.062 -15.625 -12.086 1 88.06 130 VAL B CA 1
ATOM 2873 C C . VAL B 1 130 ? 11.875 -14.602 -12.867 1 88.06 130 VAL B C 1
ATOM 2875 O O . VAL B 1 130 ? 12.562 -13.766 -12.281 1 88.06 130 VAL B O 1
ATOM 2878 N N . GLY B 1 131 ? 11.734 -14.648 -14.18 1 82.88 131 GLY B N 1
ATOM 2879 C CA . GLY B 1 131 ? 12.492 -13.766 -15.055 1 82.88 131 GLY B CA 1
ATOM 2880 C C . GLY B 1 131 ? 13.516 -14.492 -15.898 1 82.88 131 GLY B C 1
ATOM 2881 O O . GLY B 1 131 ? 14 -15.562 -15.516 1 82.88 131 GLY B O 1
ATOM 2882 N N . GLN B 1 132 ? 13.781 -13.875 -17.047 1 81.88 132 GLN B N 1
ATOM 2883 C CA . GLN B 1 132 ? 14.75 -14.43 -17.984 1 81.88 132 GLN B CA 1
ATOM 2884 C C . GLN B 1 132 ? 16.031 -13.602 -18.016 1 81.88 132 GLN B C 1
ATOM 2886 O O . GLN B 1 132 ? 15.977 -12.367 -17.938 1 81.88 132 GLN B O 1
ATOM 2891 N N . SER B 1 133 ? 17.062 -14.258 -18.062 1 80.44 133 SER B N 1
ATOM 2892 C CA . SER B 1 133 ? 18.359 -13.594 -18.062 1 80.44 133 SER B CA 1
ATOM 2893 C C . SER B 1 133 ? 18.531 -12.719 -19.312 1 80.44 133 SER B C 1
ATOM 2895 O O . SER B 1 133 ? 19.156 -11.656 -19.25 1 80.44 133 SER B O 1
ATOM 2897 N N . ASP B 1 134 ? 17.953 -13.086 -20.312 1 82.06 134 ASP B N 1
ATOM 2898 C CA . ASP B 1 134 ? 18.125 -12.391 -21.594 1 82.06 134 ASP B CA 1
ATOM 2899 C C . ASP B 1 134 ? 17.391 -11.055 -21.594 1 82.06 134 ASP B C 1
ATOM 2901 O O . ASP B 1 134 ? 17.703 -10.172 -22.391 1 82.06 134 ASP B O 1
ATOM 2905 N N . THR B 1 135 ? 16.438 -10.938 -20.688 1 84.94 135 THR B N 1
ATOM 2906 C CA . THR B 1 135 ? 15.617 -9.734 -20.719 1 84.94 135 THR B CA 1
ATOM 2907 C C . THR B 1 135 ? 15.945 -8.828 -19.531 1 84.94 135 THR B C 1
ATOM 2909 O O . THR B 1 135 ? 15.305 -7.789 -19.344 1 84.94 135 THR B O 1
ATOM 2912 N N . ILE B 1 136 ? 16.891 -9.18 -18.828 1 83.88 136 ILE B N 1
ATOM 2913 C CA . ILE B 1 136 ? 17.172 -8.484 -17.578 1 83.88 136 ILE B CA 1
ATOM 2914 C C . ILE B 1 136 ? 17.531 -7.027 -17.859 1 83.88 136 ILE B C 1
ATOM 2916 O O . ILE B 1 136 ? 17.078 -6.121 -17.156 1 83.88 136 ILE B O 1
ATOM 2920 N N . ALA B 1 137 ? 18.328 -6.789 -18.844 1 86.62 137 ALA B N 1
ATOM 2921 C CA . ALA B 1 137 ? 18.75 -5.43 -19.172 1 86.62 137 ALA B CA 1
ATOM 2922 C C . ALA B 1 137 ? 17.562 -4.57 -19.578 1 86.62 137 ALA B C 1
ATOM 2924 O O . ALA B 1 137 ? 17.438 -3.426 -19.141 1 86.62 137 ALA B O 1
ATOM 2925 N N . GLU B 1 138 ? 16.797 -5.129 -20.406 1 89.94 138 GLU B N 1
ATOM 2926 C CA . GLU B 1 138 ? 15.617 -4.41 -20.891 1 89.94 138 GLU B CA 1
ATOM 2927 C C . GLU B 1 138 ? 14.648 -4.125 -19.75 1 89.94 138 GLU B C 1
ATOM 2929 O O . GLU B 1 138 ? 14.125 -3.012 -19.625 1 89.94 138 GLU B O 1
ATOM 2934 N N . ARG B 1 139 ? 14.406 -5.082 -18.906 1 91.38 139 ARG B N 1
ATOM 2935 C CA . ARG B 1 139 ? 13.5 -4.902 -17.781 1 91.38 139 ARG B CA 1
ATOM 2936 C C . ARG B 1 139 ? 14.031 -3.846 -16.812 1 91.38 139 ARG B C 1
ATOM 2938 O O . ARG B 1 139 ? 13.266 -3.004 -16.328 1 91.38 139 ARG B O 1
ATOM 2945 N N . THR B 1 140 ? 15.273 -3.906 -16.531 1 92.31 140 THR B N 1
ATOM 2946 C CA . THR B 1 140 ? 15.898 -2.92 -15.656 1 92.31 140 THR B CA 1
ATOM 2947 C C . THR B 1 140 ? 15.805 -1.523 -16.266 1 92.31 140 THR B C 1
ATOM 2949 O O . THR B 1 140 ? 15.57 -0.544 -15.555 1 92.31 140 THR B O 1
ATOM 2952 N N . GLY B 1 141 ? 16.031 -1.462 -17.562 1 94.56 141 GLY B N 1
ATOM 2953 C CA . GLY B 1 141 ? 15.906 -0.19 -18.25 1 94.56 141 GLY B CA 1
ATOM 2954 C C . GLY B 1 141 ? 14.523 0.418 -18.125 1 94.56 141 GLY B C 1
ATOM 2955 O O . GLY B 1 141 ? 14.383 1.597 -17.781 1 94.56 141 GLY B O 1
ATOM 2956 N N . TRP B 1 142 ? 13.539 -0.363 -18.375 1 95.31 142 TRP B N 1
ATOM 2957 C CA . TRP B 1 142 ? 12.172 0.126 -18.266 1 95.31 142 TRP B CA 1
ATOM 2958 C C . TRP B 1 142 ? 11.836 0.525 -16.844 1 95.31 142 TRP B C 1
ATOM 2960 O O . TRP B 1 142 ? 11.109 1.497 -16.609 1 95.31 142 TRP B O 1
ATOM 2970 N N . TYR B 1 143 ? 12.352 -0.248 -15.914 1 96.62 143 TYR B N 1
ATOM 2971 C CA . TYR B 1 143 ? 12.156 0.107 -14.516 1 96.62 143 TYR B CA 1
ATOM 2972 C C . TYR B 1 143 ? 12.75 1.475 -14.211 1 96.62 143 TYR B C 1
ATOM 2974 O O . TYR B 1 143 ? 12.117 2.309 -13.562 1 96.62 143 TYR B O 1
ATOM 2982 N N . LEU B 1 144 ? 13.938 1.686 -14.656 1 97.19 144 LEU B N 1
ATOM 2983 C CA . LEU B 1 144 ? 14.602 2.961 -14.422 1 97.19 144 LEU B CA 1
ATOM 2984 C C . LEU B 1 144 ? 13.859 4.098 -15.109 1 97.19 144 LEU B C 1
ATOM 2986 O O . LEU B 1 144 ? 13.789 5.211 -14.578 1 97.19 144 LEU B O 1
ATOM 2990 N N . VAL B 1 145 ? 13.367 3.803 -16.25 1 97.88 145 VAL B N 1
ATOM 2991 C CA . VAL B 1 145 ? 12.547 4.797 -16.953 1 97.88 145 VAL B CA 1
ATOM 2992 C C . VAL B 1 145 ? 11.336 5.152 -16.094 1 97.88 145 VAL B C 1
ATOM 2994 O O . VAL B 1 145 ? 11.023 6.332 -15.914 1 97.88 145 VAL B O 1
ATOM 2997 N N . MET B 1 146 ? 10.68 4.137 -15.578 1 98.12 146 MET B N 1
ATOM 2998 C CA . MET B 1 146 ? 9.5 4.367 -14.758 1 98.12 146 MET B CA 1
ATOM 2999 C C . MET B 1 146 ? 9.844 5.184 -13.516 1 98.12 146 MET B C 1
ATOM 3001 O O . MET B 1 146 ? 9.109 6.098 -13.141 1 98.12 146 MET B O 1
ATOM 3005 N N . VAL B 1 147 ? 10.953 4.895 -12.891 1 97.94 147 VAL B N 1
ATOM 3006 C CA . VAL B 1 147 ? 11.398 5.637 -11.711 1 97.94 147 VAL B CA 1
ATOM 3007 C C . VAL B 1 147 ? 11.672 7.09 -12.094 1 97.94 147 VAL B C 1
ATOM 3009 O O . VAL B 1 147 ? 11.188 8.008 -11.43 1 97.94 147 VAL B O 1
ATOM 3012 N N . GLY B 1 148 ? 12.477 7.242 -13.195 1 98.44 148 GLY B N 1
ATOM 3013 C CA . GLY B 1 148 ? 12.812 8.586 -13.641 1 98.44 148 GLY B CA 1
ATOM 3014 C C . GLY B 1 148 ? 11.602 9.43 -13.961 1 98.44 148 GLY B C 1
ATOM 3015 O O . GLY B 1 148 ? 11.492 10.57 -13.516 1 98.44 148 GLY B O 1
ATOM 3016 N N . VAL B 1 149 ? 10.711 8.867 -14.688 1 98.69 149 VAL B N 1
ATOM 3017 C CA . VAL B 1 149 ? 9.516 9.594 -15.086 1 98.69 149 VAL B CA 1
ATOM 3018 C C . VAL B 1 149 ? 8.664 9.898 -13.852 1 98.69 149 VAL B C 1
ATOM 3020 O O . VAL B 1 149 ? 8.133 11.008 -13.719 1 98.69 149 VAL B O 1
ATOM 3023 N N . SER B 1 150 ? 8.531 8.93 -12.969 1 98.75 150 SER B N 1
ATOM 3024 C CA . SER B 1 150 ? 7.746 9.133 -11.758 1 98.75 150 SER B CA 1
ATOM 3025 C C . SER B 1 150 ? 8.32 10.258 -10.906 1 98.75 150 SER B C 1
ATOM 3027 O O . SER B 1 150 ? 7.574 11.109 -10.414 1 98.75 150 SER B O 1
ATOM 3029 N N . VAL B 1 151 ? 9.562 10.289 -10.727 1 98.38 151 VAL B N 1
ATOM 3030 C CA . VAL B 1 151 ? 10.219 11.328 -9.938 1 98.38 151 VAL B CA 1
ATOM 3031 C C . VAL B 1 151 ? 10.023 12.688 -10.609 1 98.38 151 VAL B C 1
ATOM 3033 O O . VAL B 1 151 ? 9.703 13.68 -9.945 1 98.38 151 VAL B O 1
ATOM 3036 N N . LEU B 1 152 ? 10.211 12.734 -11.93 1 98.56 152 LEU B N 1
ATOM 3037 C CA . LEU B 1 152 ? 10.008 13.984 -12.664 1 98.56 152 LEU B CA 1
ATOM 3038 C C . LEU B 1 152 ? 8.578 14.477 -12.516 1 98.56 152 LEU B C 1
ATOM 3040 O O . LEU B 1 152 ? 8.352 15.672 -12.305 1 98.56 152 LEU B O 1
ATOM 3044 N N . LEU B 1 153 ? 7.656 13.586 -12.617 1 98.81 153 LEU B N 1
ATOM 3045 C CA . LEU B 1 153 ? 6.25 13.938 -12.445 1 98.81 153 LEU B CA 1
ATOM 3046 C C . LEU B 1 153 ? 5.988 14.438 -11.031 1 98.81 153 LEU B C 1
ATOM 3048 O O . LEU B 1 153 ? 5.184 15.352 -10.828 1 98.81 153 LEU B O 1
ATOM 3052 N N . ALA B 1 154 ? 6.641 13.828 -10.062 1 98.44 154 ALA B N 1
ATOM 3053 C CA . ALA B 1 154 ? 6.465 14.266 -8.68 1 98.44 154 ALA B CA 1
ATOM 3054 C C . ALA B 1 154 ? 6.992 15.68 -8.477 1 98.44 154 ALA B C 1
ATOM 3056 O O . ALA B 1 154 ? 6.34 16.5 -7.828 1 98.44 154 ALA B O 1
ATOM 3057 N N . VAL B 1 155 ? 8.125 15.953 -8.992 1 97.06 155 VAL B N 1
ATOM 3058 C CA . VAL B 1 155 ? 8.703 17.297 -8.906 1 97.06 155 VAL B CA 1
ATOM 3059 C C . VAL B 1 155 ? 7.781 18.297 -9.602 1 97.06 155 VAL B C 1
ATOM 3061 O O . VAL B 1 155 ? 7.504 19.375 -9.055 1 97.06 155 VAL B O 1
ATOM 3064 N N . ALA B 1 156 ? 7.293 17.953 -10.766 1 98.06 156 ALA B N 1
ATOM 3065 C CA . ALA B 1 156 ? 6.363 18.812 -11.5 1 98.06 156 ALA B CA 1
ATOM 3066 C C . ALA B 1 156 ? 5.09 19.047 -10.695 1 98.06 156 ALA B C 1
ATOM 3068 O O . ALA B 1 156 ? 4.551 20.156 -10.688 1 98.06 156 ALA B O 1
ATOM 3069 N N . ALA B 1 157 ? 4.648 18.016 -10.07 1 98 157 ALA B N 1
ATOM 3070 C CA . ALA B 1 157 ? 3.43 18.125 -9.273 1 98 157 ALA B CA 1
ATOM 3071 C C . ALA B 1 157 ? 3.625 19.078 -8.102 1 98 157 ALA B C 1
ATOM 3073 O O . ALA B 1 157 ? 2.729 19.859 -7.77 1 98 157 ALA B O 1
ATOM 3074 N N . VAL B 1 158 ? 4.73 19.016 -7.469 1 94.94 158 VAL B N 1
ATOM 3075 C CA . VAL B 1 158 ? 5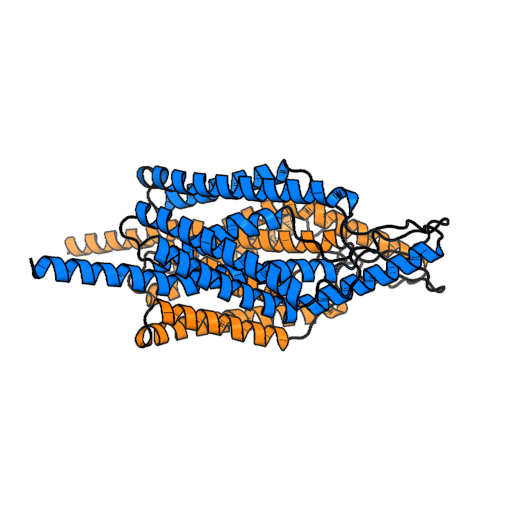.02 19.906 -6.352 1 94.94 158 VAL B CA 1
ATOM 3076 C C . VAL B 1 158 ? 5.062 21.359 -6.844 1 94.94 158 VAL B C 1
ATOM 3078 O O . VAL B 1 158 ? 4.516 22.25 -6.203 1 94.94 158 VAL B O 1
ATOM 3081 N N . SER B 1 159 ? 5.734 21.562 -7.953 1 94.5 159 SER B N 1
ATOM 3082 C CA . SER B 1 159 ? 5.789 22.891 -8.547 1 94.5 159 SER B CA 1
ATOM 3083 C C . SER B 1 159 ? 4.395 23.391 -8.922 1 94.5 159 SER B C 1
ATOM 3085 O O . SER B 1 159 ? 4.059 24.547 -8.68 1 94.5 159 SER B O 1
ATOM 3087 N N . LEU B 1 160 ? 3.629 22.5 -9.477 1 96.12 160 LEU B N 1
ATOM 3088 C CA . LEU B 1 160 ? 2.264 22.828 -9.867 1 96.12 160 LEU B CA 1
ATOM 3089 C C . LEU B 1 160 ? 1.411 23.141 -8.641 1 96.12 160 LEU B C 1
ATOM 3091 O O . LEU B 1 160 ? 0.553 24.031 -8.688 1 96.12 160 LEU B O 1
ATOM 3095 N N . ALA B 1 161 ? 1.624 22.391 -7.613 1 95.81 161 ALA B N 1
ATOM 3096 C CA . ALA B 1 161 ? 0.875 22.625 -6.379 1 95.81 161 ALA B CA 1
ATOM 3097 C C . ALA B 1 161 ? 1.092 24.031 -5.852 1 95.81 161 ALA B C 1
ATOM 3099 O O . ALA B 1 161 ? 0.153 24.672 -5.375 1 95.81 161 ALA B O 1
ATOM 3100 N N . ARG B 1 162 ? 2.262 24.516 -5.902 1 91.88 162 ARG B N 1
ATOM 3101 C CA . ARG B 1 162 ? 2.564 25.875 -5.449 1 91.88 162 ARG B CA 1
ATOM 3102 C C . ARG B 1 162 ? 1.792 26.906 -6.258 1 91.88 162 ARG B C 1
ATOM 3104 O O . ARG B 1 162 ? 1.212 27.844 -5.695 1 91.88 162 ARG B O 1
ATOM 3111 N N . ARG B 1 163 ? 1.764 26.688 -7.547 1 94.38 163 ARG B N 1
ATOM 3112 C CA . ARG B 1 163 ? 1.057 27.609 -8.422 1 94.38 163 ARG B CA 1
ATOM 3113 C C . ARG B 1 163 ? -0.451 27.531 -8.203 1 94.38 163 ARG B C 1
ATOM 3115 O O . ARG B 1 163 ? -1.131 28.562 -8.156 1 94.38 163 ARG B O 1
ATOM 3122 N N . LEU B 1 164 ? -0.912 26.328 -8.031 1 96.12 164 LEU B N 1
ATOM 3123 C CA . LEU B 1 164 ? -2.35 26.109 -7.91 1 96.12 164 LEU B CA 1
ATOM 3124 C C . LEU B 1 164 ? -2.854 26.547 -6.535 1 96.12 164 LEU B C 1
ATOM 3126 O O . LEU B 1 164 ? -4.031 26.875 -6.375 1 96.12 164 LEU B O 1
ATOM 3130 N N . THR B 1 165 ? -1.981 26.438 -5.609 1 93.69 165 THR B N 1
ATOM 3131 C CA . THR B 1 165 ? -2.344 26.875 -4.27 1 93.69 165 THR B CA 1
ATOM 3132 C C . THR B 1 165 ? -2.684 28.359 -4.258 1 93.69 165 THR B C 1
ATOM 3134 O O . THR B 1 165 ? -3.594 28.781 -3.549 1 93.69 165 THR B O 1
ATOM 3137 N N . ASN B 1 166 ? -1.987 29.156 -5.031 1 92.5 166 ASN B N 1
ATOM 3138 C CA . ASN B 1 166 ? -2.236 30.594 -5.145 1 92.5 166 ASN B CA 1
ATOM 3139 C C . ASN B 1 166 ? -3.586 30.875 -5.797 1 92.5 166 ASN B C 1
ATOM 3141 O O . ASN B 1 166 ? -4.258 31.844 -5.441 1 92.5 166 ASN B O 1
ATOM 3145 N N . ARG B 1 167 ? -3.924 30 -6.633 1 92.69 167 ARG B N 1
ATOM 3146 C CA . ARG B 1 167 ? -5.137 30.234 -7.406 1 92.69 167 ARG B CA 1
ATOM 3147 C C . ARG B 1 167 ? -6.352 29.625 -6.727 1 92.69 167 ARG B C 1
ATOM 3149 O O . ARG B 1 167 ? -7.43 30.219 -6.711 1 92.69 167 ARG B O 1
ATOM 3156 N N . PHE B 1 168 ? -6.211 28.375 -6.172 1 94.44 168 PHE B N 1
ATOM 3157 C CA . PHE B 1 168 ? -7.371 27.625 -5.73 1 94.44 168 PHE B CA 1
ATOM 3158 C C . PHE B 1 168 ? -7.312 27.359 -4.227 1 94.44 168 PHE B C 1
ATOM 3160 O O . PHE B 1 168 ? -8.203 26.734 -3.666 1 94.44 168 PHE B O 1
ATOM 3167 N N . GLY B 1 169 ? -6.301 27.891 -3.535 1 92.62 169 GLY B N 1
ATOM 3168 C CA . GLY B 1 169 ? -6.113 27.578 -2.125 1 92.62 169 GLY B CA 1
ATOM 3169 C C . GLY B 1 169 ? -5.27 26.344 -1.889 1 92.62 169 GLY B C 1
ATOM 3170 O O . GLY B 1 169 ? -5.129 25.5 -2.779 1 92.62 169 GLY B O 1
ATOM 3171 N N . ALA B 1 170 ? -4.77 26.172 -0.744 1 90.94 170 ALA B N 1
ATOM 3172 C CA . ALA B 1 170 ? -3.797 25.141 -0.418 1 90.94 170 ALA B CA 1
ATOM 3173 C C . ALA B 1 170 ? -4.41 23.75 -0.562 1 90.94 170 ALA B C 1
ATOM 3175 O O . ALA B 1 170 ? -3.82 22.859 -1.185 1 90.94 170 ALA B O 1
ATOM 3176 N N . TRP B 1 171 ? -5.59 23.609 -0.043 1 91.44 171 TRP B N 1
ATOM 3177 C CA . TRP B 1 171 ? -6.246 22.297 -0.048 1 91.44 171 TRP B CA 1
ATOM 3178 C C . TRP B 1 171 ? -6.531 21.844 -1.474 1 91.44 171 TRP B C 1
ATOM 3180 O O . TRP B 1 171 ? -6.078 20.766 -1.891 1 91.44 171 TRP B O 1
ATOM 3190 N N . ASN B 1 172 ? -7.203 22.672 -2.24 1 94.38 172 ASN B N 1
ATOM 3191 C CA . ASN B 1 172 ? -7.59 22.328 -3.604 1 94.38 172 ASN B CA 1
ATOM 3192 C C . ASN B 1 172 ? -6.379 22.266 -4.531 1 94.38 172 ASN B C 1
ATOM 3194 O O . ASN B 1 172 ? -6.312 21.391 -5.41 1 94.38 172 ASN B O 1
ATOM 3198 N N . GLY B 1 173 ? -5.508 23.203 -4.297 1 96.06 173 GLY B N 1
ATOM 3199 C CA . GLY B 1 173 ? -4.309 23.203 -5.121 1 96.06 173 GLY B CA 1
ATOM 3200 C C . GLY B 1 173 ? -3.475 21.953 -4.965 1 96.06 173 GLY B C 1
ATOM 3201 O O . GLY B 1 173 ? -3.055 21.344 -5.957 1 96.06 173 GLY B O 1
ATOM 3202 N N . ARG B 1 174 ? -3.248 21.562 -3.764 1 94.88 174 ARG B N 1
ATOM 3203 C CA . ARG B 1 174 ? -2.455 20.359 -3.496 1 94.88 174 ARG B CA 1
ATOM 3204 C C . ARG B 1 174 ? -3.162 19.109 -4.004 1 94.88 174 ARG B C 1
ATOM 3206 O O . ARG B 1 174 ? -2.52 18.203 -4.539 1 94.88 174 ARG B O 1
ATOM 3213 N N . LEU B 1 175 ? -4.445 19.062 -3.881 1 96.25 175 LEU B N 1
ATOM 3214 C CA . LEU B 1 175 ? -5.211 17.906 -4.34 1 96.25 175 LEU B CA 1
ATOM 3215 C C . LEU B 1 175 ? -5.18 17.812 -5.863 1 96.25 175 LEU B C 1
ATOM 3217 O O . LEU B 1 175 ? -5.062 16.719 -6.41 1 96.25 175 LEU B O 1
ATOM 3221 N N . LEU B 1 176 ? -5.328 18.938 -6.488 1 96.94 176 LEU B N 1
ATOM 3222 C CA . LEU B 1 176 ? -5.285 18.953 -7.949 1 96.94 176 LEU B CA 1
ATOM 3223 C C . LEU B 1 176 ? -3.924 18.5 -8.461 1 96.94 176 LEU B C 1
ATOM 3225 O O . LEU B 1 176 ? -3.84 17.734 -9.422 1 96.94 176 LEU B O 1
ATOM 3229 N N . ALA B 1 177 ? -2.906 18.969 -7.789 1 97.94 177 ALA B N 1
ATOM 3230 C CA . ALA B 1 177 ? -1.556 18.578 -8.18 1 97.94 177 ALA B CA 1
ATOM 3231 C C . ALA B 1 177 ? -1.338 17.078 -7.953 1 97.94 177 ALA B C 1
ATOM 3233 O O . ALA B 1 177 ? -0.788 16.391 -8.812 1 97.94 177 ALA B O 1
ATOM 3234 N N . ALA B 1 178 ? -1.727 16.609 -6.824 1 97.5 178 ALA B N 1
ATOM 3235 C CA . ALA B 1 178 ? -1.618 15.18 -6.523 1 97.5 178 ALA B CA 1
ATOM 3236 C C . ALA B 1 178 ? -2.42 14.344 -7.516 1 97.5 178 ALA B C 1
ATOM 3238 O O . ALA B 1 178 ? -1.955 13.297 -7.977 1 97.5 178 ALA B O 1
ATOM 3239 N N . GLY B 1 179 ? -3.625 14.789 -7.816 1 97.75 179 GLY B N 1
ATOM 3240 C CA . GLY B 1 179 ? -4.434 14.133 -8.828 1 97.75 179 GLY B CA 1
ATOM 3241 C C . GLY B 1 179 ? -3.771 14.102 -10.195 1 97.75 179 GLY B C 1
ATOM 3242 O O . GLY B 1 179 ? -3.828 13.086 -10.898 1 97.75 179 GLY B O 1
ATOM 3243 N N . GLY B 1 180 ? -3.225 15.242 -10.547 1 98.31 180 GLY B N 1
ATOM 3244 C CA . GLY B 1 180 ? -2.48 15.281 -11.797 1 98.31 180 GLY B CA 1
ATOM 3245 C C . GLY B 1 180 ? -1.345 14.273 -11.844 1 98.31 180 GLY B C 1
ATOM 3246 O O . GLY B 1 180 ? -1.139 13.617 -12.867 1 98.31 180 GLY B O 1
ATOM 3247 N N . TYR B 1 181 ? -0.59 14.141 -10.781 1 98.69 181 TYR B N 1
ATOM 3248 C CA . TYR B 1 181 ? 0.486 13.156 -10.688 1 98.69 181 TYR B CA 1
ATOM 3249 C C . TYR B 1 181 ? -0.046 11.742 -10.898 1 98.69 181 TYR B C 1
ATOM 3251 O O . TYR B 1 181 ? 0.522 10.969 -11.672 1 98.69 181 TYR B O 1
ATOM 3259 N N . VAL B 1 182 ? -1.13 11.43 -10.234 1 98.25 182 VAL B N 1
ATOM 3260 C CA . VAL B 1 182 ? -1.699 10.086 -10.297 1 98.25 182 VAL B CA 1
ATOM 3261 C C . VAL B 1 182 ? -2.16 9.789 -11.719 1 98.25 182 VAL B C 1
ATOM 3263 O O . VAL B 1 182 ? -1.873 8.719 -12.258 1 98.25 182 VAL B O 1
ATOM 3266 N N . VAL B 1 183 ? -2.846 10.719 -12.344 1 98.12 183 VAL B N 1
ATOM 3267 C CA . VAL B 1 183 ? -3.375 10.531 -13.688 1 98.12 183 VAL B CA 1
ATOM 3268 C C . VAL B 1 183 ? -2.225 10.352 -14.68 1 98.12 183 VAL B C 1
ATOM 3270 O O . VAL B 1 183 ? -2.244 9.438 -15.5 1 98.12 183 VAL B O 1
ATOM 3273 N N . MET B 1 184 ? -1.238 11.156 -14.523 1 98.75 184 MET B N 1
ATOM 3274 C CA . MET B 1 184 ? -0.112 11.078 -15.453 1 98.75 184 MET B CA 1
ATOM 3275 C C . MET B 1 184 ? 0.692 9.805 -15.219 1 98.75 184 MET B C 1
ATOM 3277 O O . MET B 1 184 ? 1.167 9.188 -16.172 1 98.75 184 MET B O 1
ATOM 3281 N N . ALA B 1 185 ? 0.895 9.461 -13.953 1 98.5 185 ALA B N 1
ATOM 3282 C CA . ALA B 1 185 ? 1.582 8.211 -13.656 1 98.5 185 ALA B CA 1
ATOM 3283 C C . ALA B 1 185 ? 0.835 7.02 -14.25 1 98.5 185 ALA B C 1
ATOM 3285 O O . ALA B 1 185 ? 1.451 6.109 -14.812 1 98.5 185 ALA B O 1
ATOM 3286 N N . ALA B 1 186 ? -0.474 7.031 -14.156 1 97.56 186 ALA B N 1
ATOM 3287 C CA . ALA B 1 186 ? -1.29 5.961 -14.734 1 97.56 186 ALA B CA 1
ATOM 3288 C C . ALA B 1 186 ? -1.14 5.91 -16.25 1 97.56 186 ALA B C 1
ATOM 3290 O O . ALA B 1 186 ? -1.038 4.828 -16.828 1 97.56 186 ALA B O 1
ATOM 3291 N N . LEU B 1 187 ? -1.164 7.062 -16.844 1 98.06 187 LEU B N 1
ATOM 3292 C CA . LEU B 1 187 ? -0.994 7.137 -18.281 1 98.06 187 LEU B CA 1
ATOM 3293 C C . LEU B 1 187 ? 0.354 6.559 -18.703 1 98.06 187 LEU B C 1
ATOM 3295 O O . LEU B 1 187 ? 0.436 5.805 -19.672 1 98.06 187 LEU B O 1
ATOM 3299 N N . VAL B 1 188 ? 1.393 6.844 -17.953 1 98.31 188 VAL B N 1
ATOM 3300 C CA . VAL B 1 188 ? 2.729 6.336 -18.234 1 98.31 188 VAL B CA 1
ATOM 3301 C C . VAL B 1 188 ? 2.748 4.816 -18.078 1 98.31 188 VAL B C 1
ATOM 3303 O O . VAL B 1 188 ? 3.35 4.109 -18.891 1 98.31 188 VAL B O 1
ATOM 3306 N N . MET B 1 189 ? 2.115 4.305 -17.109 1 97.31 189 MET B N 1
ATOM 3307 C CA . MET B 1 189 ? 2.068 2.867 -16.859 1 97.31 189 MET B CA 1
ATOM 3308 C C . MET B 1 189 ? 1.404 2.137 -18.031 1 97.31 189 MET B C 1
ATOM 3310 O O . MET B 1 189 ? 1.822 1.037 -18.391 1 97.31 189 MET B O 1
ATOM 3314 N N . VAL B 1 190 ? 0.365 2.785 -18.594 1 95.31 190 VAL B N 1
ATOM 3315 C CA . VAL B 1 190 ? -0.358 2.172 -19.703 1 95.31 190 VAL B CA 1
ATOM 3316 C C . VAL B 1 190 ? 0.51 2.191 -20.953 1 95.31 190 VAL B C 1
ATOM 3318 O O . VAL B 1 190 ? 0.457 1.265 -21.766 1 95.31 190 VAL B O 1
ATOM 3321 N N . LEU B 1 191 ? 1.334 3.145 -21.094 1 96.81 191 LEU B N 1
ATOM 3322 C CA . LEU B 1 191 ? 2.139 3.326 -22.297 1 96.81 191 LEU B CA 1
ATOM 3323 C C . LEU B 1 191 ? 3.375 2.436 -22.266 1 96.81 191 LEU B C 1
ATOM 3325 O O . LEU B 1 191 ? 3.879 2.023 -23.312 1 96.81 191 LEU B O 1
ATOM 3329 N N . LEU B 1 192 ? 3.891 2.113 -21.078 1 96.94 192 LEU B N 1
ATOM 3330 C CA . LEU B 1 192 ? 5.09 1.292 -20.953 1 96.94 192 LEU B CA 1
ATOM 3331 C C . LEU B 1 192 ? 4.773 -0.175 -21.234 1 96.94 192 LEU B C 1
ATOM 3333 O O . LEU B 1 192 ? 3.666 -0.638 -20.953 1 96.94 192 LEU B O 1
ATOM 3337 N N . PRO B 1 193 ? 5.719 -0.899 -21.734 1 94.75 193 PRO B N 1
ATOM 3338 C CA . PRO B 1 193 ? 5.461 -2.301 -22.078 1 94.75 193 PRO B CA 1
ATOM 3339 C C . PRO B 1 193 ? 5.238 -3.178 -20.844 1 94.75 193 PRO B C 1
ATOM 3341 O O . PRO B 1 193 ? 5.777 -2.893 -19.766 1 94.75 193 PRO B O 1
ATOM 3344 N N . THR B 1 194 ? 4.457 -4.16 -21.031 1 91.12 194 THR B N 1
ATOM 3345 C CA . THR B 1 194 ? 4.223 -5.145 -19.984 1 91.12 194 THR B CA 1
ATOM 3346 C C . THR B 1 194 ? 5.254 -6.266 -20.062 1 91.12 194 THR B C 1
ATOM 3348 O O . THR B 1 194 ? 5.676 -6.66 -21.141 1 91.12 194 THR B O 1
ATOM 3351 N N . VAL B 1 195 ? 5.648 -6.715 -18.891 1 86.44 195 VAL B N 1
ATOM 3352 C CA . VAL B 1 195 ? 6.602 -7.812 -18.781 1 86.44 195 VAL B CA 1
ATOM 3353 C C . VAL B 1 195 ? 5.949 -8.992 -18.062 1 86.44 195 VAL B C 1
ATOM 3355 O O . VAL B 1 195 ? 5.453 -8.852 -16.953 1 86.44 195 VAL B O 1
ATOM 3358 N N . ASP B 1 196 ? 5.812 -10.07 -18.75 1 86.81 196 ASP B N 1
ATOM 3359 C CA . ASP B 1 196 ? 5.27 -11.289 -18.172 1 86.81 196 ASP B CA 1
ATOM 3360 C C . ASP B 1 196 ? 6.258 -12.445 -18.297 1 86.81 196 ASP B C 1
ATOM 3362 O O . ASP B 1 196 ? 6.395 -13.039 -19.375 1 86.81 196 ASP B O 1
ATOM 3366 N N . GLU B 1 197 ? 6.879 -12.734 -17.203 1 90.12 197 GLU B N 1
ATOM 3367 C CA . GLU B 1 197 ? 7.91 -13.758 -17.281 1 90.12 197 GLU B CA 1
ATOM 3368 C C . GLU B 1 197 ? 7.73 -14.812 -16.188 1 90.12 197 GLU B C 1
ATOM 3370 O O . GLU B 1 197 ? 8.695 -15.477 -15.797 1 90.12 197 GLU B O 1
ATOM 3375 N N . THR B 1 198 ? 6.57 -14.852 -15.617 1 94.31 198 THR B N 1
ATOM 3376 C CA . THR B 1 198 ? 6.285 -15.891 -14.633 1 94.31 198 THR B CA 1
ATOM 3377 C C . THR B 1 198 ? 6.305 -17.266 -15.273 1 94.31 198 THR B C 1
ATOM 3379 O O . THR B 1 198 ? 5.633 -17.5 -16.281 1 94.31 198 THR B O 1
ATOM 3382 N N . PRO B 1 199 ? 7.051 -18.141 -14.742 1 93.94 199 PRO B N 1
ATOM 3383 C CA . PRO B 1 199 ? 7.164 -19.469 -15.359 1 93.94 199 PRO B CA 1
ATOM 3384 C C . PRO B 1 199 ? 5.816 -20.188 -15.461 1 93.94 199 PRO B C 1
ATOM 3386 O O . PRO B 1 199 ? 5.086 -20.281 -14.477 1 93.94 199 PRO B O 1
ATOM 3389 N N . GLN B 1 200 ? 5.543 -20.641 -16.594 1 92.81 200 GLN B N 1
ATOM 3390 C CA . GLN B 1 200 ? 4.359 -21.438 -16.875 1 92.81 200 GLN B CA 1
ATOM 3391 C C . GLN B 1 200 ? 4.648 -22.922 -16.672 1 92.81 200 GLN B C 1
ATOM 3393 O O . GLN B 1 200 ? 5.809 -23.328 -16.547 1 92.81 200 GLN B O 1
ATOM 3398 N N . PRO B 1 201 ? 3.625 -23.703 -16.562 1 93.62 201 PRO B N 1
ATOM 3399 C CA . PRO B 1 201 ? 3.877 -25.141 -16.422 1 93.62 201 PRO B CA 1
ATOM 3400 C C . PRO B 1 201 ? 4.715 -25.703 -17.562 1 93.62 201 PRO B C 1
ATOM 3402 O O . PRO B 1 201 ? 4.551 -25.281 -18.719 1 93.62 201 PRO B O 1
ATOM 3405 N N . LEU B 1 202 ? 5.594 -26.578 -17.203 1 91.56 202 LEU B N 1
ATOM 3406 C CA . LEU B 1 202 ? 6.391 -27.266 -18.203 1 91.56 202 LEU B CA 1
ATOM 3407 C C . LEU B 1 202 ? 5.629 -28.453 -18.781 1 91.56 202 LEU B C 1
ATOM 3409 O O . LEU B 1 202 ? 5.039 -29.234 -18.031 1 91.56 202 LEU B O 1
ATOM 3413 N N . ARG B 1 203 ? 5.629 -28.484 -20.078 1 90.56 203 ARG B N 1
ATOM 3414 C CA . ARG B 1 203 ? 4.949 -29.578 -20.766 1 90.56 203 ARG B CA 1
ATOM 3415 C C . ARG B 1 203 ? 5.941 -30.453 -21.516 1 90.56 203 ARG B C 1
ATOM 3417 O O . ARG B 1 203 ? 6.902 -29.953 -22.109 1 90.56 203 ARG B O 1
ATOM 3424 N N . ASP B 1 204 ? 5.734 -31.766 -21.422 1 86.5 204 ASP B N 1
ATOM 3425 C CA . ASP B 1 204 ? 6.594 -32.688 -22.156 1 86.5 204 ASP B CA 1
ATOM 3426 C C . ASP B 1 204 ? 6.129 -32.844 -23.609 1 86.5 204 ASP B C 1
ATOM 3428 O O . ASP B 1 204 ? 5.262 -32.094 -24.062 1 86.5 204 ASP B O 1
ATOM 3432 N N . ALA B 1 205 ? 6.812 -33.75 -24.328 1 85.81 205 ALA B N 1
ATOM 3433 C CA . ALA B 1 205 ? 6.559 -33.969 -25.75 1 85.81 205 ALA B CA 1
ATOM 3434 C C . ALA B 1 205 ? 5.125 -34.438 -26 1 85.81 205 ALA B C 1
ATOM 3436 O O . ALA B 1 205 ? 4.543 -34.156 -27.047 1 85.81 205 ALA B O 1
ATOM 3437 N N . SER B 1 206 ? 4.492 -35.125 -25.031 1 84.81 206 SER B N 1
ATOM 3438 C CA . SER B 1 206 ? 3.133 -35.625 -25.141 1 84.81 206 SER B CA 1
ATOM 3439 C C . SER B 1 206 ? 2.105 -34.562 -24.812 1 84.81 206 SER B C 1
ATOM 3441 O O . SER B 1 206 ? 0.904 -34.75 -25 1 84.81 206 SER B O 1
ATOM 3443 N N . GLY B 1 207 ? 2.584 -33.344 -24.281 1 86.19 207 GLY B N 1
ATOM 3444 C CA . GLY B 1 207 ? 1.686 -32.281 -23.875 1 86.19 207 GLY B CA 1
ATOM 3445 C C . GLY B 1 207 ? 1.311 -32.344 -22.406 1 86.19 207 GLY B C 1
ATOM 3446 O O . GLY B 1 207 ? 0.657 -31.438 -21.906 1 86.19 207 GLY B O 1
ATOM 3447 N N . ALA B 1 208 ? 1.775 -33.406 -21.75 1 86.31 208 ALA B N 1
ATOM 3448 C CA . ALA B 1 208 ? 1.497 -33.562 -20.328 1 86.31 208 ALA B CA 1
ATOM 3449 C C . ALA B 1 208 ? 2.344 -32.625 -19.484 1 86.31 208 ALA B C 1
ATOM 3451 O O . ALA B 1 208 ? 3.496 -32.344 -19.828 1 86.31 208 ALA B O 1
ATOM 3452 N N . ILE B 1 209 ? 1.797 -32.156 -18.5 1 91 209 ILE B N 1
ATOM 3453 C CA . ILE B 1 209 ? 2.525 -31.25 -17.625 1 91 209 ILE B CA 1
ATOM 3454 C C . ILE B 1 209 ? 3.518 -32.031 -16.766 1 91 209 ILE B C 1
ATOM 3456 O O . ILE B 1 209 ? 3.121 -32.906 -15.977 1 91 209 ILE B O 1
ATOM 3460 N N . SER B 1 210 ? 4.777 -31.719 -16.891 1 90 210 SER B N 1
ATOM 3461 C CA . SER B 1 210 ? 5.828 -32.438 -16.172 1 90 210 SER B CA 1
ATOM 3462 C C . SER B 1 210 ? 6.238 -31.688 -14.906 1 90 210 SER B C 1
ATOM 3464 O O . SER B 1 210 ? 6.762 -32.281 -13.961 1 90 210 SER B O 1
ATOM 3466 N N . TYR B 1 211 ? 6.031 -30.422 -14.867 1 92.75 211 TYR B N 1
ATOM 3467 C CA . TYR B 1 211 ? 6.359 -29.578 -13.727 1 92.75 211 TYR B CA 1
ATOM 3468 C C . TYR B 1 211 ? 5.398 -28.406 -13.617 1 92.75 211 TYR B C 1
ATOM 3470 O O . TYR B 1 211 ? 5.043 -27.781 -14.625 1 92.75 211 TYR B O 1
ATOM 3478 N N . PRO B 1 212 ? 4.961 -28.062 -12.461 1 94.62 212 PRO B N 1
ATOM 3479 C CA . PRO B 1 212 ? 3.965 -27 -12.297 1 94.62 212 PRO B CA 1
ATOM 3480 C C . PRO B 1 212 ? 4.531 -25.609 -12.586 1 94.62 212 PRO B C 1
ATOM 3482 O O . PRO B 1 212 ? 5.75 -25.438 -12.648 1 94.62 212 PRO B O 1
ATOM 3485 N N . GLY B 1 213 ? 3.65 -24.672 -12.828 1 95 213 GLY B N 1
ATOM 3486 C CA . GLY B 1 213 ? 4.055 -23.281 -12.906 1 95 213 GLY B CA 1
ATOM 3487 C C . GLY B 1 213 ? 4.469 -22.703 -11.57 1 95 213 GLY B C 1
ATOM 3488 O O . GLY B 1 213 ? 4.352 -23.359 -10.539 1 95 213 GLY B O 1
ATOM 3489 N N . PHE B 1 214 ? 4.992 -21.516 -11.68 1 96.5 214 PHE B N 1
ATOM 3490 C CA . PHE B 1 214 ? 5.465 -20.875 -10.461 1 96.5 214 PHE B CA 1
ATOM 3491 C C . PHE B 1 214 ? 4.332 -20.719 -9.453 1 96.5 214 PHE B C 1
ATOM 3493 O O . PHE B 1 214 ? 3.229 -20.297 -9.805 1 96.5 214 PHE B O 1
ATOM 3500 N N . PRO B 1 215 ? 4.543 -20.938 -8.188 1 96.56 215 PRO B N 1
ATOM 3501 C CA . PRO B 1 215 ? 3.482 -20.922 -7.18 1 96.56 215 PRO B CA 1
ATOM 3502 C C . PRO B 1 215 ? 2.936 -19.516 -6.938 1 96.56 215 PRO B C 1
ATOM 3504 O O . PRO B 1 215 ? 3.703 -18.578 -6.664 1 96.56 215 PRO B O 1
ATOM 3507 N N . ALA B 1 216 ? 1.659 -19.391 -6.953 1 96.88 216 ALA B N 1
ATOM 3508 C CA . ALA B 1 216 ? 0.966 -18.109 -6.863 1 96.88 216 ALA B CA 1
ATOM 3509 C C . ALA B 1 216 ? 1.273 -17.422 -5.543 1 96.88 216 ALA B C 1
ATOM 3511 O O . ALA B 1 216 ? 1.595 -16.219 -5.523 1 96.88 216 ALA B O 1
ATOM 3512 N N . ASP B 1 217 ? 1.259 -18.109 -4.426 1 96.75 217 ASP B N 1
ATOM 3513 C CA . ASP B 1 217 ? 1.443 -17.531 -3.102 1 96.75 217 ASP B CA 1
ATOM 3514 C C . ASP B 1 217 ? 2.871 -17.016 -2.922 1 96.75 217 ASP B C 1
ATOM 3516 O O . ASP B 1 217 ? 3.094 -16.016 -2.238 1 96.75 217 ASP B O 1
ATOM 3520 N N . VAL B 1 218 ? 3.809 -17.719 -3.492 1 97.19 218 VAL B N 1
ATOM 3521 C CA . VAL B 1 218 ? 5.207 -17.328 -3.357 1 97.19 218 VAL B CA 1
ATOM 3522 C C . VAL B 1 218 ? 5.438 -15.984 -4.055 1 97.19 218 VAL B C 1
ATOM 3524 O O . VAL B 1 218 ? 6.113 -15.102 -3.516 1 97.19 218 VAL B O 1
ATOM 3527 N N . LEU B 1 219 ? 4.895 -15.891 -5.234 1 97.44 219 LEU B N 1
ATOM 3528 C CA . LEU B 1 219 ? 5.023 -14.633 -5.961 1 97.44 219 LEU B CA 1
ATOM 3529 C C . LEU B 1 219 ? 4.414 -13.477 -5.168 1 97.44 219 LEU B C 1
ATOM 3531 O O . LEU B 1 219 ? 5.051 -12.438 -4.98 1 97.44 219 LEU B O 1
ATOM 3535 N N . TYR B 1 220 ? 3.213 -13.648 -4.715 1 97.5 220 TYR B N 1
ATOM 3536 C CA . TYR B 1 220 ? 2.49 -12.617 -3.984 1 97.5 220 TYR B CA 1
ATOM 3537 C C . TYR B 1 220 ? 3.232 -12.227 -2.711 1 97.5 220 TYR B C 1
ATOM 3539 O O . TYR B 1 220 ? 3.43 -11.047 -2.434 1 97.5 220 TYR B O 1
ATOM 3547 N N . GLU B 1 221 ? 3.596 -13.18 -1.941 1 97.44 221 GLU B N 1
ATOM 3548 C CA . GLU B 1 221 ? 4.266 -12.93 -0.668 1 97.44 221 GLU B CA 1
ATOM 3549 C C . GLU B 1 221 ? 5.586 -12.188 -0.875 1 97.44 221 GLU B C 1
ATOM 3551 O O . GLU B 1 221 ? 5.918 -11.281 -0.116 1 97.44 221 GLU B O 1
ATOM 3556 N N . PHE B 1 222 ? 6.332 -12.688 -1.874 1 97.94 222 PHE B N 1
ATOM 3557 C CA . PHE B 1 222 ? 7.605 -12.039 -2.158 1 97.94 222 PHE B CA 1
ATOM 3558 C C . PHE B 1 222 ? 7.398 -10.555 -2.471 1 97.94 222 PHE B C 1
ATOM 3560 O O . PHE B 1 222 ? 8.117 -9.703 -1.951 1 97.94 222 PHE B O 1
ATOM 3567 N N . ARG B 1 223 ? 6.453 -10.25 -3.311 1 97.94 223 ARG B N 1
ATOM 3568 C CA . ARG B 1 223 ? 6.203 -8.867 -3.717 1 97.94 223 ARG B CA 1
ATOM 3569 C C . ARG B 1 223 ? 5.672 -8.039 -2.553 1 97.94 223 ARG B C 1
ATOM 3571 O O . ARG B 1 223 ? 6.039 -6.875 -2.395 1 97.94 223 ARG B O 1
ATOM 3578 N N . LEU B 1 224 ? 4.836 -8.594 -1.727 1 98 224 LEU B N 1
ATOM 3579 C CA . LEU B 1 224 ? 4.344 -7.914 -0.534 1 98 224 LEU B CA 1
ATOM 3580 C C . LEU B 1 224 ? 5.492 -7.582 0.413 1 98 224 LEU B C 1
ATOM 3582 O O . LEU B 1 224 ? 5.59 -6.457 0.905 1 98 224 LEU B O 1
ATOM 3586 N N . LEU B 1 225 ? 6.348 -8.484 0.632 1 97.44 225 LEU B N 1
ATOM 3587 C CA . LEU B 1 225 ? 7.457 -8.297 1.56 1 97.44 225 LEU B CA 1
ATOM 3588 C C . LEU B 1 225 ? 8.492 -7.336 0.985 1 97.44 225 LEU B C 1
ATOM 3590 O O . LEU B 1 225 ? 9.125 -6.582 1.729 1 97.44 225 LEU B O 1
ATOM 3594 N N . SER B 1 226 ? 8.648 -7.41 -0.327 1 97.38 226 SER B N 1
ATOM 3595 C CA . SER B 1 226 ? 9.523 -6.434 -0.973 1 97.38 226 SER B CA 1
ATOM 3596 C C . SER B 1 226 ? 9.016 -5.012 -0.76 1 97.38 226 SER B C 1
ATOM 3598 O O . SER B 1 226 ? 9.805 -4.105 -0.47 1 97.38 226 SER B O 1
ATOM 3600 N N . LEU B 1 227 ? 7.758 -4.867 -0.909 1 98 227 LEU B N 1
ATOM 3601 C CA . LEU B 1 227 ? 7.145 -3.566 -0.669 1 98 227 LEU B CA 1
ATOM 3602 C C . LEU B 1 227 ? 7.332 -3.137 0.783 1 98 227 LEU B C 1
ATOM 3604 O O . LEU B 1 227 ? 7.691 -1.988 1.053 1 98 227 LEU B O 1
ATOM 3608 N N . ALA B 1 228 ? 7.109 -4.031 1.7 1 9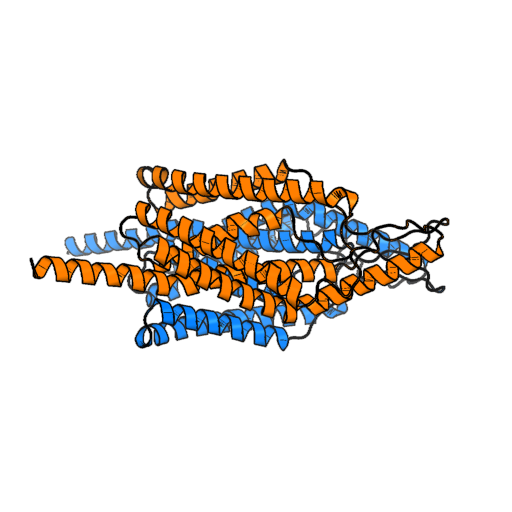7.88 228 ALA B N 1
ATOM 3609 C CA . ALA B 1 228 ? 7.262 -3.752 3.125 1 97.88 228 ALA B CA 1
ATOM 3610 C C . ALA B 1 228 ? 8.703 -3.371 3.459 1 97.88 228 ALA B C 1
ATOM 3612 O O . ALA B 1 228 ? 8.945 -2.484 4.281 1 97.88 228 ALA B O 1
ATOM 3613 N N . THR B 1 229 ? 9.617 -4.027 2.846 1 97.38 229 THR B N 1
ATOM 3614 C CA . THR B 1 229 ? 11.031 -3.752 3.074 1 97.38 229 THR B CA 1
ATOM 3615 C C . THR B 1 229 ? 11.367 -2.318 2.672 1 97.38 229 THR B C 1
ATOM 3617 O O . THR B 1 229 ? 12.062 -1.612 3.404 1 97.38 229 THR B O 1
ATOM 3620 N N . GLN B 1 230 ? 10.883 -1.981 1.563 1 97.81 230 GLN B N 1
ATOM 3621 C CA . GLN B 1 230 ? 11.133 -0.622 1.101 1 97.81 230 GLN B CA 1
ATOM 3622 C C . GLN B 1 230 ? 10.43 0.403 1.981 1 97.81 230 GLN B C 1
ATOM 3624 O O . GLN B 1 230 ? 10.945 1.501 2.203 1 97.81 230 GLN B O 1
ATOM 3629 N N . LEU B 1 231 ? 9.258 0.068 2.424 1 98.12 231 LEU B N 1
ATOM 3630 C CA . LEU B 1 231 ? 8.562 0.95 3.355 1 98.12 231 LEU B CA 1
ATOM 3631 C C . LEU B 1 231 ? 9.391 1.166 4.617 1 98.12 231 LEU B C 1
ATOM 3633 O O . LEU B 1 231 ? 9.492 2.291 5.109 1 98.12 231 LEU B O 1
ATOM 3637 N N . VAL B 1 232 ? 9.961 0.138 5.137 1 98 232 VAL B N 1
ATOM 3638 C CA . VAL B 1 232 ? 10.82 0.23 6.312 1 98 232 VAL B CA 1
ATOM 3639 C C . VAL B 1 232 ? 11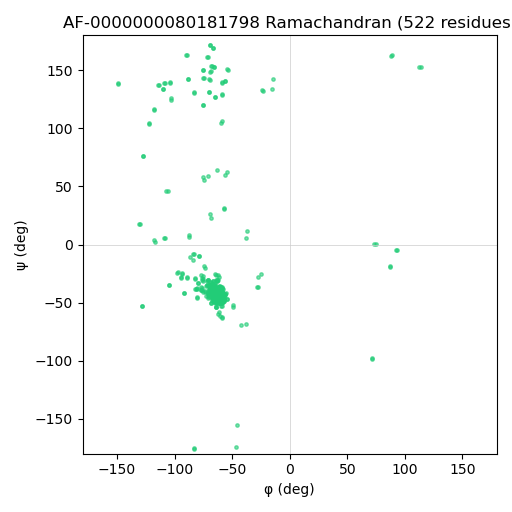.977 1.185 6.039 1 98 232 VAL B C 1
ATOM 3641 O O . VAL B 1 232 ? 12.297 2.041 6.867 1 98 232 VAL B O 1
ATOM 3644 N N . LEU B 1 233 ? 12.57 1.053 4.922 1 98.25 233 LEU B N 1
ATOM 3645 C CA . LEU B 1 233 ? 13.719 1.884 4.559 1 98.25 233 LEU B CA 1
ATOM 3646 C C . LEU B 1 233 ? 13.336 3.361 4.562 1 98.25 233 LEU B C 1
ATOM 3648 O O . LEU B 1 233 ? 13.961 4.164 5.262 1 98.25 233 LEU B O 1
ATOM 3652 N N . TRP B 1 234 ? 12.336 3.689 3.879 1 98.44 234 TRP B N 1
ATOM 3653 C CA . TRP B 1 234 ? 12 5.094 3.674 1 98.44 234 TRP B CA 1
ATOM 3654 C C . TRP B 1 234 ? 11.414 5.707 4.941 1 98.44 234 TRP B C 1
ATOM 3656 O O . TRP B 1 234 ? 11.664 6.875 5.25 1 98.44 234 TRP B O 1
ATOM 3666 N N . VAL B 1 235 ? 10.562 4.934 5.641 1 98.25 235 VAL B N 1
ATOM 3667 C CA . VAL B 1 235 ? 10.039 5.422 6.914 1 98.25 235 VAL B CA 1
ATOM 3668 C C . VAL B 1 235 ? 11.188 5.711 7.871 1 98.25 235 VAL B C 1
ATOM 3670 O O . VAL B 1 235 ? 11.203 6.742 8.547 1 98.25 235 VAL B O 1
ATOM 3673 N N . THR B 1 236 ? 12.156 4.84 7.879 1 98.5 236 THR B N 1
ATOM 3674 C CA . THR B 1 236 ? 13.297 5.016 8.766 1 98.5 236 THR B CA 1
ATOM 3675 C C . THR B 1 236 ? 14.117 6.238 8.359 1 98.5 236 THR B C 1
ATOM 3677 O O . THR B 1 236 ? 14.508 7.039 9.211 1 98.5 236 THR B O 1
ATOM 3680 N N . ILE B 1 237 ? 14.344 6.391 7.105 1 98.56 237 ILE B N 1
ATOM 3681 C CA . ILE B 1 237 ? 15.094 7.551 6.633 1 98.56 237 ILE B CA 1
ATOM 3682 C C . ILE B 1 237 ? 14.406 8.836 7.086 1 98.56 237 ILE B C 1
ATOM 3684 O O . ILE B 1 237 ? 15.047 9.727 7.652 1 98.56 237 ILE B O 1
ATOM 3688 N N . GLY B 1 238 ? 13.156 8.891 6.867 1 98.5 238 GLY B N 1
ATOM 3689 C CA . GLY B 1 238 ? 12.414 10.086 7.227 1 98.5 238 GLY B CA 1
ATOM 3690 C C . GLY B 1 238 ? 12.406 10.359 8.719 1 98.5 238 GLY B C 1
ATOM 3691 O O . GLY B 1 238 ? 12.57 11.508 9.148 1 98.5 238 GLY B O 1
ATOM 3692 N N . LEU B 1 239 ? 12.211 9.344 9.523 1 97.88 239 LEU B N 1
ATOM 3693 C CA . LEU B 1 239 ? 12.016 9.508 10.961 1 97.88 239 LEU B CA 1
ATOM 3694 C C . LEU B 1 239 ? 13.344 9.719 11.672 1 97.88 239 LEU B C 1
ATOM 3696 O O . LEU B 1 239 ? 13.406 10.414 12.688 1 97.88 239 LEU B O 1
ATOM 3700 N N . VAL B 1 240 ? 14.398 9.109 11.188 1 98.06 240 VAL B N 1
ATOM 3701 C CA . VAL B 1 240 ? 15.711 9.281 11.797 1 98.06 240 VAL B CA 1
ATOM 3702 C C . VAL B 1 240 ? 16.297 10.641 11.391 1 98.06 240 VAL B C 1
ATOM 3704 O O . VAL B 1 240 ? 16.875 11.344 12.227 1 98.06 240 VAL B O 1
ATOM 3707 N N . PHE B 1 241 ? 16.125 11.055 10.195 1 98.44 241 PHE B N 1
ATOM 3708 C CA . PHE B 1 241 ? 16.656 12.312 9.688 1 98.44 241 PHE B CA 1
ATOM 3709 C C . PHE B 1 241 ? 15.984 13.5 10.359 1 98.44 241 PHE B C 1
ATOM 3711 O O . PHE B 1 241 ? 16.609 14.531 10.602 1 98.44 241 PHE B O 1
ATOM 3718 N N . ALA B 1 242 ? 14.75 13.32 10.68 1 96.5 242 ALA B N 1
ATOM 3719 C CA . ALA B 1 242 ? 13.906 14.43 11.133 1 96.5 242 ALA B CA 1
ATOM 3720 C C . ALA B 1 242 ? 14.492 15.078 12.383 1 96.5 242 ALA B C 1
ATOM 3722 O O . ALA B 1 242 ? 14.828 16.266 12.367 1 96.5 242 ALA B O 1
ATOM 3723 N N . PRO B 1 243 ? 14.617 14.398 13.5 1 95.06 243 PRO B N 1
ATOM 3724 C CA . PRO B 1 243 ? 15.172 15.039 14.695 1 95.06 243 PRO B CA 1
ATOM 3725 C C . PRO B 1 243 ? 16.625 15.484 14.508 1 95.06 243 PRO B C 1
ATOM 3727 O O . PRO B 1 243 ? 17.047 16.469 15.109 1 95.06 243 PRO B O 1
ATOM 3730 N N . LEU B 1 244 ? 17.359 14.781 13.688 1 96.19 244 LEU B N 1
ATOM 3731 C CA . LEU B 1 244 ? 18.766 15.141 13.453 1 96.19 244 LEU B CA 1
ATOM 3732 C C . LEU B 1 244 ? 18.859 16.469 12.703 1 96.19 244 LEU B C 1
ATOM 3734 O O . LEU B 1 244 ? 19.703 17.297 13.023 1 96.19 244 LEU B O 1
ATOM 3738 N N . ALA B 1 245 ? 18.062 16.594 11.734 1 95.19 245 ALA B N 1
ATOM 3739 C CA . ALA B 1 245 ? 18.016 17.844 10.984 1 95.19 245 ALA B CA 1
ATOM 3740 C C . ALA B 1 245 ? 17.531 19 11.859 1 95.19 245 ALA B C 1
ATOM 3742 O O . ALA B 1 245 ? 18.078 20.094 11.805 1 95.19 245 ALA B O 1
ATOM 3743 N N . GLU B 1 246 ? 16.516 18.719 12.617 1 94.31 246 GLU B N 1
ATOM 3744 C CA . GLU B 1 246 ? 15.961 19.734 13.492 1 94.31 246 GLU B CA 1
ATOM 3745 C C . GLU B 1 246 ? 17.016 20.266 14.461 1 94.31 246 GLU B C 1
ATOM 3747 O O . GLU B 1 246 ? 17.141 21.484 14.633 1 94.31 246 GLU B O 1
ATOM 3752 N N . ARG B 1 247 ? 17.703 19.422 15.055 1 93.56 247 ARG B N 1
ATOM 3753 C CA . ARG B 1 247 ? 18.734 19.812 16.016 1 93.56 247 ARG B CA 1
ATOM 3754 C C . ARG B 1 247 ? 19.797 20.672 15.344 1 93.56 247 ARG B C 1
ATOM 3756 O O . ARG B 1 247 ? 20.266 21.641 15.938 1 93.56 247 ARG B O 1
ATOM 3763 N N . LEU B 1 248 ? 20.172 20.312 14.203 1 91.56 248 LEU B N 1
ATOM 3764 C CA . LEU B 1 248 ? 21.188 21.047 13.469 1 91.56 248 LEU B CA 1
ATOM 3765 C C . LEU B 1 248 ? 20.688 22.438 13.07 1 91.56 248 LEU B C 1
ATOM 3767 O O . LEU B 1 248 ? 21.422 23.422 13.188 1 91.56 248 LEU B O 1
ATOM 3771 N N . ILE B 1 249 ? 19.531 22.516 12.633 1 90.25 249 ILE B N 1
ATOM 3772 C CA . ILE B 1 249 ? 18.938 23.766 12.156 1 90.25 249 ILE B CA 1
ATOM 3773 C C . ILE B 1 249 ? 18.688 24.703 13.336 1 90.25 249 ILE B C 1
ATOM 3775 O O . ILE B 1 249 ? 18.969 25.891 13.266 1 90.25 249 ILE B O 1
ATOM 3779 N N . GLU B 1 250 ? 18.141 24.156 14.383 1 87.62 250 GLU B N 1
ATOM 3780 C CA . GLU B 1 250 ? 17.875 24.953 15.57 1 87.62 250 GLU B CA 1
ATOM 3781 C C . GLU B 1 250 ? 19.172 25.391 16.25 1 87.62 250 GLU B C 1
ATOM 3783 O O . GLU B 1 250 ? 19.234 26.469 16.828 1 87.62 250 GLU B O 1
ATOM 3788 N N . GLY B 1 251 ? 20.125 24.516 16.281 1 83.12 251 GLY B N 1
ATOM 3789 C CA . GLY B 1 251 ? 21.406 24.875 16.844 1 83.12 251 GLY B CA 1
ATOM 3790 C C . GLY B 1 251 ? 22.062 26.047 16.125 1 83.12 251 GLY B C 1
ATOM 3791 O O . GLY B 1 251 ? 22.672 26.906 16.766 1 83.12 251 GLY B O 1
ATOM 3792 N N . LYS B 1 252 ? 21.953 26.141 14.953 1 75.69 252 LYS B N 1
ATOM 3793 C CA . LYS B 1 252 ? 22.516 27.234 14.18 1 75.69 252 LYS B CA 1
ATOM 3794 C C . LYS B 1 252 ? 21.781 28.547 14.453 1 75.69 252 LYS B C 1
ATOM 3796 O O . LYS B 1 252 ? 22.375 29.609 14.484 1 75.69 252 LYS B O 1
ATOM 3801 N N . ALA B 1 253 ? 20.578 28.375 14.648 1 72.69 253 ALA B N 1
ATOM 3802 C CA . ALA B 1 253 ? 19.781 29.562 14.945 1 72.69 253 ALA B CA 1
ATOM 3803 C C . ALA B 1 253 ? 20.188 30.188 16.281 1 72.69 253 ALA B C 1
ATOM 3805 O O . ALA B 1 253 ? 20.266 31.406 16.406 1 72.69 253 ALA B O 1
ATOM 3806 N N . VAL B 1 254 ? 20.547 29.375 17.172 1 73.69 254 VAL B N 1
ATOM 3807 C CA . VAL B 1 254 ? 20.938 29.844 18.484 1 73.69 254 VAL B CA 1
ATOM 3808 C C . VAL B 1 254 ? 22.344 30.453 18.438 1 73.69 254 VAL B C 1
ATOM 3810 O O . VAL B 1 254 ? 22.594 31.5 19.047 1 73.69 254 VAL B O 1
ATOM 3813 N N . SER B 1 255 ? 23.172 29.781 17.656 1 69.44 255 SER B N 1
ATOM 3814 C CA . SER B 1 255 ? 24.531 30.266 17.547 1 69.44 255 SER B CA 1
ATOM 3815 C C . SER B 1 255 ? 24.578 31.609 16.797 1 69.44 255 SER B C 1
ATOM 3817 O O . SER B 1 255 ? 25.344 32.5 17.156 1 69.44 255 SER B O 1
ATOM 3819 N N . GLY B 1 256 ? 23.703 31.703 15.859 1 68.38 256 GLY B N 1
ATOM 3820 C CA . GLY B 1 256 ? 23.625 32.969 15.148 1 68.38 256 GLY B CA 1
ATOM 3821 C C . GLY B 1 256 ? 23.078 34.094 16.016 1 68.38 256 GLY B C 1
ATOM 3822 O O . GLY B 1 256 ? 23.562 35.219 15.93 1 68.38 256 GLY B O 1
ATOM 3823 N N . ARG B 1 257 ? 22.234 33.844 16.859 1 70.06 257 ARG B N 1
ATOM 3824 C CA . ARG B 1 257 ? 21.672 34.844 17.766 1 70.06 257 ARG B CA 1
ATOM 3825 C C . ARG B 1 257 ? 22.688 35.25 18.844 1 70.06 257 ARG B C 1
ATOM 3827 O O . ARG B 1 257 ? 22.797 36.438 19.172 1 70.06 257 ARG B O 1
ATOM 3834 N N . ALA B 1 258 ? 23.469 34.406 19.312 1 75.62 258 ALA B N 1
ATOM 3835 C CA . ALA B 1 258 ? 24.469 34.656 20.328 1 75.62 258 ALA B CA 1
ATOM 3836 C C . ALA B 1 258 ? 25.594 35.531 19.781 1 75.62 258 ALA B C 1
ATOM 3838 O O . ALA B 1 258 ? 26.094 36.438 20.469 1 75.62 258 ALA B O 1
ATOM 3839 N N . SER B 1 259 ? 25.922 35.281 18.547 1 74.25 259 SER B N 1
ATOM 3840 C CA . SER B 1 259 ? 26.969 36.094 17.922 1 74.25 259 SER B CA 1
ATOM 3841 C C . SER B 1 259 ? 26.5 37.5 17.656 1 74.25 259 SER B C 1
ATOM 3843 O O . SER B 1 259 ? 27.297 38.438 17.703 1 74.25 259 SER B O 1
ATOM 3845 N N . SER B 1 260 ? 25.234 37.625 17.406 1 74.75 260 SER B N 1
ATOM 3846 C CA . SER B 1 260 ? 24.688 38.938 17.109 1 74.75 260 SER B CA 1
ATOM 3847 C C . SER B 1 260 ? 24.547 39.781 18.391 1 74.75 260 SER B C 1
ATOM 3849 O O . SER B 1 260 ? 24.688 41 18.359 1 74.75 260 SER B O 1
ATOM 3851 N N . ILE B 1 261 ? 24.328 39.188 19.438 1 74.81 261 ILE B N 1
ATOM 3852 C CA . ILE B 1 261 ? 24.219 39.875 20.719 1 74.81 261 ILE B CA 1
ATOM 3853 C C . ILE B 1 261 ? 25.609 40.25 21.219 1 74.81 261 ILE B C 1
ATOM 3855 O O . ILE B 1 261 ? 25.797 41.312 21.828 1 74.81 261 ILE B O 1
ATOM 3859 N N . ALA B 1 262 ? 26.609 39.562 20.844 1 73 262 ALA B N 1
ATOM 3860 C CA . ALA B 1 262 ? 27.969 39.844 21.297 1 73 262 ALA B CA 1
ATOM 3861 C C . ALA B 1 262 ? 28.656 40.875 20.422 1 73 262 ALA B C 1
ATOM 3863 O O . ALA B 1 262 ? 29.656 41.5 20.828 1 73 262 ALA B O 1
ATOM 3864 N N . ALA B 1 263 ? 28.125 41.219 19.344 1 65.81 263 ALA B N 1
ATOM 3865 C CA . ALA B 1 263 ? 28.703 42.281 18.516 1 65.81 263 ALA B CA 1
ATOM 3866 C C . ALA B 1 263 ? 28.031 43.625 18.766 1 65.81 263 ALA B C 1
ATOM 3868 O O . ALA B 1 263 ? 26.844 43.688 19.094 1 65.81 263 ALA B O 1
#

InterPro domains:
  IPR012666 Cobalt transporter subunit CbtA, putative [PF09490] (3-245)

Nearest PDB structures (foldseek):
  2fic-assembly3_B  TM=1.668E-01  e=3.451E+00  Homo sapiens
  6fpd-assembly1_A-2  TM=1.671E-01  e=4.885E+00  Agaricus bisporus
  3sog-assembly1_A-2  TM=1.590E-01  e=7.268E+00  Homo sapiens
  5j0l-assembly2_D  TM=5.469E-01  e=8.524E+00  synthetic construct
  6fpd-assembly1_A-2  TM=1.672E-01  e=4.706E+00  Agaricus bisporus

Secondary structure (DSSP, 8-state):
-HHHHHHHHHHHHHHHHHHHHHHIIIIIHHHHHHHHHHHHHHHHHHHHTT------TTS-SS-S-HHHHHHHHHHHHHHHHHHHHHHHHHHHHHHSS--HHHHHHHHHHHHIIIIIIHHHHHS----TT-S-GGGHHHHHHHHHHHHHHHHHHHHHHHHHHHHHHHHH-HHHHHHHHHHHHHHHHHHHHHHSPP---PPPPEE-TTS-EEEPPPPHHHHHHHHHHHHHHHHHHHHHHHHHHHHHHHHHHHHHHHHHHHHHHH-/-HHHHHHHHHHHHHHHHHHHHHHIIIIIHHHHHHHHHHHHHHHHHHHHTT--------S-SSSS-HHHHHHHHHHHHHHHHHHHHHHHHHHHHHHSS--HHHHHHHHHHHHIIIIIIHHHHHS----TT-S-GGGHHHHHHHHHHHHHHHHHHHHHHHHHHHHHHHHH-HHHHHHHHHHHHHHHHHHHHHHSPP---PPPPEE-TTS-EEEPPPPHHHHHHHHHHHHHHHHHHHHHHHHHHHHHHHHHHHHHHHHHHHHHHH-

pLDDT: mean 89.61, std 14.15, range [35.06, 98.81]

Sequence (526 aa):
MEKRLIARGLLAGAVGAVLAFVFSRLCAEPVIGRAIAFEDGRTEAEQAQGLHEHGAELFSRGVQSGAGLGFGVLIFGLAMGALFAVAFVVAYGRAGNVAPRPLSASLAAGAFVAVYLVPFVKYPPNPPAVGQSDTIAERTGWYLVMVGVSVLLAVAAVSLARRLTNRFGAWNGRLLAAGGYVVMAALVMVLLPTVDETPQPLRDASGAISYPGFPADVLYEFRLLSLATQLVLWVTIGLVFAPLAERLIEGKAVSGRASSIAAMEKRLIARGLLAGAVGAVLAFVFSRLCAEPVIGRAIAFEDGRTEAEQAQGLHEHGAELFSRGVQSGAGLGFGVLIFGLAMGALFAVAFVVAYGRAGNVAPRPLSASLAAGAFVAVYLVPFVKYPPNPPAVGQSDTIAERTGWYLVMVGVSVLLAVAAVSLARRLTNRFGAWNGRLLAAGGYVVMAALVMVLLPTVDETPQPLRDASGAISYPGFPADVLYEFRLLSLATQLVLWVTIGLVFAPLAERLIEGKAVSGRASSIAA

Organism: NCBI:txid722731

Foldseek 3Di:
DLVLLLVLLLVLLQVLLVVLLVLCVVQVVVLLVVLVVQLVVVQVLCVVLVVPPVPCCPVPDPPCDPVVVSVVSNVVSSVVSNVLSVVLVVCVVVVPPDALQVSLQVSLVLCLVLQPVLLCVLQNDFHPPFDDPVCVVVSVVLSVVLSVVSVVLSVVLVVQLVVVCVVPNNVVSNVVSVVSSVVVSVVSSVVGDHDDGFAAFDAHPVRHGRGHTDDPVSGVSNRVSVSVSSVSSSSSSSNSSRVVVNCVVVVVVVVVVVVVVVD/DLVLLLVLLLVLLQVLLVVLLVLCVVQVVVLLVVLVVQLVVVQVLCVVLVVPPVPCCPVPDPPCPPVVVSVVSNVVSSVVSNVLSVVLVVCVVVVPPDALQVSLQVSLVLCLVLQPVLLCVLQNDFHPPFDDPVCVVVSVVLSVVLSVVSVVLSVVLVVQLVVQCVVPNNVVSNVVSVVSSVVVSVVSSVVGDHDDGFAAFDAHPVRDGRGHTDDPVSGVSNRVSVSVSSVSSSNSSSNSSRVVVNCVVVVVVVVVVVVVVVD